Protein AF-A0A9Q1BFR0-F1 (afdb_monomer_lite)

Radius of gyration: 30.63 Å; chains: 1; bounding box: 62×70×87 Å

Organism: Holothuria leucospilota (NCBI:txid206669)

Structure (mmCIF, N/CA/C/O backbone):
data_AF-A0A9Q1BFR0-F1
#
_entry.id   AF-A0A9Q1BFR0-F1
#
loop_
_atom_site.group_PDB
_atom_site.id
_atom_site.type_symbol
_atom_site.label_atom_id
_atom_site.label_alt_id
_atom_site.label_comp_id
_atom_site.label_asym_id
_atom_site.label_entity_id
_atom_site.label_seq_id
_atom_site.pdbx_PDB_ins_code
_atom_site.Cartn_x
_atom_site.Cartn_y
_atom_site.Cartn_z
_atom_site.occupancy
_atom_site.B_iso_or_equiv
_atom_site.auth_seq_id
_atom_site.auth_comp_id
_atom_site.auth_asym_id
_atom_site.auth_atom_id
_atom_site.pdbx_PDB_model_num
ATOM 1 N N . MET A 1 1 ? -13.306 -39.238 6.903 1.00 54.72 1 MET A N 1
ATOM 2 C CA . MET A 1 1 ? -13.260 -37.943 7.630 1.00 54.72 1 MET A CA 1
ATOM 3 C C . MET A 1 1 ? -14.246 -37.904 8.791 1.00 54.72 1 MET A C 1
ATOM 5 O O . MET A 1 1 ? -13.814 -37.623 9.895 1.00 54.72 1 MET A O 1
ATOM 9 N N . GLN A 1 2 ? -15.522 -38.244 8.588 1.00 57.31 2 GLN A N 1
ATOM 10 C CA . GLN A 1 2 ? -16.505 -38.374 9.677 1.00 57.31 2 GLN A CA 1
ATOM 11 C C . GLN A 1 2 ? -16.053 -39.373 10.764 1.00 57.31 2 GLN A C 1
ATOM 13 O O . GLN A 1 2 ? -16.099 -39.065 11.950 1.00 57.31 2 GLN A O 1
ATOM 18 N N . ASP A 1 3 ? -15.450 -40.484 10.338 1.00 62.56 3 ASP A N 1
ATOM 19 C CA . ASP A 1 3 ? -14.834 -41.493 11.212 1.00 62.56 3 ASP A CA 1
ATOM 20 C C . ASP A 1 3 ? -13.666 -40.964 12.074 1.00 62.56 3 ASP A C 1
ATOM 22 O O . ASP A 1 3 ? -13.437 -41.442 13.183 1.00 62.56 3 ASP A O 1
ATOM 26 N N . LEU A 1 4 ? -12.947 -39.941 11.586 1.00 60.91 4 LEU A N 1
ATOM 27 C CA . LEU A 1 4 ? -11.846 -39.281 12.307 1.00 60.91 4 LEU A CA 1
ATOM 28 C C . LEU A 1 4 ? -12.362 -38.293 13.365 1.00 60.91 4 LEU A C 1
ATOM 30 O O . LEU A 1 4 ? -11.692 -38.078 14.369 1.00 60.91 4 LEU A O 1
ATOM 34 N N . LEU A 1 5 ? -13.545 -37.704 13.148 1.00 63.41 5 LEU A N 1
ATOM 35 C CA . LEU A 1 5 ? -14.201 -36.809 14.109 1.00 63.41 5 LEU A CA 1
ATOM 36 C C . LEU A 1 5 ? -14.855 -37.576 15.256 1.00 63.41 5 LEU A C 1
ATOM 38 O O . LEU A 1 5 ? -14.865 -37.104 16.388 1.00 63.41 5 LEU A O 1
ATOM 42 N N . GLN A 1 6 ? -15.389 -38.757 14.959 1.00 72.00 6 GLN A N 1
ATOM 43 C CA . GLN A 1 6 ? -16.050 -39.609 15.943 1.00 72.00 6 GLN A CA 1
ATOM 44 C C . GLN A 1 6 ? -15.057 -40.442 16.767 1.00 72.00 6 GLN A C 1
ATOM 46 O O . GLN A 1 6 ? -15.394 -40.867 17.866 1.00 72.00 6 GLN A O 1
ATOM 51 N N . ASN A 1 7 ? -13.820 -40.628 16.284 1.00 73.81 7 ASN A N 1
ATOM 52 C CA . ASN A 1 7 ? -12.775 -41.385 16.978 1.00 73.81 7 ASN A CA 1
ATOM 53 C C . ASN A 1 7 ? -11.433 -40.620 17.036 1.00 73.81 7 ASN A C 1
ATOM 55 O O . ASN A 1 7 ? -10.471 -41.027 16.376 1.00 73.81 7 ASN A O 1
ATOM 59 N N . PRO A 1 8 ? -11.316 -39.559 17.861 1.00 65.44 8 PRO A N 1
ATOM 60 C CA . PRO A 1 8 ? -10.080 -38.782 18.019 1.00 65.44 8 PRO A CA 1
ATOM 61 C C . PRO A 1 8 ? -8.802 -39.611 18.282 1.00 65.44 8 PRO A C 1
ATOM 63 O O . PRO A 1 8 ? -7.761 -39.270 17.719 1.00 65.44 8 PRO A O 1
ATOM 66 N N . PRO A 1 9 ? -8.830 -40.724 19.052 1.00 68.50 9 PRO A N 1
ATOM 67 C CA . PRO A 1 9 ? -7.641 -41.548 19.302 1.00 68.50 9 PRO A CA 1
ATOM 68 C C . PRO A 1 9 ? -7.079 -42.264 18.065 1.00 68.50 9 PRO A C 1
ATOM 70 O O . PRO A 1 9 ? -5.951 -42.743 18.103 1.00 68.50 9 PRO A O 1
ATOM 73 N N . LYS A 1 10 ? -7.848 -42.359 16.969 1.00 73.19 10 LYS A N 1
ATOM 74 C CA . LYS A 1 10 ? -7.413 -42.991 15.710 1.00 73.19 10 LYS A CA 1
ATOM 75 C C . LYS A 1 10 ? -6.714 -42.014 14.756 1.00 73.19 10 LYS A C 1
ATOM 77 O O . LYS A 1 10 ? -6.344 -42.407 13.650 1.00 73.19 10 LYS A O 1
ATOM 82 N N . LEU A 1 11 ? -6.550 -40.746 15.141 1.00 75.81 11 LEU A N 1
ATOM 83 C CA . LEU A 1 11 ? -5.846 -39.764 14.321 1.00 75.81 11 LEU A CA 1
ATOM 84 C C . LEU A 1 11 ? -4.357 -40.133 14.221 1.00 75.81 11 LEU A C 1
ATOM 86 O O . LEU A 1 11 ? -3.692 -40.271 15.249 1.00 75.81 11 LEU A O 1
ATOM 90 N N . PRO A 1 12 ? -3.795 -40.260 13.006 1.00 82.75 12 PRO A N 1
ATOM 91 C CA . PRO A 1 12 ? -2.367 -40.489 12.852 1.00 82.75 12 PRO A CA 1
ATOM 92 C C . PRO A 1 12 ? -1.570 -39.348 13.493 1.00 82.75 12 PRO A C 1
ATOM 94 O O . PRO A 1 12 ? -1.823 -38.181 13.197 1.00 82.75 12 PRO A O 1
ATOM 97 N N . ALA A 1 13 ? -0.567 -39.668 14.314 1.00 82.69 13 ALA A N 1
ATOM 98 C CA . ALA A 1 13 ? 0.231 -38.663 15.027 1.00 82.69 13 ALA A CA 1
ATOM 99 C C . ALA A 1 13 ? 0.882 -37.631 14.087 1.00 82.69 13 ALA A C 1
ATOM 101 O O . ALA A 1 13 ? 1.001 -36.452 14.421 1.00 82.69 13 ALA A O 1
ATOM 102 N N . TRP A 1 14 ? 1.253 -38.045 12.870 1.00 86.25 14 TRP A N 1
ATOM 103 C CA . TRP A 1 14 ? 1.832 -37.143 11.873 1.00 86.25 14 TRP A CA 1
ATOM 104 C C . TRP A 1 14 ? 0.875 -36.018 11.459 1.00 86.25 14 TRP A C 1
ATOM 106 O O . TRP A 1 14 ? 1.336 -34.955 11.056 1.00 86.25 14 TRP A O 1
ATOM 116 N N . LEU A 1 15 ? -0.442 -36.221 11.571 1.00 83.31 15 LEU A N 1
ATOM 117 C CA . LEU A 1 15 ? -1.451 -35.259 11.137 1.00 83.31 15 LEU A CA 1
ATOM 118 C C . LEU A 1 15 ? -1.546 -34.053 12.090 1.00 83.31 15 LEU A C 1
ATOM 120 O O . LEU A 1 15 ? -1.828 -32.942 11.646 1.00 83.31 15 LEU A O 1
ATOM 124 N N . THR A 1 16 ? -1.260 -34.254 13.377 1.00 83.19 16 THR A N 1
ATOM 125 C CA . THR A 1 16 ? -1.248 -33.209 14.414 1.00 83.19 16 THR A CA 1
ATOM 126 C C . THR A 1 16 ? 0.164 -32.727 14.761 1.00 83.19 16 THR A C 1
ATOM 128 O O . THR A 1 16 ? 0.324 -31.775 15.524 1.00 83.19 16 THR A O 1
ATOM 131 N N . THR A 1 17 ? 1.199 -33.331 14.169 1.00 87.88 17 THR A N 1
ATOM 132 C CA . THR A 1 17 ? 2.596 -32.917 14.347 1.00 87.88 17 THR A CA 1
ATOM 133 C C . THR A 1 17 ? 2.939 -31.765 13.403 1.00 87.88 17 THR A C 1
ATOM 135 O O . THR A 1 17 ? 2.719 -31.852 12.197 1.00 87.88 17 THR A O 1
ATOM 138 N N . GLY A 1 18 ? 3.511 -30.678 13.929 1.00 89.62 18 GLY A N 1
ATOM 139 C CA . GLY A 1 18 ? 3.896 -29.502 13.144 1.00 89.62 18 GLY A CA 1
ATOM 140 C C . GLY A 1 18 ? 5.308 -29.013 13.441 1.00 89.62 18 GLY A C 1
ATOM 141 O O . GLY A 1 18 ? 5.877 -29.297 14.492 1.00 89.62 18 GLY A O 1
ATOM 142 N N . ARG A 1 19 ? 5.869 -28.230 12.515 1.00 92.75 19 ARG A N 1
ATOM 143 C CA . ARG A 1 19 ? 7.166 -27.568 12.702 1.00 92.75 19 ARG A CA 1
ATOM 144 C C . ARG A 1 19 ? 6.961 -26.174 13.283 1.00 92.75 19 ARG A C 1
ATOM 146 O O . ARG A 1 19 ? 6.332 -25.336 12.639 1.00 92.75 19 ARG A O 1
ATOM 153 N N . THR A 1 20 ? 7.545 -25.905 14.445 1.00 94.62 20 THR A N 1
ATOM 154 C CA . THR A 1 20 ? 7.524 -24.572 15.062 1.00 94.62 20 THR A CA 1
ATOM 155 C C . THR A 1 20 ? 8.689 -23.723 14.568 1.00 94.62 20 THR A C 1
ATOM 157 O O . THR A 1 20 ? 9.842 -24.148 14.611 1.00 94.62 20 THR A O 1
ATOM 160 N N . VAL A 1 21 ? 8.393 -22.507 14.111 1.00 94.06 21 VAL A N 1
ATOM 161 C CA . VAL A 1 21 ? 9.380 -21.480 13.757 1.00 94.06 21 VAL A CA 1
ATOM 162 C C . VAL A 1 21 ? 9.185 -20.282 14.680 1.00 94.06 21 VAL A C 1
ATOM 164 O O . VAL A 1 21 ? 8.064 -19.812 14.865 1.00 94.06 21 VAL A O 1
ATOM 167 N N . LEU A 1 22 ? 10.272 -19.783 15.268 1.00 93.12 22 LEU A N 1
ATOM 168 C CA . LEU A 1 22 ? 10.247 -18.585 16.104 1.00 93.12 22 LEU A CA 1
ATOM 169 C C . LEU A 1 22 ? 10.432 -17.344 15.227 1.00 93.12 22 LEU A C 1
ATOM 171 O O . LEU A 1 22 ? 11.492 -17.142 14.641 1.00 93.12 22 LEU A O 1
ATOM 175 N N . MET A 1 23 ? 9.404 -16.503 15.153 1.00 91.50 23 MET A N 1
ATOM 176 C CA . MET A 1 23 ? 9.435 -15.245 14.407 1.00 91.50 23 MET A CA 1
ATOM 177 C C . MET A 1 23 ? 9.688 -14.073 15.351 1.00 91.50 23 MET A C 1
ATOM 179 O O . MET A 1 23 ? 8.901 -13.832 16.266 1.00 91.50 23 MET A O 1
ATOM 183 N N . GLN A 1 24 ? 10.763 -13.321 15.129 1.00 91.31 24 GLN A N 1
ATOM 184 C CA . GLN A 1 24 ? 11.068 -12.127 15.919 1.00 91.31 24 GLN A CA 1
ATOM 185 C C . GLN A 1 24 ? 10.059 -11.004 15.607 1.00 91.31 24 GLN A C 1
ATOM 187 O O . GLN A 1 24 ? 9.826 -10.690 14.439 1.00 91.31 24 GLN A O 1
ATOM 192 N N . LYS A 1 25 ? 9.444 -10.405 16.637 1.00 84.69 25 LYS A N 1
ATOM 193 C CA . LYS A 1 25 ? 8.451 -9.321 16.502 1.00 84.69 25 LYS A CA 1
ATOM 194 C C . LYS A 1 25 ? 9.119 -8.003 16.124 1.00 84.69 25 LYS A C 1
ATOM 196 O O . LYS A 1 25 ? 8.655 -7.328 15.210 1.00 84.69 25 LYS A O 1
ATOM 201 N N . ASP A 1 26 ? 10.180 -7.643 16.840 1.00 83.75 26 ASP A N 1
ATOM 202 C CA . ASP A 1 26 ? 10.927 -6.406 16.635 1.00 83.75 26 ASP A CA 1
ATOM 203 C C . ASP A 1 26 ? 12.438 -6.686 16.641 1.00 83.75 26 ASP A C 1
ATOM 205 O O . ASP A 1 26 ? 12.987 -7.022 17.696 1.00 83.75 26 ASP A O 1
ATOM 209 N N . PRO A 1 27 ? 13.135 -6.539 15.500 1.00 84.25 27 PRO A N 1
ATOM 210 C CA . PRO A 1 27 ? 14.580 -6.736 15.433 1.00 84.25 27 PRO A CA 1
ATOM 211 C C . PRO A 1 27 ? 15.375 -5.862 16.415 1.00 84.25 27 PRO A C 1
ATOM 213 O O . PRO A 1 27 ? 16.446 -6.269 16.856 1.00 84.25 27 PRO A O 1
ATOM 216 N N . GLN A 1 28 ? 14.859 -4.684 16.790 1.00 84.69 28 GLN A N 1
ATOM 217 C CA . GLN A 1 28 ? 15.555 -3.749 17.681 1.00 84.69 28 GLN A CA 1
ATOM 218 C C . GLN A 1 28 ? 15.586 -4.223 19.138 1.00 84.69 28 GLN A C 1
ATOM 220 O O . GLN A 1 28 ? 16.507 -3.884 19.873 1.00 84.69 28 GLN A O 1
ATOM 225 N N . LYS A 1 29 ? 14.616 -5.045 19.558 1.00 83.31 29 LYS A N 1
ATOM 226 C CA . LYS A 1 29 ? 14.520 -5.566 20.935 1.00 83.31 29 LYS A CA 1
ATOM 227 C C . LYS A 1 29 ? 15.422 -6.779 21.197 1.00 83.31 29 LYS A C 1
ATOM 229 O O . LYS A 1 29 ? 15.356 -7.378 22.270 1.00 83.31 29 LYS A O 1
ATOM 234 N N . GLY A 1 30 ? 16.253 -7.162 20.225 1.00 87.88 30 GLY A N 1
ATOM 235 C CA . GLY A 1 30 ? 17.205 -8.262 20.356 1.00 87.88 30 GLY A CA 1
ATOM 236 C C . GLY A 1 30 ? 16.539 -9.618 20.622 1.00 87.88 30 GLY A C 1
ATOM 237 O O . GLY A 1 30 ? 15.374 -9.846 20.277 1.00 87.88 30 GLY A O 1
ATOM 238 N N . SER A 1 31 ? 17.291 -10.536 21.231 1.00 89.06 31 SER A N 1
ATOM 239 C CA . SER A 1 31 ? 16.925 -11.955 21.360 1.00 89.06 31 SER A CA 1
ATOM 240 C C . SER A 1 31 ? 16.106 -12.311 22.609 1.00 89.06 31 SER A C 1
ATOM 242 O O . SER A 1 31 ? 16.131 -13.459 23.045 1.00 89.06 31 SER A O 1
ATOM 244 N N . GLN A 1 32 ? 15.366 -11.369 23.198 1.00 90.06 32 GLN A N 1
ATOM 245 C CA . GLN A 1 32 ? 14.550 -11.674 24.378 1.00 90.06 32 GLN A CA 1
ATOM 246 C C . GLN A 1 32 ? 13.396 -12.647 24.054 1.00 90.06 32 GLN A C 1
ATOM 248 O O . GLN A 1 32 ? 12.710 -12.439 23.051 1.00 90.06 32 GLN A O 1
ATOM 253 N N . PRO A 1 33 ? 13.101 -13.660 24.900 1.00 86.88 33 PRO A N 1
ATOM 254 C CA . PRO A 1 33 ? 12.044 -14.642 24.624 1.00 86.88 33 PRO A CA 1
ATOM 255 C C . PRO A 1 33 ? 10.660 -14.032 24.347 1.00 86.88 33 PRO A C 1
ATOM 257 O O . PRO A 1 33 ? 9.971 -14.449 23.418 1.00 86.88 33 PRO A O 1
ATOM 260 N N . SER A 1 34 ? 10.275 -12.980 25.079 1.00 86.38 34 SER A N 1
ATOM 261 C CA . SER A 1 34 ? 9.003 -12.254 24.897 1.00 86.38 34 SER A CA 1
ATOM 262 C C . SER A 1 34 ? 8.862 -11.584 23.517 1.00 86.38 34 SER A C 1
ATOM 264 O O . SER A 1 34 ? 7.744 -11.305 23.054 1.00 86.38 34 SER A O 1
ATOM 266 N N . ASN A 1 35 ? 9.987 -11.354 22.831 1.00 89.69 35 ASN A N 1
ATOM 267 C CA . ASN A 1 35 ? 10.065 -10.763 21.500 1.00 89.69 35 ASN A CA 1
ATOM 268 C C . ASN A 1 35 ? 9.812 -11.779 20.374 1.00 89.69 35 ASN A C 1
ATOM 270 O O . ASN A 1 35 ? 9.613 -11.371 19.235 1.00 89.69 35 ASN A O 1
ATOM 274 N N . TYR A 1 36 ? 9.768 -13.084 20.647 1.00 91.19 36 TYR A N 1
ATOM 275 C CA . TYR A 1 36 ? 9.487 -14.091 19.623 1.00 91.19 36 TYR A CA 1
ATOM 276 C C . TYR A 1 36 ? 8.011 -14.512 19.625 1.00 91.19 36 TYR A C 1
ATOM 278 O O . TYR A 1 36 ? 7.346 -14.560 20.660 1.00 91.19 36 TYR A O 1
ATOM 286 N N . ARG A 1 37 ? 7.469 -14.792 18.437 1.00 90.12 37 ARG A N 1
ATOM 287 C CA . ARG A 1 37 ? 6.185 -15.473 18.235 1.00 90.12 37 ARG A CA 1
ATOM 288 C C . ARG A 1 37 ? 6.470 -16.886 17.728 1.00 90.12 37 ARG A C 1
ATOM 290 O O . ARG A 1 37 ? 6.992 -17.005 16.618 1.00 90.12 37 ARG A O 1
ATOM 297 N N . PRO A 1 38 ? 6.145 -17.942 18.486 1.00 94.00 38 PRO A N 1
ATOM 298 C CA . PRO A 1 38 ? 6.164 -19.288 17.938 1.00 94.00 38 PRO A CA 1
ATOM 299 C C . PRO A 1 38 ? 5.022 -19.438 16.927 1.00 94.00 38 PRO A C 1
ATOM 301 O O . PRO A 1 38 ? 3.866 -19.161 17.240 1.00 94.00 38 PRO A O 1
ATOM 304 N N . ILE A 1 39 ? 5.349 -19.858 15.706 1.00 92.44 39 ILE A N 1
ATOM 305 C CA . ILE A 1 39 ? 4.379 -20.205 14.666 1.00 92.44 39 ILE A CA 1
ATOM 306 C C . ILE A 1 39 ? 4.559 -21.680 14.332 1.00 92.44 39 ILE A C 1
ATOM 308 O O . ILE A 1 39 ? 5.585 -22.072 13.774 1.00 92.44 39 ILE A O 1
ATOM 312 N N . THR A 1 40 ? 3.558 -22.494 14.658 1.00 91.88 40 THR A N 1
ATOM 313 C CA . THR A 1 40 ? 3.559 -23.930 14.360 1.00 91.88 40 THR A CA 1
ATOM 314 C C . THR A 1 40 ? 2.879 -24.193 13.022 1.00 91.88 40 THR A C 1
ATOM 316 O O . THR A 1 40 ? 1.670 -24.026 12.867 1.00 91.88 40 THR A O 1
ATOM 319 N N . CYS A 1 41 ? 3.658 -24.625 12.035 1.00 90.75 41 CYS A N 1
ATOM 320 C CA . CYS A 1 41 ? 3.161 -25.010 10.722 1.00 90.75 41 CYS A CA 1
ATOM 321 C C . CYS A 1 41 ? 2.717 -26.476 10.731 1.00 90.75 41 CYS A C 1
ATOM 323 O O . CYS A 1 41 ? 3.552 -27.380 10.710 1.00 90.75 41 CYS A O 1
ATOM 325 N N . LEU A 1 42 ? 1.400 -26.690 10.729 1.00 90.31 42 LEU A N 1
ATOM 326 C CA . LEU A 1 42 ? 0.781 -28.013 10.605 1.00 90.31 42 LEU A CA 1
ATOM 327 C C . LEU A 1 42 ? 0.747 -28.504 9.140 1.00 90.31 42 LEU A C 1
ATOM 329 O O . LEU A 1 42 ? 0.838 -27.671 8.220 1.00 90.31 42 LEU A O 1
ATOM 333 N N . PRO A 1 43 ? 0.599 -29.825 8.907 1.00 90.00 43 PRO A N 1
ATOM 334 C CA . PRO A 1 43 ? 0.498 -30.406 7.571 1.00 90.00 43 PRO A CA 1
ATOM 335 C C . PRO A 1 43 ? -0.677 -29.826 6.778 1.00 90.00 43 PRO A C 1
ATOM 337 O O . PRO A 1 43 ? -1.714 -29.478 7.344 1.00 90.00 43 PRO A O 1
ATOM 340 N N . THR A 1 44 ? -0.545 -29.759 5.449 1.00 89.19 44 THR A N 1
ATOM 341 C CA . THR A 1 44 ? -1.599 -29.239 4.555 1.00 89.19 44 THR A CA 1
ATOM 342 C C . THR A 1 44 ? -2.929 -29.957 4.764 1.00 89.19 44 THR A C 1
ATOM 344 O O . THR A 1 44 ? -3.966 -29.304 4.833 1.00 89.19 44 THR A O 1
ATOM 347 N N . MET A 1 45 ? -2.888 -31.280 4.955 1.00 84.69 45 MET A N 1
ATOM 348 C CA . MET A 1 45 ? -4.079 -32.091 5.216 1.00 84.69 45 MET A CA 1
ATOM 349 C C . MET A 1 45 ? -4.840 -31.610 6.458 1.00 84.69 45 MET A C 1
ATOM 351 O O . MET A 1 45 ? -6.059 -31.469 6.417 1.00 84.69 45 MET A O 1
ATOM 355 N N . TRP A 1 46 ? -4.124 -31.277 7.538 1.00 85.94 46 TRP A N 1
ATOM 356 C CA . TRP A 1 46 ? -4.752 -30.722 8.733 1.00 85.94 46 TRP A CA 1
ATOM 357 C C . TRP A 1 46 ? -5.284 -29.319 8.496 1.00 85.94 46 TRP A C 1
ATOM 359 O O . TRP A 1 46 ? -6.313 -29.003 9.050 1.00 85.94 46 TRP A O 1
ATOM 369 N N . LYS A 1 47 ? -4.647 -28.473 7.678 1.00 87.56 47 LYS A N 1
ATOM 370 C CA . LYS A 1 47 ? -5.124 -27.098 7.417 1.00 87.56 47 LYS A CA 1
ATOM 371 C C . LYS A 1 47 ? -6.423 -27.043 6.609 1.00 87.56 47 LYS A C 1
ATOM 373 O O . LYS A 1 47 ? -7.223 -26.139 6.834 1.00 87.56 47 LYS A O 1
ATOM 378 N N . ILE A 1 48 ? -6.639 -27.997 5.699 1.00 88.12 48 ILE A N 1
ATOM 379 C CA . ILE A 1 48 ? -7.873 -28.083 4.897 1.00 88.12 48 ILE A CA 1
ATOM 380 C C . ILE A 1 48 ? -9.091 -28.251 5.811 1.00 88.12 48 ILE A C 1
ATOM 382 O O . ILE A 1 48 ? -10.122 -27.618 5.598 1.00 88.12 48 ILE A O 1
ATOM 386 N N . PHE A 1 49 ? -8.959 -29.059 6.861 1.00 83.06 49 PHE A N 1
ATOM 387 C CA . PHE A 1 49 ? -10.078 -29.420 7.721 1.00 83.06 49 PHE A CA 1
ATOM 388 C C . PHE A 1 49 ? -10.671 -28.225 8.515 1.00 83.06 49 PHE A C 1
ATOM 390 O O . PHE A 1 49 ? -11.853 -27.930 8.326 1.00 83.06 49 PHE A O 1
ATOM 397 N N . PRO A 1 50 ? -9.904 -27.451 9.315 1.00 84.56 50 PRO A N 1
ATOM 398 C CA . PRO A 1 50 ? -10.357 -26.202 9.914 1.00 84.56 50 PRO A CA 1
ATOM 399 C C . PRO A 1 50 ? -10.746 -25.145 8.887 1.00 84.56 50 PRO A C 1
ATOM 401 O O . PRO A 1 50 ? -11.563 -24.305 9.224 1.00 84.56 50 PRO A O 1
ATOM 404 N N . GLY A 1 51 ? -10.201 -25.170 7.664 1.00 88.25 51 GLY A N 1
ATOM 405 C CA . GLY A 1 51 ? -10.642 -24.277 6.588 1.00 88.25 51 GLY A CA 1
ATOM 406 C C . GLY A 1 51 ? -12.116 -24.493 6.242 1.00 88.25 51 GLY A C 1
ATOM 407 O O . GLY A 1 51 ? -12.905 -23.558 6.305 1.00 88.25 51 GLY A O 1
ATOM 408 N N . ILE A 1 52 ? -12.512 -25.747 5.996 1.00 89.38 52 ILE A N 1
ATOM 409 C CA . ILE A 1 52 ? -13.912 -26.111 5.709 1.00 89.38 52 ILE A CA 1
ATOM 410 C C . ILE A 1 52 ? -14.827 -25.773 6.895 1.00 89.38 52 ILE A C 1
ATOM 412 O O . ILE A 1 52 ? -15.929 -25.247 6.713 1.00 89.38 52 ILE A O 1
ATOM 416 N N . LEU A 1 53 ? -14.375 -26.056 8.122 1.00 87.25 53 LEU A N 1
ATOM 417 C CA . LEU A 1 53 ? -15.125 -25.703 9.329 1.00 87.25 53 LEU A CA 1
ATOM 418 C C . LEU A 1 53 ? -15.270 -24.186 9.482 1.00 87.25 53 LEU A C 1
ATOM 420 O O . LEU A 1 53 ? -16.366 -23.711 9.764 1.00 87.25 53 LEU A O 1
ATOM 424 N N . ALA A 1 54 ? -14.192 -23.427 9.278 1.00 88.12 54 ALA A N 1
ATOM 425 C CA . ALA A 1 54 ? -14.197 -21.974 9.374 1.00 88.12 54 ALA A CA 1
ATOM 426 C C . ALA A 1 54 ? -15.135 -21.348 8.340 1.00 88.12 54 ALA A C 1
ATOM 428 O O . ALA A 1 54 ? -15.880 -20.439 8.699 1.00 88.12 54 ALA A O 1
ATOM 429 N N . ASP A 1 55 ? -15.165 -21.858 7.108 1.00 88.88 55 ASP A N 1
ATOM 430 C CA . ASP A 1 55 ? -16.095 -21.397 6.073 1.00 88.88 55 ASP A CA 1
ATOM 431 C C . ASP A 1 55 ? -17.548 -21.690 6.466 1.00 88.88 55 ASP A C 1
ATOM 433 O O . ASP A 1 55 ? -18.402 -20.803 6.418 1.00 88.88 55 ASP A O 1
ATOM 437 N N . THR A 1 56 ? -17.826 -22.909 6.941 1.00 90.50 56 THR A N 1
ATOM 438 C CA . THR A 1 56 ? -19.171 -23.316 7.387 1.00 90.50 56 THR A CA 1
ATOM 439 C C . THR A 1 56 ? -19.659 -22.445 8.548 1.00 90.50 56 THR A C 1
ATOM 441 O O . THR A 1 56 ? -20.769 -21.909 8.506 1.00 90.50 56 THR A O 1
ATOM 444 N N . ILE A 1 57 ? -18.813 -22.250 9.563 1.00 89.00 57 ILE A N 1
ATOM 445 C CA . ILE A 1 57 ? -19.110 -21.413 10.730 1.00 89.00 57 ILE A CA 1
ATOM 446 C C . ILE A 1 57 ? -19.286 -19.954 10.302 1.00 89.00 57 ILE A C 1
ATOM 448 O O . ILE A 1 57 ? -20.254 -19.316 10.703 1.00 89.00 57 ILE A O 1
ATOM 452 N N . SER A 1 58 ? -18.402 -19.425 9.456 1.00 87.88 58 SER A N 1
ATOM 453 C CA . SER A 1 58 ? -18.476 -18.035 8.988 1.00 87.88 58 SER A CA 1
ATOM 454 C C . SER A 1 58 ? -19.763 -17.760 8.214 1.00 87.88 58 SER A C 1
ATOM 456 O O . SER A 1 58 ? -20.393 -16.725 8.437 1.00 87.88 58 SER A O 1
ATOM 458 N N . ASN A 1 59 ? -20.190 -18.692 7.358 1.00 89.31 59 ASN A N 1
ATOM 459 C CA . ASN A 1 59 ? -21.453 -18.596 6.629 1.00 89.31 59 ASN A CA 1
ATOM 460 C C . ASN A 1 59 ? -22.651 -18.605 7.583 1.00 89.31 59 ASN A C 1
ATOM 462 O O . ASN A 1 59 ? -23.517 -17.737 7.479 1.00 89.31 59 ASN A O 1
ATOM 466 N N . HIS A 1 60 ? -22.671 -19.524 8.554 1.00 90.94 60 HIS A N 1
ATOM 467 C CA . HIS A 1 60 ? -23.726 -19.577 9.567 1.00 90.94 60 HIS A CA 1
ATOM 468 C C . HIS A 1 60 ? -23.797 -18.279 10.387 1.00 90.94 60 HIS A C 1
ATOM 470 O O . HIS A 1 60 ? -24.878 -17.722 10.579 1.00 90.94 60 HIS A O 1
ATOM 476 N N . LEU A 1 61 ? -22.648 -17.760 10.828 1.00 88.12 61 LEU A N 1
ATOM 477 C CA . LEU A 1 61 ? -22.571 -16.520 11.596 1.00 88.12 61 LEU A CA 1
ATOM 478 C C . LEU A 1 61 ? -23.073 -15.306 10.798 1.00 88.12 61 LEU A C 1
ATOM 480 O O . LEU A 1 61 ? -23.739 -14.440 11.363 1.00 88.12 61 LEU A O 1
ATOM 484 N N . GLN A 1 62 ? -22.778 -15.237 9.496 1.00 84.81 62 GLN A N 1
ATOM 485 C CA . GLN A 1 62 ? -23.243 -14.151 8.627 1.00 84.81 62 GLN A CA 1
ATOM 486 C C . GLN A 1 62 ? -24.741 -14.230 8.342 1.00 84.81 62 GLN A C 1
ATOM 488 O O . GLN A 1 62 ? -25.433 -13.228 8.503 1.00 84.81 62 GLN A O 1
ATOM 493 N N . GLN A 1 63 ? -25.241 -15.405 7.952 1.00 88.00 63 GLN A N 1
ATOM 494 C CA . GLN A 1 63 ? -26.655 -15.607 7.615 1.00 88.00 63 GLN A CA 1
ATOM 495 C C . GLN A 1 63 ? -27.580 -15.308 8.798 1.00 88.00 63 GLN A C 1
ATOM 497 O O . GLN A 1 63 ? -28.669 -14.779 8.606 1.00 88.00 63 GLN A O 1
ATOM 502 N N . ASN A 1 64 ? -27.125 -15.604 10.017 1.00 89.25 64 ASN A N 1
ATOM 503 C CA . ASN A 1 64 ? -27.902 -15.396 11.238 1.00 89.25 64 ASN A CA 1
ATOM 504 C C . ASN A 1 64 ? -27.584 -14.068 11.952 1.00 89.25 64 ASN A C 1
ATOM 506 O O . ASN A 1 64 ? -28.079 -13.838 13.051 1.00 89.25 64 ASN A O 1
ATOM 510 N N . GLY A 1 65 ? -26.743 -13.197 11.378 1.00 85.56 65 GLY A N 1
ATOM 511 C CA . GLY A 1 65 ? -26.413 -11.900 11.986 1.00 85.56 65 GLY A CA 1
ATOM 512 C C . GLY A 1 65 ? -25.725 -11.998 13.358 1.00 85.56 65 GLY A C 1
ATOM 513 O O . GLY A 1 65 ? -25.860 -11.101 14.189 1.00 85.56 65 GLY A O 1
ATOM 514 N N . LEU A 1 66 ? -24.980 -13.080 13.605 1.00 87.44 66 LEU A N 1
ATOM 515 C CA . LEU A 1 66 ? -24.370 -13.401 14.903 1.00 87.44 66 LEU A CA 1
ATOM 516 C C . LEU A 1 66 ? -23.008 -12.731 15.129 1.00 87.44 66 LEU A C 1
ATOM 518 O O . LEU A 1 66 ? -22.378 -12.960 16.159 1.00 87.44 66 LEU A O 1
ATOM 522 N N . LEU A 1 67 ? -22.527 -11.924 14.181 1.00 86.69 6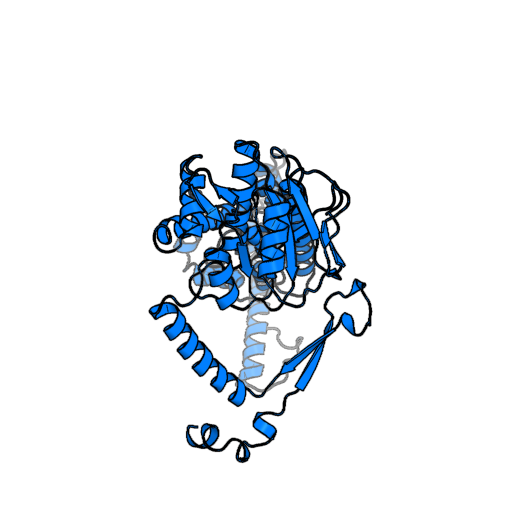7 LEU A N 1
ATOM 523 C CA . LEU A 1 67 ? -21.323 -11.107 14.345 1.00 86.69 67 LEU A CA 1
ATOM 524 C C . LEU A 1 67 ? -21.701 -9.660 14.637 1.00 86.69 67 LEU A C 1
ATOM 526 O O . LEU A 1 67 ? -22.346 -9.001 13.814 1.00 86.69 67 LEU A O 1
ATOM 530 N N . ALA A 1 68 ? -21.225 -9.146 15.768 1.00 88.62 68 ALA A N 1
ATOM 531 C CA . ALA A 1 68 ? -21.439 -7.758 16.144 1.00 88.62 68 ALA A CA 1
ATOM 532 C C . ALA A 1 68 ? -20.844 -6.794 15.100 1.00 88.62 68 ALA A C 1
ATOM 534 O O . ALA A 1 68 ? -19.831 -7.094 14.460 1.00 88.62 68 ALA A O 1
ATOM 535 N N . HIS A 1 69 ? -21.473 -5.634 14.885 1.00 87.81 69 HIS A N 1
ATOM 536 C CA . HIS A 1 69 ? -21.034 -4.668 13.864 1.00 87.81 69 HIS A CA 1
ATOM 537 C C . HIS A 1 69 ? -19.671 -4.056 14.194 1.00 87.81 69 HIS A C 1
ATOM 539 O O . HIS A 1 69 ? -18.913 -3.715 13.286 1.00 87.81 69 HIS A O 1
ATOM 545 N N . GLU A 1 70 ? -19.357 -3.971 15.481 1.00 91.00 70 GLU A N 1
ATOM 546 C CA . GLU A 1 70 ? -18.133 -3.445 16.067 1.00 91.00 70 GLU A CA 1
ATOM 547 C C . GLU A 1 70 ? -16.932 -4.374 15.821 1.00 91.00 70 GLU A C 1
ATOM 549 O O . GLU A 1 70 ? -15.803 -3.886 15.733 1.00 91.00 70 GLU A O 1
ATOM 554 N N . GLN A 1 71 ? -17.166 -5.685 15.629 1.00 89.19 71 GLN A N 1
ATOM 555 C CA . GLN A 1 71 ? -16.136 -6.648 15.233 1.00 89.19 71 GLN A CA 1
ATOM 556 C C . GLN A 1 71 ? -15.836 -6.530 13.731 1.00 89.19 71 GLN A C 1
ATOM 558 O O . GLN A 1 71 ? -16.637 -6.937 12.879 1.00 89.19 71 GLN A O 1
ATOM 563 N N . LYS A 1 72 ? -14.649 -6.002 13.401 1.00 89.56 72 LYS A N 1
ATOM 564 C CA . LYS A 1 72 ? -14.137 -5.904 12.014 1.00 89.56 72 LYS A CA 1
ATOM 565 C C . LYS A 1 72 ? -12.893 -6.764 11.757 1.00 89.56 72 LYS A C 1
ATOM 567 O O . LYS A 1 72 ? -12.403 -6.811 10.630 1.00 89.56 72 LYS A O 1
ATOM 572 N N . GLY A 1 73 ? -12.373 -7.453 12.770 1.00 86.38 73 GLY A N 1
ATOM 573 C CA . GLY A 1 73 ? -11.281 -8.411 12.623 1.00 86.38 73 GLY A CA 1
ATOM 574 C C . GLY A 1 73 ? -11.765 -9.716 11.993 1.00 86.38 73 GLY A C 1
ATOM 575 O O . GLY A 1 73 ? -12.782 -10.261 12.408 1.00 86.38 73 GLY A O 1
ATOM 576 N N . ALA A 1 74 ? -11.042 -10.209 10.982 1.00 81.31 74 ALA A N 1
ATOM 577 C CA . ALA A 1 74 ? -11.328 -11.475 10.287 1.00 81.31 74 ALA A CA 1
ATOM 578 C C . ALA A 1 74 ? -12.777 -11.630 9.765 1.00 81.31 74 ALA A C 1
ATOM 580 O O . ALA A 1 74 ? -13.246 -12.746 9.555 1.00 81.31 74 ALA A O 1
ATOM 581 N N . ARG A 1 75 ? -13.487 -10.520 9.530 1.00 85.31 75 ARG A N 1
ATOM 582 C CA . ARG A 1 75 ? -14.872 -10.525 9.049 1.00 85.31 75 ARG A CA 1
ATOM 583 C C . ARG A 1 75 ? -14.918 -10.398 7.520 1.00 85.31 75 ARG A C 1
ATOM 585 O O . ARG A 1 75 ? -14.421 -9.404 6.986 1.00 85.31 75 ARG A O 1
ATOM 592 N N . PRO A 1 76 ? -15.541 -11.340 6.792 1.00 81.88 76 PRO A N 1
ATOM 593 C CA . PRO A 1 76 ? -15.706 -11.212 5.346 1.00 81.88 76 PRO A CA 1
ATOM 594 C C . PRO A 1 76 ? -16.626 -10.043 4.970 1.00 81.88 76 PRO A C 1
ATOM 596 O O . PRO A 1 76 ? -17.523 -9.666 5.723 1.00 81.88 76 PRO A O 1
ATOM 599 N N . GLY A 1 77 ? -16.396 -9.452 3.796 1.00 82.69 77 GLY A N 1
ATOM 600 C CA . GLY A 1 77 ? -17.237 -8.373 3.261 1.00 82.69 77 GLY A CA 1
ATOM 601 C C . GLY A 1 77 ? -17.060 -6.997 3.920 1.00 82.69 77 GLY A C 1
ATOM 602 O O . GLY A 1 77 ? -17.780 -6.069 3.550 1.00 82.69 77 GLY A O 1
ATOM 603 N N . CYS A 1 78 ? -16.109 -6.847 4.848 1.00 86.44 78 CYS A N 1
ATOM 604 C CA . CYS A 1 78 ? -15.706 -5.559 5.421 1.00 86.44 78 CYS A CA 1
ATOM 605 C C . CYS A 1 78 ? -14.308 -5.141 4.933 1.00 86.44 78 CYS A C 1
ATOM 607 O O . CYS A 1 78 ? -13.554 -5.972 4.421 1.00 86.44 78 CYS A O 1
ATOM 609 N N . ARG A 1 79 ? -13.925 -3.867 5.105 1.00 88.94 79 ARG A N 1
ATOM 610 C CA . ARG A 1 79 ? -12.549 -3.409 4.803 1.00 88.94 79 ARG A CA 1
ATOM 611 C C . ARG A 1 79 ? -11.599 -3.524 6.002 1.00 88.94 79 ARG A C 1
ATOM 613 O O . ARG A 1 79 ? -10.517 -2.935 5.993 1.00 88.94 79 ARG A O 1
ATOM 620 N N . GLY A 1 80 ? -11.992 -4.286 7.025 1.00 88.88 80 GLY A N 1
ATOM 621 C CA . GLY A 1 80 ? -11.175 -4.620 8.188 1.00 88.88 80 GLY A CA 1
ATOM 622 C C . GLY A 1 80 ? -10.709 -3.381 8.942 1.00 88.88 80 GLY A C 1
ATOM 623 O O . GLY A 1 80 ? -11.517 -2.627 9.485 1.00 88.88 80 GLY A O 1
ATOM 624 N N . THR A 1 81 ? -9.396 -3.151 8.955 1.00 89.44 81 THR A N 1
ATOM 625 C CA . THR A 1 81 ? -8.793 -2.028 9.682 1.00 89.44 81 THR A CA 1
ATOM 626 C C . THR A 1 81 ? -9.243 -0.666 9.164 1.00 89.44 81 THR A C 1
ATOM 628 O O . THR A 1 81 ? -9.419 0.250 9.964 1.00 89.44 81 THR A O 1
ATOM 631 N N . LYS A 1 82 ? -9.476 -0.517 7.849 1.00 89.75 82 LYS A N 1
ATOM 632 C CA . LYS A 1 82 ? -9.930 0.760 7.272 1.00 89.75 82 LYS A CA 1
ATOM 633 C C . LYS A 1 82 ? -11.296 1.169 7.825 1.00 89.75 82 LYS A C 1
ATOM 635 O O . LYS A 1 82 ? -11.483 2.346 8.106 1.00 89.75 82 LYS A O 1
ATOM 640 N N . ASP A 1 83 ? -12.213 0.223 8.034 1.00 91.25 83 ASP A N 1
ATOM 641 C CA . ASP A 1 83 ? -13.535 0.527 8.598 1.00 91.25 83 ASP A CA 1
ATOM 642 C C . ASP A 1 83 ? -13.404 1.108 10.005 1.00 91.25 83 ASP A C 1
ATOM 644 O O . ASP A 1 83 ? -13.990 2.145 10.303 1.00 91.25 83 ASP A O 1
ATOM 648 N N . GLN A 1 84 ? -12.577 0.492 10.851 1.00 90.31 84 GLN A N 1
ATOM 649 C CA . GLN A 1 84 ? -12.362 0.982 12.212 1.00 90.31 84 GLN A CA 1
ATOM 650 C C . GLN A 1 84 ? -11.672 2.333 12.250 1.00 90.31 84 GLN A C 1
ATOM 652 O O . GLN A 1 84 ? -12.096 3.207 12.994 1.00 90.31 84 GLN A O 1
ATOM 657 N N . LEU A 1 85 ? -10.654 2.529 11.415 1.00 89.25 85 LEU A N 1
ATOM 658 C CA . LEU A 1 85 ? -9.957 3.807 11.320 1.00 89.25 85 LEU A CA 1
ATOM 659 C C . LEU A 1 85 ? -10.881 4.931 10.824 1.00 89.25 85 LEU A C 1
ATOM 661 O O . LEU A 1 85 ? -10.734 6.068 11.261 1.00 89.25 85 LEU A O 1
ATOM 665 N N . LEU A 1 86 ? -11.843 4.633 9.943 1.00 89.69 86 LEU A N 1
ATOM 666 C CA . LEU A 1 86 ? -12.857 5.599 9.507 1.00 89.69 86 LEU A CA 1
ATOM 667 C C . LEU A 1 86 ? -13.833 5.951 10.635 1.00 89.69 86 LEU A C 1
ATOM 669 O O . LEU A 1 86 ? -14.120 7.129 10.833 1.00 89.69 86 LEU A O 1
ATOM 673 N N . ILE A 1 87 ? -14.328 4.952 11.373 1.00 90.12 87 ILE A N 1
ATOM 674 C CA . ILE A 1 87 ? -15.248 5.171 12.502 1.00 90.12 87 ILE A CA 1
ATOM 675 C C . ILE A 1 87 ? -14.551 5.969 13.608 1.00 90.12 87 ILE A C 1
ATOM 677 O O . ILE A 1 87 ? -15.100 6.915 14.164 1.00 90.12 87 ILE A O 1
ATOM 681 N N . ASP A 1 88 ? -13.307 5.623 13.892 1.00 87.56 88 ASP A N 1
ATOM 682 C CA . ASP A 1 88 ? -12.496 6.319 14.873 1.00 87.56 88 ASP A CA 1
ATOM 683 C C . ASP A 1 88 ? -12.200 7.771 14.452 1.00 87.56 88 ASP A C 1
ATOM 685 O O . ASP A 1 88 ? -12.375 8.700 15.242 1.00 87.56 88 ASP A O 1
ATOM 689 N N . LYS A 1 89 ? -11.879 8.002 13.170 1.00 85.69 89 LYS A N 1
ATOM 690 C CA . LYS A 1 89 ? -11.709 9.351 12.606 1.00 85.69 89 LYS A CA 1
ATOM 691 C C . LYS A 1 89 ? -12.949 10.224 12.817 1.00 85.69 89 LYS A C 1
ATOM 693 O O . LYS A 1 89 ? -12.804 11.362 13.264 1.00 85.69 89 LYS A O 1
ATOM 698 N N . ILE A 1 90 ? -14.152 9.717 12.526 1.00 87.81 90 ILE A N 1
ATOM 699 C CA . ILE A 1 90 ? -15.376 10.521 12.686 1.00 87.81 90 ILE A CA 1
ATOM 700 C C . ILE A 1 90 ? -15.673 10.841 14.155 1.00 87.81 90 ILE A C 1
ATOM 702 O O . ILE A 1 90 ? -16.166 11.927 14.435 1.00 87.81 90 ILE A O 1
ATOM 706 N N . LEU A 1 91 ? -15.350 9.947 15.101 1.00 86.81 91 LEU A N 1
ATOM 707 C CA . LEU A 1 91 ? -15.548 10.190 16.536 1.00 86.81 91 LEU A CA 1
ATOM 708 C C . LEU A 1 91 ? -14.698 11.375 17.007 1.00 86.81 91 LEU A C 1
ATOM 710 O O . LEU A 1 91 ? -15.182 12.261 17.716 1.00 86.81 91 LEU A O 1
ATOM 714 N N . PHE A 1 92 ? -13.446 11.430 16.557 1.00 81.31 92 PHE A N 1
ATOM 715 C CA . PHE A 1 92 ? -12.552 12.545 16.845 1.00 81.31 92 PHE A CA 1
ATOM 716 C C . PHE A 1 92 ? -12.985 13.848 16.179 1.00 81.31 92 PHE A C 1
ATOM 718 O O . PHE A 1 92 ? -12.990 14.903 16.822 1.00 81.31 92 PHE A O 1
ATOM 725 N N . GLU A 1 93 ? -13.349 13.796 14.897 1.00 82.19 93 GLU A N 1
ATOM 726 C CA . GLU A 1 93 ? -13.799 14.973 14.155 1.00 82.19 93 GLU A CA 1
ATOM 727 C C . GLU A 1 93 ? -15.068 15.568 14.760 1.00 82.19 93 GLU A C 1
ATOM 729 O O . GLU A 1 93 ? -15.106 16.775 15.012 1.00 82.19 93 GLU A O 1
ATOM 734 N N . ASP A 1 94 ? -16.057 14.731 15.064 1.00 85.62 94 ASP A N 1
ATOM 735 C CA . ASP A 1 94 ? -17.316 15.127 15.685 1.00 85.62 94 ASP A CA 1
ATOM 736 C C . ASP A 1 94 ? -17.082 15.725 17.084 1.00 85.62 94 ASP A C 1
ATOM 738 O O . ASP A 1 94 ? -17.598 16.803 17.394 1.00 85.62 94 ASP A O 1
ATOM 742 N N . SER A 1 95 ? -16.204 15.118 17.894 1.00 83.19 95 SER A N 1
ATOM 743 C CA . SER A 1 95 ? -15.856 15.648 19.218 1.00 83.19 95 SER A CA 1
ATOM 744 C C . SER A 1 95 ? -15.164 17.005 19.160 1.00 83.19 95 SER A C 1
ATOM 746 O O . SER A 1 95 ? -15.473 17.908 19.947 1.00 83.19 95 SER A O 1
ATOM 748 N N . ARG A 1 96 ? -14.273 17.191 18.181 1.00 80.19 96 ARG A N 1
ATOM 749 C CA . ARG A 1 96 ? -13.585 18.461 17.935 1.00 80.19 96 ARG A CA 1
ATOM 750 C C . ARG A 1 96 ? -14.548 19.540 17.446 1.00 80.19 96 ARG A C 1
ATOM 752 O O . ARG A 1 96 ? -14.511 20.658 17.958 1.00 80.19 96 ARG A O 1
ATOM 759 N N . GLN A 1 97 ? -15.411 19.218 16.482 1.00 83.56 97 GLN A N 1
ATOM 760 C CA . GLN A 1 97 ? -16.379 20.161 15.915 1.00 83.56 97 GLN A CA 1
ATOM 761 C C . GLN A 1 97 ? -17.414 20.602 16.956 1.00 83.56 97 GLN A C 1
ATOM 763 O O . GLN A 1 97 ? -17.712 21.791 17.064 1.00 83.56 97 GLN A O 1
ATOM 768 N N . ARG A 1 98 ? -17.920 19.665 17.767 1.00 83.06 98 ARG A N 1
ATOM 769 C CA . ARG A 1 98 ? -18.938 19.935 18.794 1.00 83.06 98 ARG A CA 1
ATOM 770 C C . ARG A 1 98 ? -18.366 20.356 20.147 1.00 83.06 98 ARG A C 1
ATOM 772 O O . ARG A 1 98 ? -19.134 20.660 21.056 1.00 83.06 98 ARG A O 1
ATOM 779 N N . ARG A 1 99 ? -17.036 20.380 20.296 1.00 79.50 99 ARG A N 1
ATOM 780 C CA . ARG A 1 99 ? -16.326 20.668 21.556 1.00 79.50 99 ARG A CA 1
ATOM 781 C C . ARG A 1 99 ? -16.836 19.811 22.722 1.00 79.50 99 ARG A C 1
ATOM 783 O O . ARG A 1 99 ? -17.020 20.306 23.835 1.00 79.50 99 ARG A O 1
ATOM 790 N N . THR A 1 100 ? -17.066 18.526 22.472 1.00 77.94 100 THR A N 1
ATOM 791 C CA . THR A 1 100 ? -17.498 17.572 23.502 1.00 77.94 100 THR A CA 1
ATOM 792 C C . THR A 1 100 ? -16.312 16.938 24.223 1.00 77.94 100 THR A C 1
ATOM 794 O O . THR A 1 100 ? -15.157 17.093 23.822 1.00 77.94 100 THR A O 1
ATOM 797 N N . ASN A 1 101 ? -16.603 16.214 25.301 1.00 74.62 101 ASN A N 1
ATOM 798 C CA . ASN A 1 101 ? -15.634 15.336 25.944 1.00 74.62 101 ASN A CA 1
ATOM 799 C C . ASN A 1 101 ? -15.658 13.964 25.259 1.00 74.62 101 ASN A C 1
ATOM 801 O O . ASN A 1 101 ? -16.732 13.466 24.922 1.00 74.62 101 ASN A O 1
ATOM 805 N N . LEU A 1 102 ? -14.478 13.384 25.060 1.00 71.50 102 LEU A N 1
ATOM 806 C CA . LEU A 1 102 ? -14.277 12.040 24.517 1.00 71.50 102 LEU A CA 1
ATOM 807 C C . LEU A 1 102 ? -13.062 11.418 25.224 1.00 71.50 102 LEU A C 1
ATOM 809 O O . LEU A 1 102 ? -11.944 11.479 24.707 1.00 71.50 102 LEU A O 1
ATOM 813 N N . PRO A 1 103 ? -13.225 10.927 26.461 1.00 61.50 103 PRO A N 1
ATOM 814 C CA . PRO A 1 103 ? -12.248 10.033 27.056 1.00 61.50 103 PRO A CA 1
ATOM 815 C C . PRO A 1 103 ? -12.262 8.685 26.336 1.00 61.50 103 PRO A C 1
ATOM 817 O O . PRO A 1 103 ? -13.320 8.095 26.109 1.00 61.50 103 PRO A O 1
ATOM 820 N N . GLU A 1 104 ? -11.070 8.204 26.011 1.00 61.75 104 GLU A N 1
ATOM 821 C CA . GLU A 1 104 ? -10.823 6.906 25.398 1.00 61.75 104 GLU A CA 1
ATOM 822 C C . GLU A 1 104 ? -9.667 6.212 26.142 1.00 61.75 104 GLU A C 1
ATOM 824 O O . GLU A 1 104 ? -8.590 6.782 26.311 1.00 61.75 104 GLU A O 1
ATOM 829 N N . PRO A 1 105 ? -9.809 4.972 26.619 1.00 55.66 105 PRO A N 1
ATOM 830 C CA . PRO A 1 105 ? -8.656 4.105 26.779 1.00 55.66 105 PRO A CA 1
ATOM 831 C C . PRO A 1 105 ? -8.206 3.720 25.358 1.00 55.66 105 PRO A C 1
ATOM 833 O O . PRO A 1 105 ? -8.912 3.021 24.635 1.00 55.66 105 PRO A O 1
ATOM 836 N N . GLY A 1 106 ? -7.059 4.253 24.933 1.00 54.62 106 GLY A N 1
ATOM 837 C CA . GLY A 1 106 ? -6.490 4.163 23.587 1.00 54.62 106 GLY A CA 1
ATOM 838 C C . GLY A 1 106 ? -6.351 2.740 23.046 1.00 54.62 106 GLY A C 1
ATOM 839 O O . GLY A 1 106 ? -6.467 2.552 21.838 1.00 54.62 106 GLY A O 1
ATOM 840 N N . LEU A 1 107 ? -6.185 1.741 23.916 1.00 54.47 107 LEU A N 1
ATOM 841 C CA . LEU A 1 107 ? -6.398 0.334 23.582 1.00 54.47 107 LEU A CA 1
ATOM 842 C C . LEU A 1 107 ? -6.481 -0.501 24.848 1.00 54.47 107 LEU A C 1
ATOM 844 O O . LEU A 1 107 ? -5.690 -0.317 25.768 1.00 54.47 107 LEU A O 1
ATOM 848 N N . ILE A 1 108 ? -7.383 -1.465 24.853 1.00 59.09 108 ILE A N 1
ATOM 849 C CA . ILE A 1 108 ? -7.446 -2.514 25.849 1.00 59.09 108 ILE A CA 1
ATOM 850 C C . ILE A 1 108 ? -7.115 -3.819 25.135 1.00 59.09 108 ILE A C 1
ATOM 852 O O . ILE A 1 108 ? -7.917 -4.347 24.365 1.00 59.09 108 ILE A O 1
ATOM 856 N N . THR A 1 109 ? -5.906 -4.332 25.368 1.00 51.41 109 THR A N 1
ATOM 857 C CA . THR A 1 109 ? -5.523 -5.652 24.859 1.00 51.41 109 THR A CA 1
ATOM 858 C C . THR A 1 109 ? -6.004 -6.716 25.837 1.00 51.41 109 THR A C 1
ATOM 860 O O . THR A 1 109 ? -5.499 -6.805 26.960 1.00 51.41 109 THR A O 1
ATOM 863 N N . GLY A 1 110 ? -6.965 -7.523 25.402 1.00 54.56 110 GLY A N 1
ATOM 864 C CA . GLY A 1 110 ? -7.446 -8.711 26.109 1.00 54.56 110 GLY A CA 1
ATOM 865 C C . GLY A 1 110 ? -7.670 -9.845 25.111 1.00 54.56 110 GLY A C 1
ATOM 866 O O . GLY A 1 110 ? -7.196 -9.765 23.986 1.00 54.56 110 GLY A O 1
ATOM 867 N N . LYS A 1 111 ? -8.433 -10.878 25.474 1.00 61.78 111 LYS A N 1
ATOM 868 C CA . LYS A 1 111 ? -9.025 -11.820 24.502 1.00 61.78 111 LYS A CA 1
ATOM 869 C C . LYS A 1 111 ? -10.532 -11.548 24.349 1.00 61.78 111 LYS A C 1
ATOM 871 O O . LYS A 1 111 ? -11.336 -12.407 24.710 1.00 61.78 111 LYS A O 1
ATOM 876 N N . PRO A 1 112 ? -10.947 -10.345 23.907 1.00 59.09 112 PRO A N 1
ATOM 877 C CA . PRO A 1 112 ? -12.353 -10.011 23.736 1.00 59.09 112 PRO A CA 1
ATOM 878 C C . PRO A 1 112 ? -13.011 -10.929 22.705 1.00 59.09 112 PRO A C 1
ATOM 880 O O . PRO A 1 112 ? -12.663 -10.951 21.527 1.00 59.09 112 PRO A O 1
ATOM 883 N N . LEU A 1 113 ? -14.001 -11.692 23.161 1.00 71.62 113 LEU A N 1
ATOM 884 C CA . LEU A 1 113 ? -14.818 -12.536 22.297 1.00 71.62 113 LEU A CA 1
ATOM 885 C C . LEU A 1 113 ? -16.022 -11.750 21.772 1.00 71.62 113 LEU A C 1
ATOM 887 O O . LEU A 1 113 ? -16.514 -10.825 22.411 1.00 71.62 113 LEU A O 1
ATOM 891 N N . ASN A 1 114 ? -16.557 -12.170 20.627 1.00 80.50 114 ASN A N 1
ATOM 892 C CA . ASN A 1 114 ? -17.744 -11.571 20.010 1.00 80.50 114 ASN A CA 1
ATOM 893 C C . ASN A 1 114 ? -18.945 -11.357 20.979 1.00 80.50 114 ASN A C 1
ATOM 895 O O . ASN A 1 114 ? -19.557 -10.294 20.898 1.00 80.50 114 ASN A O 1
ATOM 899 N N . PRO A 1 115 ? -19.254 -12.249 21.951 1.00 83.69 115 PRO A N 1
ATOM 900 C CA . PRO A 1 115 ? -20.287 -12.006 22.969 1.00 83.69 115 PRO A CA 1
ATOM 901 C C . PRO A 1 115 ? -20.096 -10.725 23.792 1.00 83.69 115 PRO A C 1
ATOM 903 O O . PRO A 1 115 ? -21.074 -10.053 24.113 1.00 83.69 115 PRO A O 1
ATOM 906 N N . LEU A 1 116 ? -18.848 -10.345 24.085 1.00 84.19 116 LEU A N 1
ATOM 907 C CA . LEU A 1 116 ? -18.546 -9.126 24.835 1.00 84.19 116 LEU A CA 1
ATOM 908 C C . LEU A 1 116 ? -19.061 -7.883 24.107 1.00 84.19 116 LEU A C 1
ATOM 910 O O . LEU A 1 116 ? -19.549 -6.949 24.736 1.00 84.19 116 LEU A O 1
ATOM 914 N N . SER A 1 117 ? -19.002 -7.893 22.776 1.00 86.94 117 SER A N 1
ATOM 915 C CA . SER A 1 117 ? -19.491 -6.787 21.961 1.00 86.94 117 SER A CA 1
ATOM 916 C C . SER A 1 117 ? -20.997 -6.561 22.144 1.00 86.94 117 SER A C 1
ATOM 918 O O . SER A 1 117 ? -21.444 -5.418 22.236 1.00 86.94 117 SER A O 1
ATOM 920 N N . TYR A 1 118 ? -21.780 -7.632 22.312 1.00 87.62 118 TYR A N 1
ATOM 921 C CA . TYR A 1 118 ? -23.212 -7.533 22.612 1.00 87.62 118 TYR A CA 1
ATOM 922 C C . TYR A 1 118 ? -23.486 -7.003 24.024 1.00 87.62 118 TYR A C 1
ATOM 924 O O . TYR A 1 118 ? -24.384 -6.178 24.196 1.00 87.62 118 TYR A O 1
ATOM 932 N N . ILE A 1 119 ? -22.701 -7.430 25.020 1.00 86.31 119 ILE A N 1
ATOM 933 C CA . ILE A 1 119 ? -22.802 -6.925 26.400 1.00 86.31 119 ILE A CA 1
ATOM 934 C C . ILE A 1 119 ? -22.524 -5.424 26.417 1.00 86.31 119 ILE A C 1
ATOM 936 O O . ILE A 1 119 ? -23.348 -4.642 26.891 1.00 86.31 119 ILE A O 1
ATOM 940 N N . LEU A 1 120 ? -21.402 -5.018 25.818 1.00 87.81 120 LEU A N 1
ATOM 941 C CA . LEU A 1 120 ? -21.019 -3.619 25.713 1.00 87.81 120 LEU A CA 1
ATOM 942 C C . LEU A 1 120 ? -22.088 -2.826 24.975 1.00 87.81 120 LEU A C 1
ATOM 944 O O . LEU A 1 120 ? -22.517 -1.795 25.466 1.00 87.81 120 LEU A O 1
ATOM 948 N N . ARG A 1 121 ? -22.597 -3.298 23.837 1.00 87.19 121 ARG A N 1
ATOM 949 C CA . ARG A 1 121 ? -23.627 -2.577 23.076 1.00 87.19 121 ARG A CA 1
ATOM 950 C C . ARG A 1 121 ? -24.904 -2.297 23.882 1.00 87.19 121 ARG A C 1
ATOM 952 O O . ARG A 1 121 ? -25.516 -1.242 23.695 1.00 87.19 121 ARG A O 1
ATOM 959 N N . ASN A 1 122 ? -25.275 -3.201 24.787 1.00 85.25 122 ASN A N 1
ATOM 960 C CA . ASN A 1 122 ? -26.432 -3.051 25.673 1.00 85.25 122 ASN A CA 1
ATOM 961 C C . ASN A 1 122 ? -26.172 -2.127 26.875 1.00 85.25 122 ASN A C 1
ATOM 963 O O . ASN A 1 122 ? -27.120 -1.737 27.563 1.00 85.25 122 ASN A O 1
ATOM 967 N N . SER A 1 123 ? -24.920 -1.734 27.122 1.00 86.44 123 SER A N 1
ATOM 968 C CA . SER A 1 123 ? -24.571 -0.797 28.187 1.00 86.44 123 SER A CA 1
ATOM 969 C C . SER A 1 123 ? -25.129 0.602 27.902 1.00 86.44 123 SER A C 1
ATOM 971 O O . SER A 1 123 ? -25.363 0.998 26.754 1.00 86.44 123 SER A O 1
ATOM 973 N N . ARG A 1 124 ? -25.391 1.390 28.950 1.00 84.75 124 ARG A N 1
ATOM 974 C CA . ARG A 1 124 ? -25.925 2.760 28.799 1.00 84.75 124 ARG A CA 1
ATOM 975 C C . ARG A 1 124 ? -24.847 3.751 28.358 1.00 84.75 124 ARG A C 1
ATOM 977 O O . ARG A 1 124 ? -25.169 4.751 27.723 1.00 84.75 124 ARG A O 1
ATOM 984 N N . GLN A 1 125 ? -23.598 3.440 28.670 1.00 89.38 125 GLN A N 1
ATOM 985 C CA . GLN A 1 125 ? -22.405 4.236 28.438 1.00 89.38 125 GLN A CA 1
ATOM 986 C C . GLN A 1 125 ? -22.059 4.293 26.945 1.00 89.38 125 GLN A C 1
ATOM 988 O O . GLN A 1 125 ? -22.407 3.394 26.171 1.00 89.38 125 GLN A O 1
ATOM 993 N N . GLY A 1 126 ? -21.378 5.362 26.536 1.00 87.50 126 GLY A N 1
ATOM 994 C CA . GLY A 1 126 ? -20.910 5.520 25.164 1.00 87.50 126 GLY A CA 1
ATOM 995 C C . GLY A 1 126 ? -20.863 6.964 24.699 1.00 87.50 126 GLY A C 1
ATOM 996 O O . GLY A 1 126 ? -21.530 7.848 25.237 1.00 87.50 126 GLY A O 1
ATOM 997 N N . TYR A 1 127 ? -20.104 7.197 23.638 1.00 88.75 127 TYR A N 1
ATOM 998 C CA . TYR A 1 127 ? -20.101 8.474 22.951 1.00 88.75 127 TYR A CA 1
ATOM 999 C C . TYR A 1 127 ? -21.274 8.566 21.971 1.00 88.75 127 TYR A C 1
ATOM 1001 O O . TYR A 1 127 ? -21.541 7.637 21.211 1.00 88.75 127 TYR A O 1
ATOM 1009 N N . LYS A 1 128 ? -21.979 9.698 21.973 1.00 90.56 128 LYS A N 1
ATOM 1010 C CA . LYS A 1 128 ? -23.119 9.946 21.086 1.00 90.56 128 LYS A CA 1
ATOM 1011 C C . LYS A 1 128 ? -22.723 10.934 19.997 1.00 90.56 128 LYS A C 1
ATOM 1013 O O . LYS A 1 128 ? -22.432 12.089 20.314 1.00 90.56 128 LYS A O 1
ATOM 1018 N N . LEU A 1 129 ? -22.719 10.472 18.747 1.00 88.38 129 LEU A N 1
ATOM 1019 C CA . LEU A 1 129 ? -22.463 11.287 17.558 1.00 88.38 129 LEU A CA 1
ATOM 1020 C C . LEU A 1 129 ? -23.601 12.288 17.316 1.00 88.38 129 LEU A C 1
ATOM 1022 O O . LEU A 1 129 ? -24.717 12.102 17.801 1.00 88.38 129 LEU A O 1
ATOM 1026 N N . LYS A 1 130 ? -23.353 13.319 16.497 1.00 84.81 130 LYS A N 1
ATOM 1027 C CA . LYS A 1 130 ? -24.400 14.246 16.022 1.00 84.81 130 LYS A CA 1
ATOM 1028 C C . LYS A 1 130 ? -25.565 13.548 15.309 1.00 84.81 130 LYS A C 1
ATOM 1030 O O . LYS A 1 130 ? -26.682 14.049 15.330 1.00 84.81 130 LYS A O 1
ATOM 1035 N N . SER A 1 131 ? -25.313 12.402 14.681 1.00 81.31 131 SER A N 1
ATOM 1036 C CA . SER A 1 131 ? -26.350 11.572 14.063 1.00 81.31 131 SER A CA 1
ATOM 1037 C C . SER A 1 131 ? -27.220 10.809 15.066 1.00 81.31 131 SER A C 1
ATOM 1039 O O . SER A 1 131 ? -28.006 9.959 14.663 1.00 81.31 131 SER A O 1
ATOM 1041 N N . GLU A 1 132 ? -27.053 11.067 16.366 1.00 84.50 132 GLU A N 1
ATOM 1042 C CA . GLU A 1 132 ? -27.694 10.375 17.486 1.00 84.50 132 GLU A CA 1
ATOM 1043 C C . GLU A 1 132 ? -27.242 8.916 17.680 1.00 84.50 132 GLU A C 1
ATOM 1045 O O . GLU A 1 132 ? -27.580 8.301 18.695 1.00 84.50 132 GLU A O 1
ATOM 1050 N N . GLN A 1 133 ? -26.407 8.384 16.780 1.00 87.06 133 GLN A N 1
ATOM 1051 C CA . GLN A 1 133 ? -25.796 7.066 16.920 1.00 87.06 133 GLN A CA 1
ATOM 1052 C C . GLN A 1 133 ? -24.849 7.045 18.128 1.00 87.06 133 GLN A C 1
ATOM 1054 O O . GLN A 1 133 ? -23.911 7.842 18.226 1.00 87.06 133 GLN A O 1
ATOM 1059 N N . LYS A 1 134 ? -25.078 6.098 19.041 1.00 90.81 134 LYS A N 1
ATOM 1060 C CA . LYS A 1 134 ? -24.194 5.831 20.180 1.00 90.81 134 LYS A CA 1
ATOM 1061 C C . LYS A 1 134 ? -23.148 4.785 19.798 1.00 90.81 134 LYS A C 1
ATOM 1063 O O . LYS A 1 134 ? -23.502 3.731 19.274 1.00 90.81 134 LYS A O 1
ATOM 1068 N N . ILE A 1 135 ? -21.885 5.068 20.103 1.00 91.25 135 ILE A N 1
ATOM 1069 C CA . ILE A 1 135 ? -20.748 4.162 19.930 1.00 91.25 135 ILE A CA 1
ATOM 1070 C C . ILE A 1 135 ? -19.982 4.112 21.248 1.00 91.25 135 ILE A C 1
ATOM 1072 O O . ILE A 1 135 ? -19.563 5.143 21.770 1.00 91.25 135 ILE A O 1
ATOM 1076 N N . ASN A 1 136 ? -19.807 2.914 21.794 1.00 90.50 136 ASN A N 1
ATOM 1077 C CA . ASN A 1 136 ? -19.061 2.702 23.033 1.00 90.50 136 ASN A CA 1
ATOM 1078 C C . ASN A 1 136 ? -17.818 1.834 22.860 1.00 90.50 136 ASN A C 1
ATOM 1080 O O . ASN A 1 136 ? -16.962 1.857 23.737 1.00 90.50 136 ASN A O 1
ATOM 1084 N N . HIS A 1 137 ? -17.684 1.105 21.748 1.00 91.12 137 HIS A N 1
ATOM 1085 C CA . HIS A 1 137 ? -16.479 0.337 21.473 1.00 91.12 137 HIS A CA 1
ATOM 1086 C C . HIS A 1 137 ? -16.251 0.053 19.983 1.00 91.12 137 HIS A C 1
ATOM 1088 O O . HIS A 1 137 ? -17.175 0.101 19.171 1.00 91.12 137 HIS A O 1
ATOM 1094 N N . LEU A 1 138 ? -15.004 -0.277 19.653 1.00 90.69 138 LEU A N 1
ATOM 1095 C CA . LEU A 1 138 ? -14.573 -0.929 18.418 1.00 90.69 138 LEU A CA 1
ATOM 1096 C C . LEU A 1 138 ? -13.768 -2.177 18.781 1.00 90.69 138 LEU A C 1
ATOM 1098 O O . LEU A 1 138 ? -13.018 -2.167 19.757 1.00 90.69 138 LEU A O 1
ATOM 1102 N N . LEU A 1 139 ? -13.913 -3.247 17.999 1.00 89.19 139 LEU A N 1
ATOM 1103 C CA . LEU A 1 139 ? -13.293 -4.537 18.290 1.00 89.19 139 LEU A CA 1
ATOM 1104 C C . LEU A 1 139 ? -12.582 -5.097 17.051 1.00 89.19 139 LEU A C 1
ATOM 1106 O O . LEU A 1 139 ? -13.217 -5.368 16.033 1.00 89.19 139 LEU A O 1
ATOM 1110 N N . TYR A 1 140 ? -11.260 -5.264 17.100 1.00 87.50 140 TYR A N 1
ATOM 1111 C CA . TYR A 1 140 ? -10.466 -5.866 16.023 1.00 87.50 140 TYR A CA 1
ATOM 1112 C C . TYR A 1 140 ? -9.701 -7.083 16.519 1.00 87.50 140 TYR A C 1
ATOM 1114 O O . TYR A 1 140 ? -8.627 -6.945 17.098 1.00 87.50 140 TYR A O 1
ATOM 1122 N N . MET A 1 141 ? -10.212 -8.284 16.242 1.00 84.69 141 MET A N 1
ATOM 1123 C CA . MET A 1 141 ? -9.631 -9.511 16.803 1.00 84.69 141 MET A CA 1
ATOM 1124 C C . MET A 1 141 ? -9.539 -9.391 18.337 1.00 84.69 141 MET A C 1
ATOM 1126 O O . MET A 1 141 ? -10.584 -9.345 18.980 1.00 84.69 141 MET A O 1
ATOM 1130 N N . ASP A 1 142 ? -8.324 -9.281 18.883 1.00 77.38 142 ASP A N 1
ATOM 1131 C CA . ASP A 1 142 ? -8.022 -9.161 20.314 1.00 77.38 142 ASP A CA 1
ATOM 1132 C C . ASP A 1 142 ? -7.969 -7.699 20.820 1.00 77.38 142 ASP A C 1
ATOM 1134 O O . ASP A 1 142 ? -7.905 -7.445 22.026 1.00 77.38 142 ASP A O 1
ATOM 1138 N N . ASP A 1 143 ? -7.985 -6.723 19.909 1.00 79.62 143 ASP A N 1
ATOM 1139 C CA . ASP A 1 143 ? -7.849 -5.303 20.230 1.00 79.62 143 ASP A CA 1
ATOM 1140 C C . ASP A 1 143 ? -9.231 -4.678 20.471 1.00 79.62 143 ASP A C 1
ATOM 1142 O O . ASP A 1 143 ? -10.025 -4.510 19.539 1.00 79.62 143 ASP A O 1
ATOM 1146 N N . LEU A 1 144 ? -9.517 -4.308 21.721 1.00 83.81 144 LEU A N 1
ATOM 1147 C CA . LEU A 1 144 ? -10.729 -3.591 22.111 1.00 83.81 144 LEU A CA 1
ATOM 1148 C C . LEU A 1 144 ? -10.402 -2.113 22.330 1.00 83.81 144 LEU A C 1
ATOM 1150 O O . LEU A 1 144 ? -9.505 -1.773 23.097 1.00 83.81 144 LEU A O 1
ATOM 1154 N N . LYS A 1 145 ? -11.155 -1.218 21.696 1.00 85.19 145 LYS A N 1
ATOM 1155 C CA . LYS A 1 145 ? -11.088 0.225 21.945 1.00 85.19 145 LYS A CA 1
ATOM 1156 C C . LYS A 1 145 ? -12.426 0.685 22.509 1.00 85.19 145 LYS A C 1
ATOM 1158 O O . LYS A 1 145 ? -13.454 0.326 21.944 1.00 85.19 145 LYS A O 1
ATOM 1163 N N . LEU A 1 146 ? -12.427 1.432 23.615 1.00 86.56 146 LEU A N 1
ATOM 1164 C CA . LEU A 1 146 ? -13.654 1.911 24.267 1.00 86.56 146 LEU A CA 1
ATOM 1165 C C . LEU A 1 146 ? -13.821 3.423 24.096 1.00 86.56 146 LEU A C 1
ATOM 1167 O O . LEU A 1 146 ? -12.846 4.163 23.995 1.00 86.56 146 LEU A O 1
ATOM 1171 N N . TYR A 1 147 ? -15.069 3.879 24.132 1.00 87.38 147 TYR A N 1
ATOM 1172 C CA . TYR A 1 147 ? -15.447 5.283 24.029 1.00 87.38 147 TYR A CA 1
ATOM 1173 C C . TYR A 1 147 ? -16.520 5.609 25.063 1.00 87.38 147 TYR A C 1
ATOM 1175 O O . TYR A 1 147 ? -17.498 4.876 25.211 1.00 87.38 147 TYR A O 1
ATOM 1183 N N . GLY A 1 148 ? -16.365 6.737 25.747 1.00 85.50 148 GLY A N 1
ATOM 1184 C CA . GLY A 1 148 ? -17.320 7.219 26.740 1.00 85.50 148 GLY A CA 1
ATOM 1185 C C . GLY A 1 148 ? -17.504 8.727 26.650 1.00 85.50 148 GLY A C 1
ATOM 1186 O O . GLY A 1 148 ? -16.759 9.423 25.962 1.00 85.50 148 GLY A O 1
ATOM 1187 N N . LYS A 1 149 ? -18.503 9.256 27.359 1.00 83.56 149 LYS A N 1
ATOM 1188 C CA . LYS A 1 149 ? -18.723 10.707 27.480 1.00 83.56 149 LYS A CA 1
ATOM 1189 C C . LYS A 1 149 ? -17.833 11.353 28.546 1.00 83.56 149 LYS A C 1
ATOM 1191 O O . LYS A 1 149 ? -17.530 12.544 28.479 1.00 83.56 149 LYS A O 1
ATOM 1196 N N . ASN A 1 150 ? -17.473 10.597 29.577 1.00 81.19 150 ASN A N 1
ATOM 1197 C CA . ASN A 1 150 ? -16.684 11.041 30.725 1.00 81.19 150 ASN A CA 1
ATOM 1198 C C . ASN A 1 150 ? -15.887 9.857 31.303 1.00 81.19 150 ASN A C 1
ATOM 1200 O O . ASN A 1 150 ? -16.105 8.710 30.920 1.00 81.19 150 ASN A O 1
ATOM 1204 N N . GLU A 1 151 ? -14.941 10.142 32.197 1.00 75.81 151 GLU A N 1
ATOM 1205 C CA . GLU A 1 151 ? -14.044 9.121 32.756 1.00 75.81 151 GLU A CA 1
ATOM 1206 C C . GLU A 1 151 ? -14.792 8.035 33.540 1.00 75.81 151 GLU A C 1
ATOM 1208 O O . GLU A 1 151 ? -14.433 6.867 33.434 1.00 75.81 151 GLU A O 1
ATOM 1213 N N . LYS A 1 152 ? -15.884 8.390 34.234 1.00 81.12 152 LYS A N 1
ATOM 1214 C CA . LYS A 1 152 ? -16.704 7.430 34.994 1.00 81.12 152 LYS A CA 1
ATOM 1215 C C . LYS A 1 152 ? -17.371 6.397 34.088 1.00 81.12 152 LYS A C 1
ATOM 1217 O O . LYS A 1 152 ? -17.520 5.243 34.465 1.00 81.12 152 LYS A O 1
ATOM 1222 N N . GLU A 1 153 ? -17.781 6.804 32.886 1.00 86.00 153 GLU A N 1
ATOM 1223 C CA . GLU A 1 153 ? -18.331 5.871 31.900 1.00 86.00 153 GLU A CA 1
ATOM 1224 C C . GLU A 1 153 ? -17.273 4.900 31.377 1.00 86.00 153 GLU A C 1
ATOM 1226 O O . GLU A 1 153 ? -17.576 3.726 31.200 1.00 86.00 153 GLU A O 1
ATOM 1231 N N . ILE A 1 154 ? -16.042 5.371 31.156 1.00 80.44 154 ILE A N 1
ATOM 1232 C CA . ILE A 1 154 ? -14.928 4.503 30.757 1.00 80.44 154 ILE A CA 1
ATOM 1233 C C . ILE A 1 154 ? -14.602 3.500 31.860 1.00 80.44 154 ILE A C 1
ATOM 1235 O O . ILE A 1 154 ? -14.450 2.320 31.569 1.00 80.44 154 ILE A O 1
ATOM 1239 N N . GLU A 1 155 ? -14.533 3.949 33.111 1.00 79.06 155 GLU A N 1
ATOM 1240 C CA . GLU A 1 155 ? -14.297 3.071 34.257 1.00 79.06 155 GLU A CA 1
ATOM 1241 C C . GLU A 1 155 ? -15.374 1.983 34.355 1.00 79.06 155 GLU A C 1
ATOM 1243 O O . GLU A 1 155 ? -15.039 0.802 34.410 1.00 79.06 155 GLU A O 1
ATOM 1248 N N . ALA A 1 156 ? -16.653 2.362 34.245 1.00 82.38 156 ALA A N 1
ATOM 1249 C CA . ALA A 1 156 ? -17.763 1.412 34.233 1.00 82.38 156 ALA A CA 1
ATOM 1250 C C . ALA A 1 156 ? -17.657 0.397 33.081 1.00 82.38 156 ALA A C 1
ATOM 1252 O O . ALA A 1 156 ? -17.813 -0.800 33.303 1.00 82.38 156 ALA A O 1
ATOM 1253 N N . LEU A 1 157 ? -17.328 0.852 31.865 1.00 82.94 157 LEU A N 1
ATOM 1254 C CA . LEU A 1 157 ? -17.149 -0.038 30.714 1.00 82.94 157 LEU A CA 1
ATOM 1255 C C . LEU A 1 157 ? -15.979 -1.012 30.910 1.00 82.94 157 LEU A C 1
ATOM 1257 O O . LEU A 1 157 ? -16.067 -2.153 30.473 1.00 82.94 157 LEU A O 1
ATOM 1261 N N . ILE A 1 158 ? -14.887 -0.592 31.555 1.00 78.25 158 ILE A N 1
ATOM 1262 C CA . ILE A 1 158 ? -13.753 -1.480 31.848 1.00 78.25 158 ILE A CA 1
ATOM 1263 C C . ILE A 1 158 ? -14.150 -2.529 32.895 1.00 78.25 158 ILE A C 1
ATOM 1265 O O . ILE A 1 158 ? -13.793 -3.697 32.747 1.00 78.25 158 ILE A O 1
ATOM 1269 N N . THR A 1 159 ? -14.908 -2.142 33.926 1.00 77.88 159 THR A N 1
ATOM 1270 C CA . THR A 1 159 ? -15.429 -3.079 34.932 1.00 77.88 159 THR A CA 1
ATOM 1271 C C . THR A 1 159 ? -16.358 -4.123 34.305 1.00 77.88 159 THR A C 1
ATOM 1273 O O . THR A 1 159 ? -16.206 -5.315 34.576 1.00 77.88 159 THR A O 1
ATOM 1276 N N . ASP A 1 160 ? -17.251 -3.706 33.404 1.00 74.75 160 ASP A N 1
ATOM 1277 C CA . ASP A 1 160 ? -18.188 -4.602 32.709 1.00 74.75 160 ASP A CA 1
ATOM 1278 C C . ASP A 1 160 ? -17.476 -5.653 31.845 1.00 74.75 160 ASP A C 1
ATOM 1280 O O . ASP A 1 160 ? -17.997 -6.744 31.615 1.00 74.75 160 ASP A O 1
ATOM 1284 N N . VAL A 1 161 ? -16.262 -5.352 31.380 1.00 72.81 161 VAL A N 1
ATOM 1285 C CA . VAL A 1 161 ? -15.499 -6.249 30.511 1.00 72.81 161 VAL A CA 1
ATOM 1286 C C . VAL A 1 161 ? -14.951 -7.474 31.262 1.00 72.81 161 VAL A C 1
ATOM 1288 O O . VAL A 1 161 ? -14.694 -8.474 30.602 1.00 72.81 161 VAL A O 1
ATOM 1291 N N . SER A 1 162 ? -14.856 -7.464 32.603 1.00 60.69 162 SER A N 1
ATOM 1292 C CA . SER A 1 162 ? -14.627 -8.644 33.480 1.00 60.69 162 SER A CA 1
ATOM 1293 C C . SER A 1 162 ? -13.551 -9.657 33.019 1.00 60.69 162 SER A C 1
ATOM 1295 O O . SER A 1 162 ? -13.627 -10.844 33.333 1.00 60.69 162 SER A O 1
ATOM 1297 N N . MET A 1 163 ? -12.538 -9.213 32.270 1.00 66.44 163 MET A N 1
ATOM 1298 C CA . MET A 1 163 ? -11.463 -10.053 31.731 1.00 66.44 163 MET A CA 1
ATOM 1299 C C . MET A 1 163 ? -10.103 -9.603 32.265 1.00 66.44 163 MET A C 1
ATOM 1301 O O . MET A 1 163 ? -9.905 -8.433 32.589 1.00 66.44 163 MET A O 1
ATOM 1305 N N . GLU A 1 164 ? -9.137 -10.525 32.295 1.00 62.41 164 GLU A N 1
ATOM 1306 C CA . GLU A 1 164 ? -7.738 -10.188 32.562 1.00 62.41 164 GLU A CA 1
ATOM 1307 C C . GLU A 1 164 ? -7.188 -9.273 31.458 1.00 62.41 164 GLU A C 1
ATOM 1309 O O . GLU A 1 164 ? -7.096 -9.654 30.285 1.00 62.41 164 GLU A O 1
ATOM 1314 N N . PHE A 1 165 ? -6.821 -8.050 31.839 1.00 65.44 165 PHE A N 1
ATOM 1315 C CA . PHE A 1 165 ? -6.239 -7.068 30.934 1.00 65.44 165 PHE A CA 1
ATOM 1316 C C . PHE A 1 165 ? -4.717 -7.145 30.928 1.00 65.44 165 PHE A C 1
ATOM 1318 O O . PHE A 1 165 ? -4.077 -7.183 31.979 1.00 65.44 165 PHE A O 1
ATOM 1325 N N . GLY A 1 166 ? -4.124 -7.041 29.737 1.00 64.50 166 GLY A N 1
ATOM 1326 C CA . GLY A 1 166 ? -2.721 -6.654 29.602 1.00 64.50 166 GLY A CA 1
ATOM 1327 C C . GLY A 1 166 ? -2.557 -5.164 29.901 1.00 64.50 166 GLY A C 1
ATOM 1328 O O . GLY A 1 166 ? -2.414 -4.364 28.975 1.00 64.50 166 GLY A O 1
ATOM 1329 N N . LEU A 1 167 ? -2.650 -4.774 31.179 1.00 64.31 167 LEU A N 1
ATOM 1330 C CA . LEU A 1 167 ? -2.584 -3.369 31.615 1.00 64.31 167 LEU A CA 1
ATOM 1331 C C . LEU A 1 167 ? -1.269 -2.690 31.205 1.00 64.31 167 LEU A C 1
ATOM 1333 O O . LEU A 1 167 ? -1.251 -1.487 30.975 1.00 64.31 167 LEU A O 1
ATOM 1337 N N . ASP A 1 168 ? -0.200 -3.469 31.021 1.00 62.69 168 ASP A N 1
ATOM 1338 C CA . ASP A 1 168 ? 1.105 -3.034 30.512 1.00 62.69 168 ASP A CA 1
ATOM 1339 C C . ASP A 1 168 ? 1.044 -2.415 29.106 1.00 62.69 168 ASP A C 1
ATOM 1341 O O . ASP A 1 168 ? 1.902 -1.614 28.738 1.00 62.69 168 ASP A O 1
ATOM 1345 N N . LYS A 1 169 ? 0.030 -2.776 28.315 1.00 64.88 169 LYS A N 1
ATOM 1346 C CA . LYS A 1 169 ? -0.197 -2.263 26.954 1.00 64.88 169 LYS A CA 1
ATOM 1347 C C . LYS A 1 169 ? -1.375 -1.306 26.867 1.00 64.88 169 LYS A C 1
ATOM 1349 O O . LYS A 1 169 ? -1.610 -0.741 25.798 1.00 64.88 169 LYS A O 1
ATOM 1354 N N . CYS A 1 170 ? -2.116 -1.148 27.961 1.00 68.62 170 CYS A N 1
ATOM 1355 C CA . CYS A 1 170 ? -3.256 -0.256 28.012 1.00 68.62 170 CYS A CA 1
ATOM 1356 C C . CYS A 1 170 ? -2.769 1.177 28.224 1.00 68.62 170 CYS A C 1
ATOM 1358 O O . CYS A 1 170 ? -2.079 1.485 29.192 1.00 68.62 170 CYS A O 1
ATOM 1360 N N . THR A 1 171 ? -3.153 2.068 27.321 1.00 67.88 171 THR A N 1
ATOM 1361 C CA . THR A 1 171 ? -2.875 3.506 27.424 1.00 67.88 171 THR A CA 1
ATOM 1362 C C . THR A 1 171 ? -4.177 4.267 27.320 1.00 67.88 171 THR A C 1
ATOM 1364 O O . THR A 1 171 ? -5.075 3.808 26.621 1.00 67.88 171 THR A O 1
ATOM 1367 N N . ARG A 1 172 ? -4.296 5.429 27.961 1.00 72.00 172 ARG A N 1
ATOM 1368 C CA . ARG A 1 172 ? -5.511 6.256 27.936 1.00 72.00 172 ARG A CA 1
ATOM 1369 C C . ARG A 1 172 ? -5.253 7.622 27.308 1.00 72.00 172 ARG A C 1
ATOM 1371 O O . ARG A 1 172 ? -4.200 8.206 27.506 1.00 72.00 172 ARG A O 1
ATOM 1378 N N . GLN A 1 173 ? -6.211 8.152 26.563 1.00 70.94 173 GLN A N 1
ATOM 1379 C CA . GLN A 1 173 ? -6.200 9.522 26.066 1.00 70.94 173 GLN A CA 1
ATOM 1380 C C . GLN A 1 173 ? -7.516 10.197 26.457 1.00 70.94 173 GLN A C 1
ATOM 1382 O O . GLN A 1 173 ? -8.607 9.699 26.187 1.00 70.94 173 GLN A O 1
ATOM 1387 N N . ILE A 1 174 ? -7.432 11.347 27.122 1.00 67.50 174 ILE A N 1
ATOM 1388 C CA . ILE A 1 174 ? -8.619 12.102 27.525 1.00 67.50 174 ILE A CA 1
ATOM 1389 C C . ILE A 1 174 ? -8.740 13.341 26.662 1.00 67.50 174 ILE A C 1
ATOM 1391 O O . ILE A 1 174 ? -7.855 14.195 26.646 1.00 67.50 174 ILE A O 1
ATOM 1395 N N . THR A 1 175 ? -9.883 13.472 25.992 1.00 66.75 175 THR A N 1
ATOM 1396 C CA . THR A 1 175 ? -10.253 14.706 25.305 1.00 66.75 175 THR A CA 1
ATOM 1397 C C . THR A 1 175 ? -11.279 15.471 26.133 1.00 66.75 175 THR A C 1
ATOM 1399 O O . THR A 1 175 ? -12.386 14.978 26.362 1.00 66.75 175 THR A O 1
ATOM 1402 N N . HIS A 1 176 ? -10.944 16.696 26.541 1.00 69.31 176 HIS A N 1
ATOM 1403 C CA . HIS A 1 176 ? -11.864 17.624 27.193 1.00 69.31 176 HIS A CA 1
ATOM 1404 C C . HIS A 1 176 ? -12.134 18.828 26.283 1.00 69.31 176 HIS A C 1
ATOM 1406 O O . HIS A 1 176 ? -11.214 19.555 25.904 1.00 69.31 176 HIS A O 1
ATOM 1412 N N . ARG A 1 177 ? -13.405 19.054 25.928 1.00 67.56 177 ARG A N 1
ATOM 1413 C CA . ARG A 1 177 ? -13.842 20.102 24.984 1.00 67.56 177 ARG A CA 1
ATOM 1414 C C . ARG A 1 177 ? -13.054 20.124 23.662 1.00 67.56 177 ARG A C 1
ATOM 1416 O O . ARG A 1 177 ? -12.675 21.189 23.174 1.00 67.56 177 ARG A O 1
ATOM 1423 N N . GLY A 1 178 ? -12.796 18.950 23.087 1.00 60.72 178 GLY A N 1
ATOM 1424 C CA . GLY A 1 178 ? -12.064 18.807 21.823 1.00 60.72 178 GLY A CA 1
ATOM 1425 C C . GLY A 1 178 ? -10.542 19.015 21.896 1.00 60.72 178 GLY A C 1
ATOM 1426 O O . GLY A 1 178 ? -9.909 19.063 20.843 1.00 60.72 178 GLY A O 1
ATOM 1427 N N . LYS A 1 179 ? -9.949 19.139 23.094 1.00 63.56 179 LYS A N 1
ATOM 1428 C CA . LYS A 1 179 ? -8.491 19.212 23.306 1.00 63.56 179 LYS A CA 1
ATOM 1429 C C . LYS A 1 179 ? -8.000 18.061 24.181 1.00 63.56 179 LYS A C 1
ATOM 1431 O O . LYS A 1 179 ? -8.707 17.666 25.108 1.00 63.56 179 LYS A O 1
ATOM 1436 N N . VAL A 1 180 ? -6.801 17.546 23.904 1.00 70.12 180 VAL A N 1
ATOM 1437 C CA . VAL A 1 180 ? -6.178 16.501 24.732 1.00 70.12 180 VAL A CA 1
ATOM 1438 C C . VAL A 1 180 ? -5.798 17.099 26.078 1.00 70.12 180 VAL A C 1
ATOM 1440 O O . VAL A 1 180 ? -5.267 18.206 26.147 1.00 70.12 180 VAL A O 1
ATOM 1443 N N . LYS A 1 181 ? -6.083 16.375 27.156 1.00 69.00 181 LYS A N 1
ATOM 1444 C CA . LYS A 1 181 ? -5.705 16.750 28.514 1.00 69.00 181 LYS A CA 1
ATOM 1445 C C . LYS A 1 181 ? -4.941 15.597 29.152 1.00 69.00 181 LYS A C 1
ATOM 1447 O O . LYS A 1 181 ? -5.428 14.471 29.148 1.00 69.00 181 LYS A O 1
ATOM 1452 N N . LEU A 1 182 ? -3.777 15.904 29.720 1.00 68.88 182 LEU A N 1
ATOM 1453 C CA . LEU A 1 182 ? -3.052 14.980 30.586 1.00 68.88 182 LEU A CA 1
ATOM 1454 C C . LEU A 1 182 ? -3.687 14.999 31.982 1.00 68.88 182 LEU A C 1
ATOM 1456 O O . LEU A 1 182 ? -3.984 16.070 32.522 1.00 68.88 182 LEU A O 1
ATOM 1460 N N . THR A 1 183 ? -3.892 13.826 32.563 1.00 69.88 183 THR A N 1
ATOM 1461 C CA . THR A 1 183 ? -4.343 13.646 33.944 1.00 69.88 183 THR A CA 1
ATOM 1462 C C . THR A 1 183 ? -3.394 12.696 34.678 1.00 69.88 183 THR A C 1
ATOM 1464 O O . THR A 1 183 ? -2.410 12.221 34.115 1.00 69.88 183 THR A O 1
ATOM 1467 N N . GLU A 1 184 ? -3.666 12.409 35.950 1.00 68.12 184 GLU A N 1
ATOM 1468 C CA . GLU A 1 184 ? -2.810 11.545 36.775 1.00 68.12 184 GLU A CA 1
ATOM 1469 C C . GLU A 1 184 ? -2.880 10.050 36.399 1.00 68.12 184 GLU A C 1
ATOM 1471 O O . GLU A 1 184 ? -2.203 9.236 37.030 1.00 68.12 184 GLU A O 1
ATOM 1476 N N . GLY A 1 185 ? -3.640 9.679 35.362 1.00 68.81 185 GLY A N 1
ATOM 1477 C CA . GLY A 1 185 ? -3.941 8.292 34.996 1.00 68.81 185 GLY A CA 1
ATOM 1478 C C . GLY A 1 185 ? -5.212 7.770 35.677 1.00 68.81 185 GLY A C 1
ATOM 1479 O O . GLY A 1 185 ? -5.721 8.375 36.619 1.00 68.81 185 GLY A O 1
ATOM 1480 N N . LEU A 1 186 ? -5.756 6.655 35.179 1.00 69.69 186 LEU A N 1
ATOM 1481 C CA . LEU A 1 186 ? -6.924 6.008 35.783 1.00 69.69 186 LEU A CA 1
ATOM 1482 C C . LEU A 1 186 ? -6.439 5.021 36.841 1.00 69.69 186 LEU A C 1
ATOM 1484 O O . LEU A 1 186 ? -5.843 3.996 36.497 1.00 69.69 186 LEU A O 1
ATOM 1488 N N . GLN A 1 187 ? -6.688 5.327 38.112 1.00 69.56 187 GLN A N 1
ATOM 1489 C CA . GLN A 1 187 ? -6.435 4.391 39.201 1.00 69.56 187 GLN A CA 1
ATOM 1490 C C . GLN A 1 187 ? -7.629 3.443 39.328 1.00 69.56 187 GLN A C 1
ATOM 1492 O O . GLN A 1 187 ? -8.726 3.876 39.663 1.00 69.56 187 GLN A O 1
ATOM 1497 N N . MET A 1 188 ? -7.412 2.156 39.069 1.00 66.00 188 MET A N 1
ATOM 1498 C CA . MET A 1 188 ? -8.425 1.112 39.210 1.00 66.00 188 MET A CA 1
ATOM 1499 C C . MET A 1 188 ? -8.025 0.126 40.309 1.00 66.00 188 MET A C 1
ATOM 1501 O O . MET A 1 188 ? -6.854 0.022 40.678 1.00 66.00 188 MET A O 1
ATOM 1505 N N . SER A 1 189 ? -8.989 -0.660 40.793 1.00 62.00 189 SER A N 1
ATOM 1506 C CA . SER A 1 189 ? -8.749 -1.766 41.735 1.00 62.00 189 SER A CA 1
ATOM 1507 C C . SER A 1 189 ? -7.751 -2.807 41.209 1.00 62.00 189 SER A C 1
ATOM 1509 O O . SER A 1 189 ? -7.064 -3.453 41.991 1.00 62.00 189 SER A O 1
ATOM 1511 N N . ILE A 1 190 ? -7.644 -2.935 39.884 1.00 62.53 190 ILE A N 1
ATOM 1512 C CA . ILE A 1 190 ? -6.786 -3.897 39.179 1.00 62.53 190 ILE A CA 1
ATOM 1513 C C . ILE A 1 190 ? -5.411 -3.340 38.770 1.00 62.53 190 ILE A C 1
ATOM 1515 O O . ILE A 1 190 ? -4.580 -4.087 38.262 1.00 62.53 190 ILE A O 1
ATOM 1519 N N . GLY A 1 191 ? -5.153 -2.043 38.965 1.00 68.81 191 GLY A N 1
ATOM 1520 C CA . GLY A 1 191 ? -3.907 -1.388 38.558 1.00 68.81 191 GLY A CA 1
ATOM 1521 C C . GLY A 1 191 ? -4.118 0.023 38.011 1.00 68.81 191 GLY A C 1
ATOM 1522 O O . GLY A 1 191 ? -5.229 0.551 38.014 1.00 68.81 191 GLY A O 1
ATOM 1523 N N . LYS A 1 192 ? -3.035 0.652 37.542 1.00 71.69 192 LYS A N 1
ATOM 1524 C CA . LYS A 1 192 ? -3.049 2.021 37.011 1.00 71.69 192 LYS A CA 1
ATOM 1525 C C . LYS A 1 192 ? -2.889 2.021 35.493 1.00 71.69 192 LYS A C 1
ATOM 1527 O O . LYS A 1 192 ? -1.919 1.464 34.984 1.00 71.69 192 LYS A O 1
ATOM 1532 N N . ILE A 1 193 ? -3.801 2.686 34.785 1.00 72.06 193 ILE A N 1
ATOM 1533 C CA . ILE A 1 193 ? -3.672 2.949 33.346 1.00 72.06 193 ILE A CA 1
ATOM 1534 C C . ILE A 1 193 ? -3.124 4.362 33.170 1.00 72.06 193 ILE A C 1
ATOM 1536 O O . ILE A 1 193 ? -3.745 5.337 33.600 1.00 72.06 193 ILE A O 1
ATOM 1540 N N . ASN A 1 194 ? -1.959 4.473 32.536 1.00 69.88 194 ASN A N 1
ATOM 1541 C CA . ASN A 1 194 ? -1.315 5.760 32.305 1.00 69.88 194 ASN A CA 1
ATOM 1542 C C . ASN A 1 194 ? -1.908 6.477 31.087 1.00 69.88 194 ASN A C 1
ATOM 1544 O O . ASN A 1 194 ? -2.328 5.849 30.107 1.00 69.88 194 ASN A O 1
ATOM 1548 N N . ASP A 1 195 ? -1.899 7.806 31.148 1.00 68.56 195 ASP A N 1
ATOM 1549 C CA . ASP A 1 195 ? -2.260 8.640 30.010 1.00 68.56 195 ASP A CA 1
ATOM 1550 C C . ASP A 1 195 ? -1.122 8.669 28.978 1.00 68.56 195 ASP A C 1
ATOM 1552 O O . ASP A 1 195 ? 0.059 8.626 29.328 1.00 68.56 195 ASP A O 1
ATOM 1556 N N . VAL A 1 196 ? -1.477 8.760 27.697 1.00 67.62 196 VAL A N 1
ATOM 1557 C CA . VAL A 1 196 ? -0.532 9.033 26.609 1.00 67.62 196 VAL A CA 1
ATOM 1558 C C . VAL A 1 196 ? 0.050 10.434 26.821 1.00 67.62 196 VAL A C 1
ATOM 1560 O O . VAL A 1 196 ? -0.699 11.391 27.035 1.00 67.62 196 VAL A O 1
ATOM 1563 N N . GLN A 1 197 ? 1.380 10.563 26.776 1.00 61.91 197 GLN A N 1
ATOM 1564 C CA . GLN A 1 197 ? 2.041 11.853 26.974 1.00 61.91 197 GLN A CA 1
ATOM 1565 C C . GLN A 1 197 ? 1.627 12.861 25.892 1.00 61.91 197 GLN A C 1
ATOM 1567 O O . GLN A 1 197 ? 1.444 12.515 24.725 1.00 61.91 197 GLN A O 1
ATOM 1572 N N . LEU A 1 198 ? 1.504 14.137 26.270 1.00 53.62 198 LEU A N 1
ATOM 1573 C CA . LEU A 1 198 ? 1.211 15.222 25.332 1.00 53.62 198 LEU A CA 1
ATOM 1574 C C . LEU A 1 198 ? 2.311 15.301 24.262 1.00 53.62 198 LEU A C 1
ATOM 1576 O O . LEU A 1 198 ? 3.461 15.603 24.564 1.00 53.62 198 LEU A O 1
ATOM 1580 N N . GLY A 1 199 ? 1.944 15.034 23.008 1.00 54.44 199 GLY A N 1
ATOM 1581 C CA . GLY A 1 199 ? 2.858 15.030 21.860 1.00 54.44 199 GLY A CA 1
ATOM 1582 C C . GLY A 1 199 ? 3.379 13.646 21.465 1.00 54.44 199 GLY A C 1
ATOM 1583 O O . GLY A 1 199 ? 3.817 13.484 20.330 1.00 54.44 199 GLY A O 1
ATOM 1584 N N . GLU A 1 200 ? 3.251 12.638 22.328 1.00 59.25 200 GLU A N 1
ATOM 1585 C CA . GLU A 1 200 ? 3.397 11.239 21.931 1.00 59.25 200 GLU A CA 1
ATOM 1586 C C . GLU A 1 200 ? 2.040 10.742 21.416 1.00 59.25 200 GLU A C 1
ATOM 1588 O O . GLU A 1 200 ? 0.984 11.096 21.938 1.00 59.25 200 GLU A O 1
ATOM 1593 N N . GLY A 1 201 ? 2.027 10.000 20.312 1.00 61.56 201 GLY A N 1
ATOM 1594 C CA . GLY A 1 201 ? 0.803 9.389 19.799 1.00 61.56 201 GLY A CA 1
ATOM 1595 C C . GLY A 1 201 ? 0.705 7.920 20.174 1.00 61.56 201 GLY A C 1
ATOM 1596 O O . GLY A 1 201 ? 1.713 7.223 20.278 1.00 61.56 201 GLY A O 1
ATOM 1597 N N . TYR A 1 202 ? -0.518 7.422 20.322 1.00 67.81 202 TYR A N 1
ATOM 1598 C CA . TYR A 1 202 ? -0.769 5.993 20.457 1.00 67.81 202 TYR A CA 1
ATOM 1599 C C . TYR A 1 202 ? -0.918 5.343 19.075 1.00 67.81 202 TYR A C 1
ATOM 1601 O O . TYR A 1 202 ? -1.520 5.918 18.176 1.00 67.81 202 TYR A O 1
ATOM 1609 N N . LYS A 1 203 ? -0.384 4.138 18.853 1.00 72.62 203 LYS A N 1
ATOM 1610 C CA . LYS A 1 203 ? -0.472 3.465 17.546 1.00 72.62 203 LYS A CA 1
ATOM 1611 C C . LYS A 1 203 ? -1.636 2.475 17.506 1.00 72.62 203 LYS A C 1
ATOM 1613 O O . LYS A 1 203 ? -1.508 1.371 18.022 1.00 72.62 203 LYS A O 1
ATOM 1618 N N . TYR A 1 204 ? -2.700 2.810 16.779 1.00 75.62 204 TYR A N 1
ATOM 1619 C CA . TYR A 1 204 ? -3.846 1.928 16.541 1.00 75.62 204 TYR A CA 1
ATOM 1620 C C . TYR A 1 204 ? -3.843 1.381 15.112 1.00 75.62 204 TYR A C 1
ATOM 1622 O O . TYR A 1 204 ? -3.741 2.137 14.144 1.00 75.62 204 TYR A O 1
ATOM 1630 N N . LEU A 1 205 ? -3.917 0.053 14.961 1.00 78.75 205 LEU A N 1
ATOM 1631 C CA . LEU A 1 205 ? -3.966 -0.638 13.659 1.00 78.75 205 LEU A CA 1
ATOM 1632 C C . LEU A 1 205 ? -2.896 -0.169 12.652 1.00 78.75 205 LEU A C 1
ATOM 1634 O O . LEU A 1 205 ? -3.112 -0.118 11.437 1.00 78.75 205 LEU A O 1
ATOM 1638 N N . GLY A 1 206 ? -1.715 0.187 13.163 1.00 74.62 206 GLY A N 1
ATOM 1639 C CA . GLY A 1 206 ? -0.587 0.641 12.352 1.00 74.62 206 GLY A CA 1
ATOM 1640 C C . GLY A 1 206 ? -0.481 2.155 12.149 1.00 74.62 206 GLY A C 1
ATOM 1641 O O . GLY A 1 206 ? 0.580 2.599 11.708 1.00 74.62 206 GLY A O 1
ATOM 1642 N N . ILE A 1 207 ? -1.509 2.934 12.496 1.00 76.75 207 ILE A N 1
ATOM 1643 C CA . ILE A 1 207 ? -1.565 4.391 12.322 1.00 76.75 207 ILE A CA 1
ATOM 1644 C C . ILE A 1 207 ? -1.449 5.080 13.682 1.00 76.75 207 ILE A C 1
ATOM 1646 O O . ILE A 1 207 ? -2.021 4.634 14.672 1.00 76.75 207 ILE A O 1
ATOM 1650 N N . LEU A 1 208 ? -0.668 6.156 13.733 1.00 73.25 208 LEU A N 1
ATOM 1651 C CA . LEU A 1 208 ? -0.510 6.958 14.938 1.00 73.25 208 LEU A CA 1
ATOM 1652 C C . LEU A 1 208 ? -1.756 7.825 15.179 1.00 73.25 208 LEU A C 1
ATOM 1654 O O . LEU A 1 208 ? -2.234 8.491 14.262 1.00 73.25 208 LEU A O 1
ATOM 1658 N N . GLN A 1 209 ? -2.239 7.827 16.414 1.00 67.50 209 GLN A N 1
ATOM 1659 C CA . GLN A 1 209 ? -3.407 8.547 16.902 1.00 67.50 209 GLN A CA 1
ATOM 1660 C C . GLN A 1 209 ? -2.969 9.556 17.963 1.00 67.50 209 GLN A C 1
ATOM 1662 O O . GLN A 1 209 ? -2.391 9.178 18.979 1.00 67.50 209 GLN A O 1
ATOM 1667 N N . ASN A 1 210 ? -3.203 10.841 17.691 1.00 61.91 210 ASN A N 1
ATOM 1668 C CA . ASN A 1 210 ? -3.099 11.948 18.648 1.00 61.91 210 ASN A CA 1
ATOM 1669 C C . ASN A 1 210 ? -3.789 13.178 18.043 1.00 61.91 210 ASN A C 1
ATOM 1671 O O . ASN A 1 210 ? -3.430 13.599 16.948 1.00 61.91 210 ASN A O 1
ATOM 1675 N N . MET A 1 211 ? -4.737 13.788 18.750 1.00 56.25 211 MET A N 1
ATOM 1676 C CA . MET A 1 211 ? -5.600 14.863 18.240 1.00 56.25 211 MET A CA 1
ATOM 1677 C C . MET A 1 211 ? -4.892 16.128 17.721 1.00 56.25 211 MET A C 1
ATOM 1679 O O . MET A 1 211 ? -5.462 16.808 16.867 1.00 56.25 211 MET A O 1
ATOM 1683 N N . GLU A 1 212 ? -3.694 16.480 18.202 1.00 56.62 212 GLU A N 1
ATOM 1684 C CA . GLU A 1 212 ? -3.092 17.792 17.889 1.00 56.62 212 GLU A CA 1
ATOM 1685 C C . GLU A 1 212 ? -2.241 17.803 16.605 1.00 56.62 212 GLU A C 1
ATOM 1687 O O . GLU A 1 212 ? -2.270 18.787 15.869 1.00 56.62 212 GLU A O 1
ATOM 1692 N N . ASN A 1 213 ? -1.542 16.704 16.277 1.00 59.22 213 ASN A N 1
ATOM 1693 C CA . ASN A 1 213 ? -0.639 16.605 15.110 1.00 59.22 213 ASN A CA 1
ATOM 1694 C C . ASN A 1 213 ? -0.779 15.297 14.286 1.00 59.22 213 ASN A C 1
ATOM 1696 O O . ASN A 1 213 ? 0.043 15.038 13.397 1.00 59.22 213 ASN A O 1
ATOM 1700 N N . MET A 1 214 ? -1.852 14.515 14.512 1.00 66.06 214 MET A N 1
ATOM 1701 C CA . MET A 1 214 ? -2.136 13.181 13.931 1.00 66.06 214 MET A CA 1
ATOM 1702 C C . MET A 1 214 ? -1.743 13.032 12.462 1.00 66.06 214 MET A C 1
ATOM 1704 O O . MET A 1 214 ? -1.018 12.127 12.049 1.00 66.06 214 MET A O 1
ATOM 1708 N N . GLN A 1 215 ? -2.271 13.951 11.658 1.00 74.25 215 GLN A N 1
ATOM 1709 C CA . GLN A 1 215 ? -2.286 13.850 10.211 1.00 74.25 215 GLN A CA 1
ATOM 1710 C C . GLN A 1 215 ? -0.884 14.054 9.647 1.00 74.25 215 GLN A C 1
ATOM 1712 O O . GLN A 1 215 ? -0.464 13.351 8.733 1.00 74.25 215 GLN A O 1
ATOM 1717 N N . LYS A 1 216 ? -0.126 14.992 10.221 1.00 81.44 216 LYS A N 1
ATOM 1718 C CA . LYS A 1 216 ? 1.214 15.336 9.749 1.00 81.44 216 LYS A CA 1
ATOM 1719 C C . LYS A 1 216 ? 2.210 14.221 10.054 1.00 81.44 216 LYS A C 1
ATOM 1721 O O . LYS A 1 216 ? 3.002 13.851 9.185 1.00 81.44 216 LYS A O 1
ATOM 1726 N N . GLU A 1 217 ? 2.165 13.667 11.260 1.00 81.38 217 GLU A N 1
ATOM 1727 C CA . GLU A 1 217 ? 3.102 12.623 11.668 1.00 81.38 217 GLU A CA 1
ATOM 1728 C C . GLU A 1 217 ? 2.809 11.285 10.979 1.00 81.38 217 GLU A C 1
ATOM 1730 O O . GLU A 1 217 ? 3.724 10.664 10.436 1.00 81.38 217 GLU A O 1
ATOM 1735 N N . ALA A 1 218 ? 1.534 10.886 10.875 1.00 84.00 218 ALA A N 1
ATOM 1736 C CA . ALA A 1 218 ? 1.138 9.689 10.134 1.00 84.00 218 ALA A CA 1
ATOM 1737 C C . ALA A 1 218 ? 1.590 9.753 8.663 1.00 84.00 218 ALA A C 1
ATOM 1739 O O . ALA A 1 218 ? 2.220 8.814 8.167 1.00 84.00 218 ALA A O 1
ATOM 1740 N N . LYS A 1 219 ? 1.366 10.890 7.983 1.00 89.81 219 LYS A N 1
ATOM 1741 C CA . LYS A 1 219 ? 1.863 11.132 6.616 1.00 89.81 219 LYS A CA 1
ATOM 1742 C C . LYS A 1 219 ? 3.387 11.082 6.532 1.00 89.81 219 LYS A C 1
ATOM 1744 O O . LYS A 1 219 ? 3.937 10.540 5.569 1.00 89.81 219 LYS A O 1
ATOM 1749 N N . THR A 1 220 ? 4.085 11.626 7.529 1.00 90.81 220 THR A N 1
ATOM 1750 C CA . THR A 1 220 ? 5.554 11.627 7.589 1.00 90.81 220 THR A CA 1
ATOM 1751 C C . THR A 1 220 ? 6.096 10.205 7.730 1.00 90.81 220 THR A C 1
ATOM 1753 O O . THR A 1 220 ? 6.942 9.789 6.938 1.00 90.81 220 THR A O 1
ATOM 1756 N N . ASN A 1 221 ? 5.545 9.418 8.652 1.00 89.44 221 ASN A N 1
ATOM 1757 C CA . ASN A 1 221 ? 5.919 8.023 8.875 1.00 89.44 221 ASN A CA 1
ATOM 1758 C C . ASN A 1 221 ? 5.615 7.140 7.655 1.00 89.44 221 ASN A C 1
ATOM 1760 O O . ASN A 1 221 ? 6.459 6.332 7.242 1.00 89.44 221 ASN A O 1
ATOM 1764 N N . ALA A 1 222 ? 4.455 7.338 7.019 1.00 92.81 222 ALA A N 1
ATOM 1765 C CA . ALA A 1 222 ? 4.104 6.676 5.766 1.00 92.81 222 ALA A CA 1
ATOM 1766 C C . ALA A 1 222 ? 5.089 7.051 4.645 1.00 92.81 222 ALA A C 1
ATOM 1768 O O . ALA A 1 222 ? 5.611 6.174 3.959 1.00 92.81 222 ALA A O 1
ATOM 1769 N N . THR A 1 223 ? 5.440 8.334 4.519 1.00 95.62 223 THR A N 1
ATOM 1770 C CA . THR A 1 223 ? 6.414 8.834 3.535 1.00 95.62 223 THR A CA 1
ATOM 1771 C C . THR A 1 223 ? 7.810 8.250 3.742 1.00 95.62 223 THR A C 1
ATOM 1773 O O . THR A 1 223 ? 8.469 7.859 2.776 1.00 95.62 223 THR A O 1
ATOM 1776 N N . ILE A 1 224 ? 8.290 8.200 4.987 1.00 95.50 224 ILE A N 1
ATOM 1777 C CA . ILE A 1 224 ? 9.597 7.627 5.334 1.00 95.50 224 ILE A CA 1
ATOM 1778 C C . ILE A 1 224 ? 9.621 6.146 4.959 1.00 95.50 224 ILE A C 1
ATOM 1780 O O . ILE A 1 224 ? 10.539 5.696 4.268 1.00 95.50 224 ILE A O 1
ATOM 1784 N N . THR A 1 225 ? 8.584 5.407 5.352 1.00 96.00 225 THR A N 1
ATOM 1785 C CA . THR A 1 225 ? 8.463 3.973 5.073 1.00 96.00 225 THR A CA 1
ATOM 1786 C C . THR A 1 225 ? 8.361 3.706 3.571 1.00 96.00 225 THR A C 1
ATOM 1788 O O . THR A 1 225 ? 9.087 2.856 3.056 1.00 96.00 225 THR A O 1
ATOM 1791 N N . TYR A 1 226 ? 7.544 4.474 2.845 1.00 97.69 226 TYR A N 1
ATOM 1792 C CA . TYR A 1 226 ? 7.423 4.402 1.389 1.00 97.69 226 TYR A CA 1
ATOM 1793 C C . TYR A 1 226 ? 8.774 4.620 0.702 1.00 97.69 226 TYR A C 1
ATOM 1795 O O . TYR A 1 226 ? 9.225 3.769 -0.063 1.00 97.69 226 TYR A O 1
ATOM 1803 N N . LYS A 1 227 ? 9.486 5.705 1.036 1.00 97.62 227 LYS A N 1
ATOM 1804 C CA . LYS A 1 227 ? 10.811 6.000 0.465 1.00 97.62 227 LYS A CA 1
ATOM 1805 C C . LYS A 1 227 ? 11.845 4.932 0.809 1.00 97.62 227 LYS A C 1
ATOM 1807 O O . LYS A 1 227 ? 12.704 4.636 -0.019 1.00 97.62 227 LYS A O 1
ATOM 1812 N N . LYS A 1 228 ? 11.797 4.364 2.019 1.00 97.31 228 LYS A N 1
ATOM 1813 C CA . LYS A 1 228 ? 12.666 3.249 2.419 1.00 97.31 228 LYS A CA 1
ATOM 1814 C C . LYS A 1 228 ? 12.423 2.036 1.519 1.00 97.31 228 LYS A C 1
ATOM 1816 O O . LYS A 1 228 ? 13.374 1.546 0.915 1.00 97.31 228 LYS A O 1
ATOM 1821 N N . ARG A 1 229 ? 11.165 1.610 1.371 1.00 97.75 229 ARG A N 1
ATOM 1822 C CA . ARG A 1 229 ? 10.787 0.470 0.519 1.00 97.75 229 ARG A CA 1
ATOM 1823 C C . ARG A 1 229 ? 11.121 0.715 -0.950 1.00 97.75 229 ARG A C 1
ATOM 1825 O O . ARG A 1 229 ? 11.702 -0.152 -1.591 1.00 97.75 229 ARG A O 1
ATOM 1832 N N . LEU A 1 230 ? 10.845 1.916 -1.457 1.00 97.69 230 LEU A N 1
ATOM 1833 C CA . LEU A 1 230 ? 11.195 2.326 -2.816 1.00 97.69 230 LEU A CA 1
ATOM 1834 C C . LEU A 1 230 ? 12.701 2.181 -3.080 1.00 97.69 230 LEU A C 1
ATOM 1836 O O . LEU A 1 230 ? 13.089 1.601 -4.091 1.00 97.69 230 LEU A O 1
ATOM 1840 N N . ARG A 1 231 ? 13.556 2.647 -2.156 1.00 97.38 231 ARG A N 1
ATOM 1841 C CA . ARG A 1 231 ? 15.015 2.491 -2.278 1.00 97.38 231 ARG A CA 1
ATOM 1842 C C . ARG A 1 231 ? 15.451 1.027 -2.243 1.00 97.38 231 ARG A C 1
ATOM 1844 O O . ARG A 1 231 ? 16.261 0.623 -3.066 1.00 97.38 231 ARG A O 1
ATOM 1851 N N . GLN A 1 232 ? 14.883 0.221 -1.347 1.00 96.81 232 GLN A N 1
ATOM 1852 C CA . GLN A 1 232 ? 15.189 -1.213 -1.281 1.00 96.81 232 GLN A CA 1
ATOM 1853 C C . GLN A 1 232 ? 14.847 -1.930 -2.595 1.00 96.81 232 GLN A C 1
ATOM 1855 O O . GLN A 1 232 ? 15.645 -2.718 -3.099 1.00 96.81 232 GLN A O 1
ATOM 1860 N N . VAL A 1 233 ? 13.689 -1.623 -3.189 1.00 97.31 233 VAL A N 1
ATOM 1861 C CA . VAL A 1 233 ? 13.274 -2.224 -4.462 1.00 97.31 233 VAL A CA 1
ATOM 1862 C C . VAL A 1 233 ? 14.152 -1.738 -5.614 1.00 97.31 233 VAL A C 1
ATOM 1864 O O . VAL A 1 233 ? 14.639 -2.561 -6.394 1.00 97.31 233 VAL A O 1
ATOM 1867 N N . ILE A 1 234 ? 14.408 -0.431 -5.726 1.00 95.69 234 ILE A N 1
ATOM 1868 C CA . ILE A 1 234 ? 15.186 0.107 -6.851 1.00 95.69 234 ILE A CA 1
ATOM 1869 C C . ILE A 1 234 ? 16.643 -0.374 -6.822 1.00 95.69 234 ILE A C 1
ATOM 1871 O O . ILE A 1 234 ? 17.189 -0.674 -7.877 1.00 95.69 234 ILE A O 1
ATOM 1875 N N . GLN A 1 235 ? 17.228 -0.573 -5.637 1.00 95.06 235 GLN A N 1
ATOM 1876 C CA . GLN A 1 235 ? 18.601 -1.069 -5.452 1.00 95.06 235 GLN A CA 1
ATOM 1877 C C . GLN A 1 235 ? 18.729 -2.601 -5.511 1.00 95.06 235 GLN A C 1
ATOM 1879 O O . GLN A 1 235 ? 19.835 -3.132 -5.504 1.00 95.06 235 GLN A O 1
ATOM 1884 N N . SER A 1 236 ? 17.613 -3.334 -5.564 1.00 95.56 236 SER A N 1
ATOM 1885 C CA . SER A 1 236 ? 17.626 -4.801 -5.645 1.00 95.56 236 SER A CA 1
ATOM 1886 C C . SER A 1 236 ? 18.245 -5.327 -6.953 1.00 95.56 236 SER A C 1
ATOM 1888 O O . SER A 1 236 ? 18.454 -4.585 -7.910 1.00 95.56 236 SER A O 1
ATOM 1890 N N . LYS A 1 237 ? 18.457 -6.644 -7.057 1.00 93.38 237 LYS A N 1
ATOM 1891 C CA . LYS A 1 237 ? 18.889 -7.302 -8.309 1.00 93.38 237 LYS A CA 1
ATOM 1892 C C . LYS A 1 237 ? 17.738 -7.632 -9.275 1.00 93.38 237 LYS A C 1
ATOM 1894 O O . LYS A 1 237 ? 17.966 -8.288 -10.286 1.00 93.38 237 LYS A O 1
ATOM 1899 N N . LEU A 1 238 ? 16.509 -7.213 -8.963 1.00 92.88 238 LEU A N 1
ATOM 1900 C CA . LEU A 1 238 ? 15.345 -7.442 -9.822 1.00 92.88 238 LEU A CA 1
ATOM 1901 C C . LEU A 1 238 ? 15.521 -6.758 -11.185 1.00 92.88 238 LEU A C 1
ATOM 1903 O O . LEU A 1 238 ? 16.146 -5.702 -11.275 1.00 92.88 238 LEU A O 1
ATOM 1907 N N . ASN A 1 239 ? 14.936 -7.334 -12.233 1.00 92.50 239 ASN A N 1
ATOM 1908 C CA . ASN A 1 239 ? 14.867 -6.696 -13.548 1.00 92.50 239 ASN A CA 1
ATOM 1909 C C . ASN A 1 239 ? 13.865 -5.519 -13.547 1.00 92.50 239 ASN A C 1
ATOM 1911 O O . ASN A 1 239 ? 13.130 -5.314 -12.577 1.00 92.50 239 ASN A O 1
ATOM 1915 N N . GLY A 1 240 ? 13.839 -4.724 -14.620 1.00 90.94 240 GLY A N 1
ATOM 1916 C CA . GLY A 1 240 ? 13.011 -3.518 -14.695 1.00 90.94 240 GLY A CA 1
ATOM 1917 C C . GLY A 1 240 ? 11.521 -3.779 -14.460 1.00 90.94 240 GLY A C 1
ATOM 1918 O O . GLY A 1 240 ? 10.893 -3.055 -13.688 1.00 90.94 240 GLY A O 1
ATOM 1919 N N . GLN A 1 241 ? 10.980 -4.853 -15.036 1.00 91.44 241 GLN A N 1
ATOM 1920 C CA . GLN A 1 241 ? 9.604 -5.307 -14.818 1.00 91.44 241 GLN A CA 1
ATOM 1921 C C . GLN A 1 241 ? 9.300 -5.597 -13.348 1.00 91.44 241 GLN A C 1
ATOM 1923 O O . GLN A 1 241 ? 8.395 -4.989 -12.773 1.00 91.44 241 GLN A O 1
ATOM 1928 N N . PHE A 1 242 ? 10.076 -6.479 -12.719 1.00 93.19 242 PHE A N 1
ATOM 1929 C CA . PHE A 1 242 ? 9.836 -6.876 -11.335 1.00 93.19 242 PHE A CA 1
ATOM 1930 C C . PHE A 1 242 ? 10.095 -5.740 -10.348 1.00 93.19 242 PHE A C 1
ATOM 1932 O O . PHE A 1 242 ? 9.443 -5.689 -9.309 1.00 93.19 242 PHE A O 1
ATOM 1939 N N . LYS A 1 243 ? 10.980 -4.785 -10.669 1.00 94.94 243 LYS A N 1
ATOM 1940 C CA . LYS A 1 243 ? 11.127 -3.563 -9.867 1.00 94.94 243 LYS A CA 1
ATOM 1941 C C . LYS A 1 243 ? 9.848 -2.731 -9.870 1.00 94.94 243 LYS A C 1
ATOM 1943 O O . LYS A 1 243 ? 9.398 -2.356 -8.794 1.00 94.94 243 LYS A O 1
ATOM 1948 N N . MET A 1 244 ? 9.253 -2.453 -11.034 1.00 94.75 244 MET A N 1
ATOM 1949 C CA . MET A 1 244 ? 8.015 -1.658 -11.095 1.00 94.75 244 MET A CA 1
ATOM 1950 C C . MET A 1 244 ? 6.861 -2.385 -10.403 1.00 94.75 244 MET A C 1
ATOM 1952 O O . MET A 1 244 ? 6.174 -1.797 -9.569 1.00 94.75 244 MET A O 1
ATOM 1956 N N . GLN A 1 245 ? 6.731 -3.693 -10.644 1.00 94.62 245 GLN A N 1
ATOM 1957 C CA . GLN A 1 245 ? 5.743 -4.526 -9.963 1.00 94.62 245 GLN A CA 1
ATOM 1958 C C . GLN A 1 245 ? 5.921 -4.494 -8.439 1.00 94.62 245 GLN A C 1
ATOM 1960 O O . GLN A 1 245 ? 4.947 -4.300 -7.718 1.00 94.62 245 GLN A O 1
ATOM 1965 N N . ALA A 1 246 ? 7.153 -4.634 -7.938 1.00 96.69 246 ALA A N 1
ATOM 1966 C CA . ALA A 1 246 ? 7.443 -4.574 -6.510 1.00 96.69 246 ALA A CA 1
ATOM 1967 C C . ALA A 1 246 ? 7.216 -3.172 -5.923 1.00 96.69 246 ALA A C 1
ATOM 1969 O O . ALA A 1 246 ? 6.750 -3.054 -4.795 1.00 96.69 246 ALA A O 1
ATOM 1970 N N . ILE A 1 247 ? 7.476 -2.086 -6.658 1.00 97.19 247 ILE A N 1
ATOM 1971 C CA . ILE A 1 247 ? 7.120 -0.740 -6.179 1.00 97.19 247 ILE A CA 1
ATOM 1972 C C . ILE A 1 247 ? 5.603 -0.644 -5.981 1.00 97.19 247 ILE A C 1
ATOM 1974 O O . ILE A 1 247 ? 5.164 -0.248 -4.898 1.00 97.19 247 ILE A O 1
ATOM 1978 N N . ASN A 1 248 ? 4.818 -1.080 -6.969 1.00 97.06 248 ASN A N 1
ATOM 1979 C CA . ASN A 1 248 ? 3.356 -1.036 -6.915 1.00 97.06 248 ASN A CA 1
ATOM 1980 C C . ASN A 1 248 ? 2.769 -1.954 -5.825 1.00 97.06 248 ASN A C 1
ATOM 1982 O O . ASN A 1 248 ? 1.785 -1.586 -5.192 1.00 97.06 248 ASN A O 1
ATOM 1986 N N . SER A 1 249 ? 3.357 -3.131 -5.578 1.00 96.69 249 SER A N 1
ATOM 1987 C CA . SER A 1 249 ? 2.803 -4.138 -4.653 1.00 96.69 249 SER A CA 1
ATOM 1988 C C . SER A 1 249 ? 3.398 -4.127 -3.241 1.00 96.69 249 SER A C 1
ATOM 1990 O O . SER A 1 249 ? 2.802 -4.691 -2.326 1.00 96.69 249 SER A O 1
ATOM 1992 N N . TYR A 1 250 ? 4.551 -3.485 -3.027 1.00 96.75 250 TYR A N 1
ATOM 1993 C CA . TYR A 1 250 ? 5.236 -3.460 -1.728 1.00 96.75 250 TYR A CA 1
ATOM 1994 C C . TYR A 1 250 ? 5.450 -2.048 -1.174 1.00 96.75 250 TYR A C 1
ATOM 1996 O O . TYR A 1 250 ? 5.258 -1.831 0.029 1.00 96.75 250 TYR A O 1
ATOM 2004 N N . ALA A 1 251 ? 5.833 -1.074 -2.006 1.00 97.19 251 ALA A N 1
ATOM 2005 C CA . ALA A 1 251 ? 6.089 0.292 -1.546 1.00 97.19 251 ALA A CA 1
ATOM 2006 C C . ALA A 1 251 ? 4.805 1.131 -1.517 1.00 97.19 251 ALA A C 1
ATOM 2008 O O . ALA A 1 251 ? 4.427 1.621 -0.453 1.00 97.19 251 ALA A O 1
ATOM 2009 N N . LEU A 1 252 ? 4.122 1.262 -2.658 1.00 96.69 252 LEU A N 1
ATOM 2010 C CA . LEU A 1 252 ? 2.918 2.081 -2.822 1.00 96.69 252 LEU A CA 1
ATOM 2011 C C . LEU A 1 252 ? 1.793 1.760 -1.814 1.00 96.69 252 LEU A C 1
ATOM 2013 O O . LEU A 1 252 ? 1.189 2.713 -1.310 1.00 96.69 252 LEU A O 1
ATOM 2017 N N . PRO A 1 253 ? 1.574 0.490 -1.397 1.00 95.94 253 PRO A N 1
ATOM 2018 C CA . PRO A 1 253 ? 0.543 0.160 -0.419 1.00 95.94 253 PRO A CA 1
ATOM 2019 C C . PRO A 1 253 ? 0.694 0.849 0.938 1.00 95.94 253 PRO A C 1
ATOM 2021 O O . PRO A 1 253 ? -0.282 1.017 1.660 1.00 95.94 253 PRO A O 1
ATOM 2024 N N . VAL A 1 254 ? 1.905 1.295 1.292 1.00 94.69 254 VAL A N 1
ATOM 2025 C CA . VAL A 1 254 ? 2.139 2.080 2.514 1.00 94.69 254 VAL A CA 1
ATOM 2026 C C . VAL A 1 254 ? 1.357 3.393 2.484 1.00 94.69 254 VAL A C 1
ATOM 2028 O O . VAL A 1 254 ? 0.800 3.797 3.500 1.00 94.69 254 VAL A O 1
ATOM 2031 N N . ILE A 1 255 ? 1.309 4.053 1.324 1.00 95.38 255 ILE A N 1
ATOM 2032 C CA . ILE A 1 255 ? 0.586 5.315 1.154 1.00 95.38 255 ILE A CA 1
ATOM 2033 C C . ILE A 1 255 ? -0.910 5.038 0.985 1.00 95.38 255 ILE A C 1
ATOM 2035 O O . ILE A 1 255 ? -1.723 5.653 1.673 1.00 95.38 255 ILE A O 1
ATOM 2039 N N . THR A 1 256 ? -1.293 4.066 0.151 1.00 92.81 256 THR A N 1
ATOM 2040 C CA . THR A 1 256 ? -2.715 3.757 -0.101 1.00 92.81 256 THR A CA 1
ATOM 2041 C C . THR A 1 256 ? -3.447 3.192 1.118 1.00 92.81 256 THR A C 1
ATOM 2043 O O . THR A 1 256 ? -4.663 3.349 1.240 1.00 92.81 256 THR A O 1
ATOM 2046 N N . TYR A 1 257 ? -2.730 2.582 2.066 1.00 91.56 257 TYR A N 1
ATOM 2047 C CA . TYR A 1 257 ? -3.300 2.186 3.353 1.00 91.56 257 TYR A CA 1
ATOM 2048 C C . TYR A 1 257 ? -3.797 3.394 4.158 1.00 91.56 257 TYR A C 1
ATOM 2050 O O . TYR A 1 257 ? -4.839 3.317 4.801 1.00 91.56 257 TYR A O 1
ATOM 2058 N N . THR A 1 258 ? -3.091 4.526 4.066 1.00 90.69 258 THR A N 1
ATOM 2059 C CA . THR A 1 258 ? -3.473 5.784 4.730 1.00 90.69 258 THR A CA 1
ATOM 2060 C C . THR A 1 258 ? -4.505 6.603 3.945 1.00 90.69 258 THR A C 1
ATOM 2062 O O . THR A 1 258 ? -5.079 7.545 4.488 1.00 90.69 258 THR A O 1
ATOM 2065 N N . ALA A 1 259 ? -4.780 6.248 2.683 1.00 88.69 259 ALA A N 1
ATOM 2066 C CA . ALA A 1 259 ? -5.762 6.938 1.847 1.00 88.69 259 ALA A CA 1
ATOM 2067 C C . ALA A 1 259 ? -7.173 6.870 2.460 1.00 88.69 259 ALA A C 1
ATOM 2069 O O . ALA A 1 259 ? -7.597 5.824 2.955 1.00 88.69 259 ALA A O 1
ATOM 2070 N N . GLY A 1 260 ? -7.890 7.996 2.444 1.00 83.12 260 GLY A N 1
ATOM 2071 C CA . GLY A 1 260 ? -9.214 8.164 3.059 1.00 83.12 260 GLY A CA 1
ATOM 2072 C C . GLY A 1 260 ? -9.195 8.338 4.583 1.00 83.12 260 GLY A C 1
ATOM 2073 O O . GLY A 1 260 ? -10.075 8.998 5.133 1.00 83.12 260 GLY A O 1
ATOM 2074 N N . ILE A 1 261 ? -8.170 7.819 5.268 1.00 85.31 261 ILE A N 1
ATOM 2075 C CA . ILE A 1 261 ? -7.977 8.018 6.711 1.00 85.31 261 ILE A CA 1
ATOM 2076 C C . ILE A 1 261 ? -7.263 9.342 6.964 1.00 85.31 261 ILE A C 1
ATOM 2078 O O . ILE A 1 261 ? -7.728 10.168 7.750 1.00 85.31 261 ILE A O 1
ATOM 2082 N N . THR A 1 262 ? -6.153 9.577 6.266 1.00 85.12 262 THR A N 1
ATOM 2083 C CA . THR A 1 262 ? -5.406 10.826 6.390 1.00 85.12 262 THR A CA 1
ATOM 2084 C C . THR A 1 262 ? -5.731 11.808 5.276 1.00 85.12 262 THR A C 1
ATOM 2086 O O . THR A 1 262 ? -5.885 11.406 4.123 1.00 85.12 262 THR A O 1
ATOM 2089 N N . ASP A 1 263 ? -5.758 13.099 5.602 1.00 83.75 263 ASP A N 1
ATOM 2090 C CA . ASP A 1 263 ? -6.185 14.167 4.687 1.00 83.75 263 ASP A CA 1
ATOM 2091 C C . ASP A 1 263 ? -5.053 14.591 3.745 1.00 83.75 263 ASP A C 1
ATOM 2093 O O . ASP A 1 263 ? -4.537 15.707 3.826 1.00 83.75 263 ASP A O 1
ATOM 2097 N N . TRP A 1 264 ? -4.588 13.676 2.896 1.00 88.06 264 TRP A N 1
ATOM 2098 C CA . TRP A 1 264 ? -3.588 13.970 1.870 1.00 88.06 264 TRP A CA 1
ATOM 2099 C C . TRP A 1 264 ? -4.082 15.072 0.937 1.00 88.06 264 TRP A C 1
ATOM 2101 O O . TRP A 1 264 ? -5.129 14.934 0.307 1.00 88.06 264 TRP A O 1
ATOM 2111 N N . ASN A 1 265 ? -3.318 16.155 0.820 1.00 88.94 265 ASN A N 1
ATOM 2112 C CA . ASN A 1 265 ? -3.621 17.182 -0.166 1.00 88.94 265 ASN A CA 1
ATOM 2113 C C . ASN A 1 265 ? -2.915 16.894 -1.499 1.00 88.94 265 ASN A C 1
ATOM 2115 O O . ASN A 1 265 ? -1.921 16.167 -1.572 1.00 88.94 265 ASN A O 1
ATOM 2119 N N . LYS A 1 266 ? -3.433 17.504 -2.569 1.00 89.19 266 LYS A N 1
ATOM 2120 C CA . LYS A 1 266 ? -2.916 17.347 -3.934 1.00 89.19 266 LYS A CA 1
ATOM 2121 C C . LYS A 1 266 ? -1.408 17.615 -4.030 1.00 89.19 266 LYS A C 1
ATOM 2123 O O . LYS A 1 266 ? -0.697 16.816 -4.633 1.00 89.19 266 LYS A O 1
ATOM 2128 N N . ASN A 1 267 ? -0.925 18.689 -3.405 1.00 92.06 267 ASN A N 1
ATOM 2129 C CA . ASN A 1 267 ? 0.477 19.105 -3.482 1.00 92.06 267 ASN A CA 1
ATOM 2130 C C . ASN A 1 267 ? 1.407 18.114 -2.762 1.00 92.06 267 ASN A C 1
ATOM 2132 O O . ASN A 1 267 ? 2.491 17.820 -3.254 1.00 92.06 267 ASN A O 1
ATOM 2136 N N . GLU A 1 268 ? 0.986 17.568 -1.617 1.00 93.56 268 GLU A N 1
ATOM 2137 C CA . GLU A 1 268 ? 1.736 16.544 -0.879 1.00 93.56 268 GLU A CA 1
ATOM 2138 C C . GLU A 1 268 ? 1.923 15.275 -1.719 1.00 93.56 268 GLU A C 1
ATOM 2140 O O . GLU A 1 268 ? 3.024 14.724 -1.769 1.00 93.56 268 GLU A O 1
ATOM 2145 N N . LEU A 1 269 ? 0.861 14.823 -2.393 1.00 94.25 269 LEU A N 1
ATOM 2146 C CA . LEU A 1 269 ? 0.902 13.631 -3.239 1.00 94.25 269 LEU A CA 1
ATOM 2147 C C . LEU A 1 269 ? 1.728 13.866 -4.513 1.00 94.25 269 LEU A C 1
ATOM 2149 O O . LEU A 1 269 ? 2.555 13.029 -4.867 1.00 94.25 269 LEU A O 1
ATOM 2153 N N . GLU A 1 270 ? 1.579 15.026 -5.159 1.00 92.56 270 GLU A N 1
ATOM 2154 C CA . GLU A 1 270 ? 2.385 15.402 -6.332 1.00 92.56 270 GLU A CA 1
ATOM 2155 C C . GLU A 1 270 ? 3.877 15.527 -5.989 1.00 92.56 270 GLU A C 1
ATOM 2157 O O . GLU A 1 270 ? 4.742 15.115 -6.767 1.00 92.56 270 GLU A O 1
ATOM 2162 N N . GLU A 1 271 ? 4.195 16.019 -4.793 1.00 95.38 271 GLU A N 1
ATOM 2163 C CA . GLU A 1 271 ? 5.564 16.082 -4.288 1.00 95.38 271 GLU A CA 1
ATOM 2164 C C . GLU A 1 271 ? 6.128 14.684 -3.968 1.00 95.38 271 GLU A C 1
ATOM 2166 O O . GLU A 1 271 ? 7.319 14.428 -4.174 1.00 95.38 271 GLU A O 1
ATOM 2171 N N . LEU A 1 272 ? 5.301 13.736 -3.509 1.00 96.12 272 LEU A N 1
ATOM 2172 C CA . LEU A 1 272 ? 5.704 12.329 -3.387 1.00 96.12 272 LEU A CA 1
ATOM 2173 C C . LEU A 1 272 ? 5.977 11.693 -4.751 1.00 96.12 272 LEU A C 1
ATOM 2175 O O . LEU A 1 272 ? 6.969 10.972 -4.890 1.00 96.12 272 LEU A O 1
ATOM 2179 N N . ASP A 1 273 ? 5.161 11.988 -5.757 1.00 94.69 273 ASP A N 1
ATOM 2180 C CA . ASP A 1 273 ? 5.387 11.560 -7.137 1.00 94.69 273 ASP A CA 1
ATOM 2181 C C . ASP A 1 273 ? 6.694 12.144 -7.698 1.00 94.69 273 ASP A C 1
ATOM 2183 O O . ASP A 1 273 ? 7.515 11.423 -8.274 1.00 94.69 273 ASP A O 1
ATOM 2187 N N . HIS A 1 274 ? 6.959 13.431 -7.459 1.00 94.44 274 HIS A N 1
ATOM 2188 C CA . HIS A 1 274 ? 8.220 14.076 -7.830 1.00 94.44 274 HIS A CA 1
ATOM 2189 C C . HIS A 1 274 ? 9.430 13.429 -7.138 1.00 94.44 274 HIS A C 1
ATOM 2191 O O . HIS A 1 274 ? 10.418 13.080 -7.790 1.00 94.44 274 HIS A O 1
ATOM 2197 N N . LYS A 1 275 ? 9.345 13.177 -5.828 1.00 96.06 275 LYS A N 1
ATOM 2198 C CA . LYS A 1 275 ? 10.387 12.467 -5.069 1.00 96.06 275 LYS A CA 1
ATOM 2199 C C . LYS A 1 275 ? 10.590 11.032 -5.555 1.00 96.06 275 LYS A C 1
ATOM 2201 O O . LYS A 1 275 ? 11.731 10.571 -5.587 1.00 96.06 275 LYS A O 1
ATOM 2206 N N . THR A 1 276 ? 9.519 10.345 -5.947 1.00 96.38 276 THR A N 1
ATOM 2207 C CA . THR A 1 276 ? 9.579 9.002 -6.539 1.00 96.38 276 THR A CA 1
ATOM 2208 C C . THR A 1 276 ? 10.380 9.042 -7.833 1.00 96.38 276 THR A C 1
ATOM 2210 O O . THR A 1 276 ? 11.374 8.323 -7.942 1.00 96.38 276 THR A O 1
ATOM 2213 N N . ARG A 1 277 ? 10.034 9.962 -8.749 1.00 95.06 277 ARG A N 1
ATOM 2214 C CA . ARG A 1 277 ? 10.775 10.208 -9.997 1.00 95.06 277 ARG A CA 1
ATOM 2215 C C . ARG A 1 277 ? 12.247 10.505 -9.741 1.00 95.06 277 ARG A C 1
ATOM 2217 O O . ARG A 1 277 ? 13.110 9.857 -10.319 1.00 95.06 277 ARG A O 1
ATOM 2224 N N . LYS A 1 278 ? 12.551 11.405 -8.804 1.00 95.75 278 LYS A N 1
ATOM 2225 C CA . LYS A 1 278 ? 13.937 11.730 -8.443 1.00 95.75 278 LYS A CA 1
ATOM 2226 C C . LYS A 1 278 ? 14.713 10.492 -7.987 1.00 95.75 278 LYS A C 1
ATOM 2228 O O . LYS A 1 278 ? 15.845 10.295 -8.417 1.00 95.75 278 LYS A O 1
ATOM 2233 N N . ILE A 1 279 ? 14.122 9.643 -7.142 1.00 96.19 279 ILE A N 1
ATOM 2234 C CA . ILE A 1 279 ? 14.772 8.411 -6.669 1.00 96.19 279 ILE A CA 1
ATOM 2235 C C . ILE A 1 279 ? 15.024 7.443 -7.825 1.00 96.19 279 ILE A C 1
ATOM 2237 O O . ILE A 1 279 ? 16.140 6.939 -7.928 1.00 96.19 279 ILE A O 1
ATOM 2241 N N . VAL A 1 280 ? 14.047 7.202 -8.703 1.00 94.88 280 VAL A N 1
ATOM 2242 C CA . VAL A 1 280 ? 14.247 6.285 -9.837 1.00 94.88 280 VAL A CA 1
ATOM 2243 C C . VAL A 1 280 ? 15.257 6.836 -10.847 1.00 94.88 280 VAL A C 1
ATOM 2245 O O . VAL A 1 280 ? 16.104 6.079 -11.312 1.00 94.88 280 VAL A O 1
ATOM 2248 N N . THR A 1 281 ? 15.269 8.147 -11.108 1.00 95.31 281 THR A N 1
ATOM 2249 C CA . THR A 1 281 ? 16.278 8.794 -11.961 1.00 95.31 281 THR A CA 1
ATOM 2250 C C . THR A 1 281 ? 17.683 8.659 -11.382 1.00 95.31 281 THR A C 1
ATOM 2252 O O . THR A 1 281 ? 18.597 8.256 -12.095 1.00 95.31 281 THR A O 1
ATOM 2255 N N . MET A 1 282 ? 17.862 8.927 -10.082 1.00 95.31 282 MET A N 1
ATOM 2256 C CA . MET A 1 282 ? 19.169 8.798 -9.419 1.00 95.31 282 MET A CA 1
ATOM 2257 C C . MET A 1 282 ? 19.738 7.373 -9.481 1.00 95.31 282 MET A C 1
ATOM 2259 O O . MET A 1 282 ? 20.950 7.210 -9.458 1.00 95.31 282 MET A O 1
ATOM 2263 N N . HIS A 1 283 ? 18.883 6.351 -9.574 1.00 93.69 283 HIS A N 1
ATOM 2264 C CA . HIS A 1 283 ? 19.296 4.947 -9.672 1.00 93.69 283 HIS A CA 1
ATOM 2265 C C . HIS A 1 283 ? 19.272 4.421 -11.118 1.00 93.69 283 HIS A C 1
ATOM 2267 O O . HIS A 1 283 ? 19.166 3.219 -11.328 1.00 93.69 283 HIS A O 1
ATOM 2273 N N . GLY A 1 284 ? 19.301 5.303 -12.125 1.00 91.88 284 GLY A N 1
ATOM 2274 C CA . GLY A 1 284 ? 19.369 4.921 -13.543 1.00 91.88 284 GLY A CA 1
ATOM 2275 C C . GLY A 1 284 ? 18.085 4.309 -14.109 1.00 91.88 284 GLY A C 1
ATOM 2276 O O . GLY A 1 284 ? 18.019 3.994 -15.293 1.00 91.88 284 GLY A O 1
ATOM 2277 N N . ALA A 1 285 ? 17.035 4.188 -13.300 1.00 92.56 285 ALA A N 1
ATOM 2278 C CA . ALA A 1 285 ? 15.755 3.626 -13.697 1.00 92.56 285 ALA A CA 1
ATOM 2279 C C . ALA A 1 285 ? 14.856 4.629 -14.428 1.00 92.56 285 ALA A C 1
ATOM 2281 O O . ALA A 1 285 ? 13.765 4.260 -14.828 1.00 92.56 285 ALA A O 1
ATOM 2282 N N . LEU A 1 286 ? 15.265 5.878 -14.627 1.00 93.44 286 LEU A N 1
ATOM 2283 C CA . LEU A 1 286 ? 14.598 6.823 -15.522 1.00 93.44 286 LEU A CA 1
ATOM 2284 C C . LEU A 1 286 ? 15.663 7.756 -16.086 1.00 93.44 286 LEU A C 1
ATOM 2286 O O . LEU A 1 286 ? 16.400 8.375 -15.321 1.00 93.44 286 LEU A O 1
ATOM 2290 N N . HIS A 1 287 ? 15.750 7.879 -17.407 1.00 92.94 287 HIS A N 1
ATOM 2291 C CA . HIS A 1 287 ? 16.692 8.816 -18.005 1.00 92.94 287 HIS A CA 1
ATOM 2292 C C . HIS A 1 287 ? 16.243 10.265 -17.718 1.00 92.94 287 HIS A C 1
ATOM 2294 O O . HIS A 1 287 ? 15.065 10.565 -17.912 1.00 92.94 287 HIS A O 1
ATOM 2300 N N . PRO A 1 288 ? 17.138 11.190 -17.312 1.00 90.00 288 PRO A N 1
ATOM 2301 C CA . PRO A 1 288 ? 16.759 12.546 -16.886 1.00 90.00 288 PRO A CA 1
ATOM 2302 C C . PRO A 1 288 ? 15.980 13.377 -17.913 1.00 90.00 288 PRO A C 1
ATOM 2304 O O . PRO A 1 288 ? 15.303 14.328 -17.540 1.00 90.00 288 PRO A O 1
ATOM 2307 N N . ARG A 1 289 ? 16.109 13.044 -19.202 1.00 86.69 289 ARG A N 1
ATOM 2308 C CA . ARG A 1 289 ? 15.447 13.739 -20.318 1.00 86.69 289 ARG A CA 1
ATOM 2309 C C . ARG A 1 289 ? 14.307 12.941 -20.960 1.00 86.69 289 ARG A C 1
ATOM 2311 O O . ARG A 1 289 ? 13.712 13.433 -21.909 1.00 86.69 289 ARG A O 1
ATOM 2318 N N . ALA A 1 290 ? 14.065 11.704 -20.516 1.00 85.38 290 ALA A N 1
ATOM 2319 C CA . ALA A 1 290 ? 13.006 10.869 -21.090 1.00 85.38 290 ALA A CA 1
ATOM 2320 C C . ALA A 1 290 ? 11.615 11.397 -20.727 1.00 85.38 290 ALA A C 1
ATOM 2322 O O . ALA A 1 290 ? 11.455 12.123 -19.740 1.00 85.38 290 ALA A O 1
ATOM 2323 N N . ASP A 1 291 ? 10.611 10.999 -21.508 1.00 85.62 291 ASP A N 1
ATOM 2324 C CA . ASP A 1 291 ? 9.228 11.361 -21.228 1.00 85.62 291 ASP A CA 1
ATOM 2325 C C . ASP A 1 291 ? 8.767 10.670 -19.936 1.00 85.62 291 ASP A C 1
ATOM 2327 O O . ASP A 1 291 ? 8.676 9.441 -19.839 1.00 85.62 291 ASP A O 1
ATOM 2331 N N . ILE A 1 292 ? 8.461 11.477 -18.919 1.00 86.19 292 ILE A N 1
ATOM 2332 C CA . ILE A 1 292 ? 8.014 10.980 -17.617 1.00 86.19 292 ILE A CA 1
ATOM 2333 C C . ILE A 1 292 ? 6.698 10.207 -17.719 1.00 86.19 292 ILE A C 1
ATOM 2335 O O . ILE A 1 292 ? 6.476 9.286 -16.936 1.00 86.19 292 ILE A O 1
ATOM 2339 N N . HIS A 1 293 ? 5.831 10.546 -18.677 1.00 84.38 293 HIS A N 1
ATOM 2340 C CA . HIS A 1 293 ? 4.516 9.931 -18.820 1.00 84.38 293 HIS A CA 1
ATOM 2341 C C . HIS A 1 293 ? 4.623 8.478 -19.259 1.00 84.38 293 HIS A C 1
ATOM 2343 O O . HIS A 1 293 ? 3.830 7.633 -18.840 1.00 84.38 293 HIS A O 1
ATOM 2349 N N . ARG A 1 294 ? 5.663 8.158 -20.031 1.00 84.38 294 ARG A N 1
ATOM 2350 C CA . ARG A 1 294 ? 5.933 6.802 -20.492 1.00 84.38 294 ARG A CA 1
ATOM 2351 C C . ARG A 1 294 ? 6.230 5.833 -19.350 1.00 84.38 294 ARG A C 1
ATOM 2353 O O . ARG A 1 294 ? 5.938 4.643 -19.450 1.00 84.38 294 ARG A O 1
ATOM 2360 N N . MET A 1 295 ? 6.732 6.338 -18.226 1.00 88.25 295 MET A N 1
ATOM 2361 C CA . MET A 1 295 ? 6.963 5.529 -17.032 1.00 88.25 295 MET A CA 1
ATOM 2362 C C . MET A 1 295 ? 5.663 4.953 -16.448 1.00 88.25 295 MET A C 1
ATOM 2364 O O . MET A 1 295 ? 5.670 3.834 -15.937 1.00 88.25 295 MET A O 1
ATOM 2368 N N . TYR A 1 296 ? 4.553 5.685 -16.569 1.00 89.75 296 TYR A N 1
ATOM 2369 C CA . TYR A 1 296 ? 3.262 5.306 -15.989 1.00 89.75 296 TYR A CA 1
ATOM 2370 C C . TYR A 1 296 ? 2.326 4.587 -16.960 1.00 89.75 296 TYR A C 1
ATOM 2372 O O . TYR A 1 296 ? 1.272 4.087 -16.566 1.00 89.75 296 TYR A O 1
ATOM 2380 N N . LEU A 1 297 ? 2.689 4.539 -18.243 1.00 86.62 297 LEU A N 1
ATOM 2381 C CA . LEU A 1 297 ? 1.928 3.794 -19.234 1.00 86.62 297 LEU A CA 1
ATOM 2382 C C . LEU A 1 297 ? 2.059 2.280 -18.996 1.00 86.62 297 LEU A C 1
ATOM 2384 O O . LEU A 1 297 ? 3.133 1.811 -18.603 1.00 86.62 297 LEU A O 1
ATOM 2388 N N . PRO A 1 298 ? 1.007 1.497 -19.289 1.00 87.19 298 PRO A N 1
ATOM 2389 C CA . PRO A 1 298 ? 1.089 0.042 -19.289 1.00 87.19 298 PRO A CA 1
ATOM 2390 C C . PRO A 1 298 ? 2.188 -0.478 -20.226 1.00 87.19 298 PRO A C 1
ATOM 2392 O O . PRO A 1 298 ? 2.433 0.090 -21.295 1.00 87.19 298 PRO A O 1
ATOM 2395 N N . ARG A 1 299 ? 2.816 -1.603 -19.870 1.00 86.94 299 ARG A N 1
ATOM 2396 C CA . ARG A 1 299 ? 3.891 -2.222 -20.675 1.00 86.94 299 ARG A CA 1
ATOM 2397 C C . ARG A 1 299 ? 3.426 -2.671 -22.061 1.00 86.94 299 ARG A C 1
ATOM 2399 O O . ARG A 1 299 ? 4.125 -2.457 -23.043 1.00 86.94 299 ARG A O 1
ATOM 2406 N N . ASN A 1 300 ? 2.198 -3.178 -22.184 1.00 82.06 300 ASN A N 1
ATOM 2407 C CA . ASN A 1 300 ? 1.608 -3.518 -23.489 1.00 82.06 300 ASN A CA 1
ATOM 2408 C C . ASN A 1 300 ? 1.346 -2.294 -24.396 1.00 82.06 300 ASN A C 1
ATOM 2410 O O . ASN A 1 300 ? 1.075 -2.459 -25.582 1.00 82.06 300 ASN A O 1
ATOM 2414 N N . CYS A 1 301 ? 1.459 -1.077 -23.855 1.00 79.38 301 CYS A N 1
ATOM 2415 C CA . CYS A 1 301 ? 1.418 0.186 -24.590 1.00 79.38 301 CYS A CA 1
ATOM 2416 C C . CYS A 1 301 ? 2.806 0.855 -24.678 1.00 79.38 301 CYS A C 1
ATOM 2418 O O . CYS A 1 301 ? 2.889 2.060 -24.903 1.00 79.38 301 CYS A O 1
ATOM 2420 N N . GLY A 1 302 ? 3.893 0.112 -24.439 1.00 80.19 302 GLY A N 1
ATOM 2421 C CA . GLY A 1 302 ? 5.262 0.624 -24.535 1.00 80.19 302 GLY A CA 1
ATOM 2422 C C . GLY A 1 302 ? 5.733 1.448 -23.343 1.00 80.19 302 GLY A C 1
ATOM 2423 O O . GLY A 1 302 ? 6.766 2.116 -23.445 1.00 80.19 302 GLY A O 1
ATOM 2424 N N . GLY A 1 303 ? 4.987 1.420 -22.237 1.00 87.44 303 GLY A N 1
ATOM 2425 C CA . GLY A 1 303 ? 5.365 2.047 -20.979 1.00 87.44 303 GLY A CA 1
ATOM 2426 C C . GLY A 1 303 ? 6.084 1.111 -20.012 1.00 87.44 303 GLY A C 1
ATOM 2427 O O . GLY A 1 303 ? 6.628 0.077 -20.401 1.00 87.44 303 GLY A O 1
ATOM 2428 N N . ARG A 1 304 ? 6.100 1.482 -18.727 1.00 90.00 304 ARG A N 1
ATOM 2429 C CA . ARG A 1 304 ? 6.829 0.747 -17.674 1.00 90.00 304 ARG A CA 1
ATOM 2430 C C . ARG A 1 304 ? 5.978 0.315 -16.490 1.00 90.00 304 ARG A C 1
ATOM 2432 O O . ARG A 1 304 ? 6.487 -0.403 -15.628 1.00 90.00 304 ARG A O 1
ATOM 2439 N N . ASP A 1 305 ? 4.697 0.663 -16.517 1.00 91.12 305 ASP A N 1
ATOM 2440 C CA . ASP A 1 305 ? 3.674 0.228 -15.570 1.00 91.12 305 ASP A CA 1
ATOM 2441 C C . ASP A 1 305 ? 3.958 0.636 -14.117 1.00 91.12 305 ASP A C 1
ATOM 2443 O O . ASP A 1 305 ? 3.578 -0.053 -13.175 1.00 91.12 305 ASP A O 1
ATOM 2447 N N . LEU A 1 306 ? 4.649 1.760 -13.904 1.00 93.69 306 LEU A N 1
ATOM 2448 C CA . LEU A 1 306 ? 4.722 2.358 -12.574 1.00 93.69 306 LEU A CA 1
ATOM 2449 C C . LEU A 1 306 ? 3.394 3.058 -12.270 1.00 93.69 306 LEU A C 1
ATOM 2451 O O . LEU A 1 306 ? 2.860 3.770 -13.116 1.00 93.69 306 LEU A O 1
ATOM 2455 N N . GLN A 1 307 ? 2.858 2.899 -11.066 1.00 93.06 307 GLN A N 1
ATOM 2456 C CA . GLN A 1 307 ? 1.676 3.651 -10.654 1.00 93.06 307 GLN A CA 1
ATOM 2457 C C . GLN A 1 307 ? 2.072 4.990 -10.024 1.00 93.06 307 GLN A C 1
ATOM 2459 O O . GLN A 1 307 ? 2.964 5.057 -9.179 1.00 93.06 307 GLN A O 1
ATOM 2464 N N . GLU A 1 308 ? 1.390 6.058 -10.437 1.00 92.12 308 GLU A N 1
ATOM 2465 C CA . GLU A 1 308 ? 1.494 7.370 -9.795 1.00 92.12 308 GLU A CA 1
ATOM 2466 C C . GLU A 1 308 ? 0.835 7.324 -8.412 1.00 92.12 308 GLU A C 1
ATOM 2468 O O . GLU A 1 308 ? -0.257 6.771 -8.242 1.00 92.12 308 GLU A O 1
ATOM 2473 N N . VAL A 1 309 ? 1.477 7.935 -7.420 1.00 94.12 309 VAL A N 1
ATOM 2474 C CA . VAL A 1 309 ? 1.005 7.981 -6.036 1.00 94.12 309 VAL A CA 1
ATOM 2475 C C . VAL A 1 309 ? -0.332 8.705 -5.964 1.00 94.12 309 VAL A C 1
ATOM 2477 O O . VAL A 1 309 ? -1.286 8.155 -5.411 1.00 94.12 309 VAL A O 1
ATOM 2480 N N . ARG A 1 310 ? -0.434 9.907 -6.549 1.00 92.06 310 ARG A N 1
ATOM 2481 C CA . ARG A 1 310 ? -1.650 10.722 -6.451 1.00 92.06 310 ARG A CA 1
ATOM 2482 C C . ARG A 1 310 ? -2.892 10.029 -7.036 1.00 92.06 310 ARG A C 1
ATOM 2484 O O . ARG A 1 310 ? -3.837 9.831 -6.278 1.00 92.06 310 ARG A O 1
ATOM 2491 N N . PRO A 1 311 ? -2.928 9.617 -8.318 1.00 89.75 311 PRO A N 1
ATOM 2492 C CA . PRO A 1 311 ? -4.094 8.943 -8.884 1.00 89.75 311 PRO A CA 1
ATOM 2493 C C . PRO A 1 311 ? -4.449 7.649 -8.153 1.00 89.75 311 PRO A C 1
ATOM 2495 O O . PRO A 1 311 ? -5.623 7.314 -8.052 1.00 89.75 311 PRO A O 1
ATOM 2498 N N . THR A 1 312 ? -3.461 6.923 -7.624 1.00 92.31 312 THR A N 1
ATOM 2499 C CA . THR A 1 312 ? -3.736 5.702 -6.856 1.00 92.31 312 THR A CA 1
ATOM 2500 C C . THR A 1 312 ? -4.435 6.026 -5.536 1.00 92.31 312 THR A C 1
ATOM 2502 O O . THR A 1 312 ? -5.396 5.354 -5.173 1.00 92.31 312 THR A O 1
ATOM 2505 N N . VAL A 1 313 ? -4.009 7.080 -4.833 1.00 91.06 313 VAL A N 1
ATOM 2506 C CA . VAL A 1 313 ? -4.695 7.560 -3.624 1.00 91.06 313 VAL A CA 1
ATOM 2507 C C . VAL A 1 313 ? -6.105 8.060 -3.946 1.00 91.06 313 VAL A C 1
ATOM 2509 O O . VAL A 1 313 ? -7.037 7.698 -3.232 1.00 91.06 313 VAL A O 1
ATOM 2512 N N . ASP A 1 314 ? -6.283 8.814 -5.034 1.00 87.00 314 ASP A N 1
ATOM 2513 C CA . ASP A 1 314 ? -7.600 9.292 -5.480 1.00 87.00 314 ASP A CA 1
ATOM 2514 C C . ASP A 1 314 ? -8.555 8.112 -5.757 1.00 87.00 314 ASP A C 1
ATOM 2516 O O . ASP A 1 314 ? -9.692 8.100 -5.281 1.00 87.00 314 ASP A O 1
ATOM 2520 N N . LEU A 1 315 ? -8.083 7.081 -6.472 1.00 87.44 315 LEU A N 1
ATOM 2521 C CA . LEU A 1 315 ? -8.853 5.864 -6.759 1.00 87.44 315 LEU A CA 1
ATOM 2522 C C . LEU A 1 315 ? -9.226 5.097 -5.486 1.00 87.44 315 LEU A C 1
ATOM 2524 O O . LEU A 1 315 ? -10.345 4.596 -5.369 1.00 87.44 315 LEU A O 1
ATOM 2528 N N . GLU A 1 316 ? -8.314 5.016 -4.521 1.00 90.06 316 GLU A N 1
ATOM 2529 C CA . GLU A 1 316 ? -8.569 4.377 -3.230 1.00 90.06 316 GLU A CA 1
ATOM 2530 C C . GLU A 1 316 ? -9.612 5.136 -2.412 1.00 90.06 316 GLU A C 1
ATOM 2532 O O . GLU A 1 316 ? -10.532 4.516 -1.873 1.00 90.06 316 GLU A O 1
ATOM 2537 N N . CYS A 1 317 ? -9.518 6.467 -2.364 1.00 88.56 317 CYS A N 1
ATOM 2538 C CA . CYS A 1 317 ? -10.519 7.329 -1.741 1.00 88.56 317 CYS A CA 1
ATOM 2539 C C . CYS A 1 317 ? -11.892 7.144 -2.402 1.00 88.56 317 CYS A C 1
ATOM 2541 O O . CYS A 1 317 ? -12.866 6.866 -1.705 1.00 88.56 317 CYS A O 1
ATOM 2543 N N . ALA A 1 318 ? -11.967 7.182 -3.736 1.00 86.31 318 ALA A N 1
ATOM 2544 C CA . ALA A 1 318 ? -13.207 6.933 -4.474 1.00 86.31 318 ALA A CA 1
ATOM 2545 C C . ALA A 1 318 ? -13.769 5.526 -4.201 1.00 86.31 318 ALA A C 1
ATOM 2547 O O . ALA A 1 318 ? -14.975 5.345 -4.023 1.00 86.31 318 ALA A O 1
ATOM 2548 N N . GLY A 1 319 ? -12.895 4.520 -4.107 1.00 88.62 319 GLY A N 1
ATOM 2549 C CA . GLY A 1 319 ? -13.263 3.161 -3.730 1.00 88.62 319 GLY A CA 1
ATOM 2550 C C . GLY A 1 319 ? -13.841 3.073 -2.315 1.00 88.62 319 GLY A C 1
ATOM 2551 O O . GLY A 1 319 ? -14.804 2.336 -2.105 1.00 88.62 319 GLY A O 1
ATOM 2552 N N . ILE A 1 320 ? -13.278 3.811 -1.350 1.00 89.44 320 ILE A N 1
ATOM 2553 C CA . ILE A 1 320 ? -13.811 3.924 0.018 1.00 89.44 320 ILE A CA 1
ATOM 2554 C C . ILE A 1 320 ? -15.195 4.577 -0.011 1.00 89.44 320 ILE A C 1
ATOM 2556 O O . ILE A 1 320 ? -16.130 4.011 0.547 1.00 89.44 320 ILE A O 1
ATOM 2560 N N . THR A 1 321 ? -15.358 5.699 -0.714 1.00 88.56 321 THR A N 1
ATOM 2561 C CA . THR A 1 321 ? -16.651 6.387 -0.849 1.00 88.56 321 THR A CA 1
ATOM 2562 C C . THR A 1 321 ? -17.715 5.475 -1.456 1.00 88.56 321 THR A C 1
ATOM 2564 O O . THR A 1 321 ? -18.815 5.363 -0.914 1.00 88.56 321 THR A O 1
ATOM 2567 N N . LYS A 1 322 ? -17.382 4.751 -2.534 1.00 89.44 322 LYS A N 1
ATOM 2568 C CA . LYS A 1 322 ? -18.284 3.767 -3.149 1.00 89.44 322 LYS A CA 1
ATOM 2569 C C . LYS A 1 322 ? -18.670 2.666 -2.161 1.00 89.44 322 LYS A C 1
ATOM 2571 O O . LYS A 1 322 ? -19.843 2.326 -2.063 1.00 89.44 322 LYS A O 1
ATOM 2576 N N . TYR A 1 323 ? -17.706 2.135 -1.410 1.00 91.31 323 TYR A N 1
ATOM 2577 C CA . TYR A 1 323 ? -17.958 1.112 -0.393 1.00 91.31 323 TYR A CA 1
ATOM 2578 C C . TYR A 1 323 ? -18.903 1.604 0.710 1.00 91.31 323 TYR A C 1
ATOM 2580 O O . TYR A 1 323 ? -19.886 0.927 1.003 1.00 91.31 323 TYR A O 1
ATOM 2588 N N . ILE A 1 324 ? -18.652 2.794 1.266 1.00 90.62 324 ILE A N 1
ATOM 2589 C CA . ILE A 1 324 ? -19.511 3.417 2.283 1.00 90.62 324 ILE A CA 1
ATOM 2590 C C . ILE A 1 324 ? -20.929 3.588 1.735 1.00 90.62 324 ILE A C 1
ATOM 2592 O O . ILE A 1 324 ? -21.897 3.233 2.402 1.00 90.62 324 ILE A O 1
ATOM 2596 N N . HIS A 1 325 ? -21.061 4.064 0.494 1.00 87.88 325 HIS A N 1
ATOM 2597 C CA . HIS A 1 325 ? -22.359 4.229 -0.149 1.00 87.88 325 HIS A CA 1
ATOM 2598 C C . HIS A 1 325 ? -23.093 2.898 -0.365 1.00 87.88 325 HIS A C 1
ATOM 2600 O O . HIS A 1 325 ? -24.309 2.851 -0.229 1.00 87.88 325 HIS A O 1
ATOM 2606 N N . THR A 1 326 ? -22.391 1.820 -0.721 1.00 89.19 326 THR A N 1
ATOM 2607 C CA . THR A 1 326 ? -23.005 0.494 -0.900 1.00 89.19 326 THR A CA 1
ATOM 2608 C C . THR A 1 326 ? -23.403 -0.139 0.431 1.00 89.19 326 THR A C 1
ATOM 2610 O O . THR A 1 326 ? -24.418 -0.816 0.492 1.00 89.19 326 THR A O 1
ATOM 2613 N N . LYS A 1 327 ? -22.626 0.084 1.496 1.00 88.69 327 LYS A N 1
ATOM 2614 C CA . LYS A 1 327 ? -22.868 -0.504 2.822 1.00 88.69 327 LYS A CA 1
ATOM 2615 C C . LYS A 1 327 ? -23.772 0.330 3.729 1.00 88.69 327 LYS A C 1
ATOM 2617 O O . LYS A 1 327 ? -24.118 -0.125 4.822 1.00 88.69 327 LYS A O 1
ATOM 2622 N N . LYS A 1 328 ? -24.180 1.529 3.298 1.00 82.50 328 LYS A N 1
ATOM 2623 C CA . LYS A 1 328 ? -25.151 2.344 4.035 1.00 82.50 328 LYS A CA 1
ATOM 2624 C C . LYS A 1 328 ? -26.472 1.565 4.151 1.00 82.50 328 LYS A C 1
ATOM 2626 O O . LYS A 1 328 ? -27.019 1.115 3.151 1.00 82.50 328 LYS A O 1
ATOM 2631 N N . GLY A 1 329 ? -26.951 1.364 5.376 1.00 82.12 329 GLY A N 1
ATOM 2632 C CA . GLY A 1 329 ? -28.156 0.578 5.676 1.00 82.12 329 GLY A CA 1
ATOM 2633 C C . GLY A 1 329 ? -27.905 -0.872 6.113 1.00 82.12 329 GLY A C 1
ATOM 2634 O O . GLY A 1 329 ? -28.731 -1.415 6.836 1.00 82.12 329 GLY A O 1
ATOM 2635 N N . GLU A 1 330 ? -26.763 -1.476 5.769 1.00 85.56 330 GLU A N 1
ATOM 2636 C CA . GLU A 1 330 ? -26.395 -2.823 6.251 1.00 85.56 330 GLU A CA 1
ATOM 2637 C C . GLU A 1 330 ? -25.600 -2.778 7.562 1.00 85.56 330 GLU A C 1
ATOM 2639 O O . GLU A 1 330 ? -25.717 -3.662 8.411 1.00 85.56 330 GLU A O 1
ATOM 2644 N N . ASP A 1 331 ? -24.760 -1.753 7.726 1.00 87.44 331 ASP A N 1
ATOM 2645 C CA . ASP A 1 331 ? -23.874 -1.620 8.875 1.00 87.44 331 ASP A CA 1
ATOM 2646 C C . ASP A 1 331 ? -24.071 -0.278 9.576 1.00 87.44 331 ASP A C 1
ATOM 2648 O O . ASP A 1 331 ? -23.880 0.789 8.988 1.00 87.44 331 ASP A O 1
ATOM 2652 N N . LEU A 1 332 ? -24.439 -0.339 10.857 1.00 88.12 332 LEU A N 1
ATOM 2653 C CA . LEU A 1 332 ? -24.764 0.841 11.659 1.00 88.12 332 LEU A CA 1
ATOM 2654 C C . LEU A 1 332 ? -23.583 1.808 11.793 1.00 88.12 332 LEU A C 1
ATOM 2656 O O . LEU A 1 332 ? -23.779 3.023 11.772 1.00 88.12 332 LEU A O 1
ATOM 2660 N N . LEU A 1 333 ? -22.358 1.288 11.896 1.00 90.56 333 LEU A N 1
ATOM 2661 C CA . LEU A 1 333 ? -21.169 2.118 12.074 1.00 90.56 333 LEU A CA 1
ATOM 2662 C C . LEU A 1 333 ? -20.753 2.763 10.751 1.00 90.56 333 LEU A C 1
ATOM 2664 O O . LEU A 1 333 ? -20.408 3.942 10.721 1.00 90.56 333 LEU A O 1
ATOM 2668 N N . ILE A 1 334 ? -20.855 2.031 9.638 1.00 91.44 334 ILE A N 1
ATOM 2669 C CA . ILE A 1 334 ? -20.613 2.602 8.304 1.00 91.44 334 ILE A CA 1
ATOM 2670 C C . ILE A 1 334 ? -21.684 3.635 7.943 1.00 91.44 334 ILE A C 1
ATOM 2672 O O . ILE A 1 334 ? -21.366 4.659 7.340 1.00 91.44 334 ILE A O 1
ATOM 2676 N N . ASN A 1 335 ? -22.933 3.425 8.361 1.00 90.25 335 ASN A N 1
ATOM 2677 C CA . ASN A 1 335 ? -23.984 4.426 8.207 1.00 90.25 335 ASN A CA 1
ATOM 2678 C C . ASN A 1 335 ? -23.656 5.722 8.970 1.00 90.25 335 ASN A C 1
ATOM 2680 O O . ASN A 1 335 ? -23.849 6.809 8.430 1.00 90.25 335 ASN A O 1
ATOM 2684 N N . ALA A 1 336 ? -23.092 5.624 10.178 1.00 89.25 336 ALA A N 1
ATOM 2685 C CA . ALA A 1 336 ? -22.633 6.795 10.922 1.00 89.25 336 ALA A CA 1
ATOM 2686 C C . ALA A 1 336 ? -21.505 7.548 10.188 1.00 89.25 336 ALA A C 1
ATOM 2688 O O . ALA A 1 336 ? -21.529 8.778 10.120 1.00 89.25 336 ALA A O 1
ATOM 2689 N N . VAL A 1 337 ? -20.564 6.820 9.571 1.00 89.88 337 VAL A N 1
ATOM 2690 C CA . VAL A 1 337 ? -19.520 7.409 8.710 1.00 89.88 337 VAL A CA 1
ATOM 2691 C C . VAL A 1 337 ? -20.136 8.122 7.510 1.00 89.88 337 VAL A C 1
ATOM 2693 O O . VAL A 1 337 ? -19.783 9.269 7.237 1.00 89.88 337 VAL A O 1
ATOM 2696 N N . TRP A 1 338 ? -21.082 7.480 6.823 1.00 89.81 338 TRP A N 1
ATOM 2697 C CA . TRP A 1 338 ? -21.775 8.069 5.679 1.00 89.81 338 TRP A CA 1
ATOM 2698 C C . TRP A 1 338 ? -22.489 9.374 6.055 1.00 89.81 338 TRP A C 1
ATOM 2700 O O . TRP A 1 338 ? -22.261 10.397 5.414 1.00 89.81 338 TRP A O 1
ATOM 2710 N N . GLN A 1 339 ? -23.279 9.366 7.134 1.00 86.88 339 GLN A N 1
ATOM 2711 C CA . GLN A 1 339 ? -24.017 10.540 7.613 1.00 86.88 339 GLN A CA 1
ATOM 2712 C C . GLN A 1 339 ? -23.089 11.710 7.963 1.00 86.88 339 GLN A C 1
ATOM 2714 O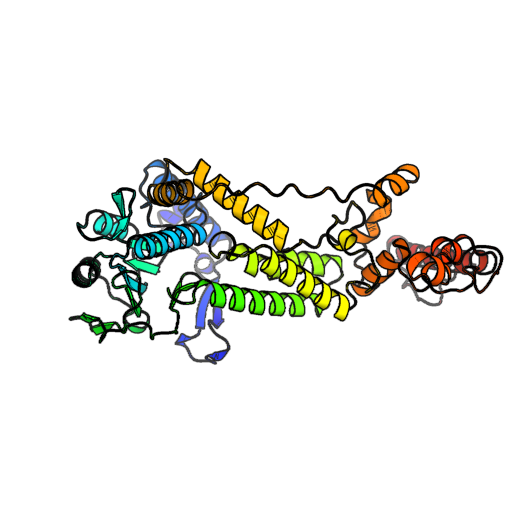 O . GLN A 1 339 ? -23.393 12.855 7.621 1.00 86.88 339 GLN A O 1
ATOM 2719 N N . HIS A 1 340 ? -21.947 11.432 8.602 1.00 84.06 340 HIS A N 1
ATOM 2720 C CA . HIS A 1 340 ? -20.945 12.451 8.917 1.00 84.06 340 HIS A CA 1
ATOM 2721 C C . HIS A 1 340 ? -20.298 13.025 7.643 1.00 84.06 340 HIS A C 1
ATOM 2723 O O . HIS A 1 340 ? -20.162 14.240 7.517 1.00 84.06 340 HIS A O 1
ATOM 2729 N N . GLN A 1 341 ? -19.961 12.179 6.661 1.00 81.00 341 GLN A N 1
ATOM 2730 C CA . GLN A 1 341 ? -19.345 12.604 5.395 1.00 81.00 341 GLN A CA 1
ATOM 2731 C C . GLN A 1 341 ? -20.297 13.405 4.497 1.00 81.00 341 GLN A C 1
ATOM 2733 O O . GLN A 1 341 ? -19.890 14.404 3.914 1.00 81.00 341 GLN A O 1
ATOM 2738 N N . THR A 1 342 ? -21.577 13.033 4.408 1.00 67.38 342 THR A N 1
ATOM 2739 C CA . THR A 1 342 ? -22.557 13.761 3.575 1.00 67.38 342 THR A CA 1
ATOM 2740 C C . THR A 1 342 ? -22.850 15.182 4.057 1.00 67.38 342 THR A C 1
ATOM 2742 O O . THR A 1 342 ? -23.348 15.998 3.290 1.00 67.38 342 THR A O 1
ATOM 2745 N N . GLN A 1 343 ? -22.507 15.511 5.306 1.00 57.31 343 GLN A N 1
ATOM 2746 C CA . GLN A 1 343 ? -22.587 16.880 5.819 1.00 57.31 343 GLN A CA 1
ATOM 2747 C C . GLN A 1 343 ? -21.377 17.745 5.398 1.00 57.31 343 GLN A C 1
ATOM 2749 O O . GLN A 1 343 ? -21.366 18.942 5.682 1.00 57.31 343 GLN A O 1
ATOM 2754 N N . GLY A 1 344 ? -20.379 17.183 4.697 1.00 47.12 344 GLY A N 1
ATOM 2755 C CA . GLY A 1 344 ? -19.159 17.878 4.282 1.00 47.12 344 GLY A CA 1
ATOM 2756 C C . GLY A 1 344 ? -18.609 17.422 2.925 1.00 47.12 344 GLY A C 1
ATOM 2757 O O . GLY A 1 344 ? -17.791 16.517 2.877 1.00 47.12 344 GLY A O 1
ATOM 2758 N N . ARG A 1 345 ? -19.001 18.146 1.861 1.00 43.09 345 ARG A N 1
ATOM 2759 C CA . ARG A 1 345 ? -18.445 18.198 0.483 1.00 43.09 345 ARG A CA 1
ATOM 2760 C C . ARG A 1 345 ? -18.247 16.876 -0.281 1.00 43.09 345 ARG A C 1
ATOM 2762 O O . ARG A 1 345 ? -17.473 16.003 0.094 1.00 43.09 345 ARG A O 1
ATOM 2769 N N . GLU A 1 346 ? -18.836 16.830 -1.475 1.00 35.38 346 GLU A N 1
ATOM 2770 C CA . GLU A 1 346 ? -18.524 15.842 -2.510 1.00 35.38 346 GLU A CA 1
ATOM 2771 C C . GLU A 1 346 ? -17.094 16.027 -3.040 1.00 35.38 346 GLU A C 1
ATOM 2773 O O . GLU A 1 346 ? -16.641 17.143 -3.302 1.00 35.38 346 GLU A O 1
ATOM 2778 N N . CYS A 1 347 ? -16.372 14.917 -3.196 1.00 34.88 347 CYS A N 1
ATOM 2779 C CA . CYS A 1 347 ? -15.081 14.891 -3.870 1.00 34.88 347 CYS A CA 1
ATOM 2780 C C . CYS A 1 347 ? -15.324 14.526 -5.339 1.00 34.88 347 CYS A C 1
ATOM 2782 O O . CYS A 1 347 ? -15.793 13.425 -5.631 1.00 34.88 347 CYS A O 1
ATOM 2784 N N . GLU A 1 348 ? -15.039 15.457 -6.251 1.00 31.25 348 GLU A N 1
ATOM 2785 C CA . GLU A 1 348 ? -15.139 15.215 -7.690 1.00 31.25 348 GLU A CA 1
ATOM 2786 C C . GLU A 1 348 ? -14.167 14.102 -8.119 1.00 31.25 348 GLU A C 1
ATOM 2788 O O . GLU A 1 348 ? -12.977 14.158 -7.785 1.00 31.25 348 GLU A O 1
ATOM 2793 N N . PRO A 1 349 ? -14.625 13.103 -8.895 1.00 32.66 349 PRO A N 1
ATOM 2794 C CA . PRO A 1 349 ? -13.738 12.107 -9.473 1.00 32.66 349 PRO A CA 1
ATOM 2795 C C . PRO A 1 349 ? -12.743 12.785 -10.418 1.00 32.66 349 PRO A C 1
ATOM 2797 O O . PRO A 1 349 ? -13.127 13.364 -11.435 1.00 32.66 349 PRO A O 1
ATOM 2800 N N . SER A 1 350 ? -11.446 12.687 -10.121 1.00 38.56 350 SER A N 1
ATOM 2801 C CA . SER A 1 350 ? -10.423 13.149 -11.053 1.00 38.56 350 SER A CA 1
ATOM 2802 C C . SER A 1 350 ? -10.389 12.201 -12.259 1.00 38.56 350 SER A C 1
ATOM 2804 O O . SER A 1 350 ? -9.962 11.047 -12.193 1.00 38.56 350 SER A O 1
ATOM 2806 N N . THR A 1 351 ? -10.888 12.667 -13.404 1.00 33.88 351 THR A N 1
ATOM 2807 C CA . THR A 1 351 ? -10.730 11.945 -14.667 1.00 33.88 351 THR A CA 1
ATOM 2808 C C . THR A 1 351 ? -9.254 11.893 -15.027 1.00 33.88 351 THR A C 1
ATOM 2810 O O . THR A 1 351 ? -8.599 12.925 -15.205 1.00 33.88 351 THR A O 1
ATOM 2813 N N . ARG A 1 352 ? -8.731 10.673 -15.164 1.00 38.19 352 ARG A N 1
ATOM 2814 C CA . ARG A 1 352 ? -7.400 10.402 -15.706 1.00 38.19 352 ARG A CA 1
ATOM 2815 C C . ARG A 1 352 ? -7.304 11.096 -17.069 1.00 38.19 352 ARG A C 1
ATOM 2817 O O . ARG A 1 352 ? -7.983 10.687 -18.010 1.00 38.19 352 ARG A O 1
ATOM 2824 N N . LYS A 1 353 ? -6.491 12.153 -17.189 1.00 39.78 353 LYS A N 1
ATOM 2825 C CA . LYS A 1 353 ? -6.178 12.729 -18.504 1.00 39.78 353 LYS A CA 1
ATOM 2826 C C . LYS A 1 353 ? -5.551 11.618 -19.338 1.00 39.78 353 LYS A C 1
ATOM 2828 O O . LYS A 1 353 ? -4.516 11.067 -18.968 1.00 39.78 353 LYS A O 1
ATOM 2833 N N . ALA A 1 354 ? -6.210 11.264 -20.436 1.00 41.53 354 ALA A N 1
ATOM 2834 C CA . ALA A 1 354 ? -5.702 10.294 -21.383 1.00 41.53 354 ALA A CA 1
ATOM 2835 C C . ALA A 1 354 ? -4.429 10.860 -22.026 1.00 41.53 354 ALA A C 1
ATOM 2837 O O . ALA A 1 354 ? -4.484 11.622 -22.986 1.00 41.53 354 ALA A O 1
ATOM 2838 N N . LEU A 1 355 ? -3.267 10.489 -21.490 1.00 49.25 355 LEU A N 1
ATOM 2839 C CA . LEU A 1 355 ? -1.993 10.598 -22.194 1.00 49.25 355 LEU A CA 1
ATOM 2840 C C . LEU A 1 355 ? -1.979 9.521 -23.273 1.00 49.25 355 LEU A C 1
ATOM 2842 O O . LEU A 1 355 ? -1.427 8.437 -23.110 1.00 49.25 355 LEU A O 1
ATOM 2846 N N . LYS A 1 356 ? -2.696 9.793 -24.356 1.00 55.06 356 LYS A N 1
ATOM 2847 C CA . LYS A 1 356 ? -2.740 8.950 -25.541 1.00 55.06 356 LYS A CA 1
ATOM 2848 C C . LYS A 1 356 ? -2.735 9.868 -26.743 1.00 55.06 356 LYS A C 1
ATOM 2850 O O . LYS A 1 356 ? -3.680 10.631 -26.897 1.00 55.06 356 LYS A O 1
ATOM 2855 N N . LYS A 1 357 ? -1.690 9.770 -27.567 1.00 53.34 357 LYS A N 1
ATOM 2856 C CA . LYS A 1 357 ? -1.847 9.808 -29.028 1.00 53.34 357 LYS A CA 1
ATOM 2857 C C . LYS A 1 357 ? -0.561 9.464 -29.770 1.00 53.34 357 LYS A C 1
ATOM 2859 O O . LYS A 1 357 ? -0.527 8.450 -30.447 1.00 53.34 357 LYS A O 1
ATOM 2864 N N . LYS A 1 358 ? 0.534 10.188 -29.527 1.00 57.66 358 LYS A N 1
ATOM 2865 C CA . LYS A 1 358 ? 1.680 10.176 -30.453 1.00 57.66 358 LYS A CA 1
ATOM 2866 C C . LYS A 1 358 ? 2.313 8.796 -30.720 1.00 57.66 358 LYS A C 1
ATOM 2868 O O . LYS A 1 358 ? 2.404 8.379 -31.860 1.00 57.66 358 LYS A O 1
ATOM 2873 N N . TRP A 1 359 ? 2.713 8.069 -29.678 1.00 57.50 359 TRP A N 1
ATOM 2874 C CA . TRP A 1 359 ? 3.474 6.813 -29.833 1.00 57.50 359 TRP A CA 1
ATOM 2875 C C . TRP A 1 359 ? 2.633 5.602 -30.230 1.00 57.50 359 TRP A C 1
ATOM 2877 O O . TRP A 1 359 ? 3.156 4.592 -30.687 1.00 57.50 359 TRP A O 1
ATOM 2887 N N . ILE A 1 360 ? 1.333 5.681 -29.963 1.00 59.53 360 ILE A N 1
ATOM 2888 C CA . ILE A 1 360 ? 0.416 4.560 -30.111 1.00 59.53 360 ILE A CA 1
ATOM 2889 C C . ILE A 1 360 ? 0.004 4.403 -31.577 1.00 59.53 360 ILE A C 1
ATOM 2891 O O . ILE A 1 360 ? -0.027 3.281 -32.073 1.00 59.53 360 ILE A O 1
ATOM 2895 N N . GLU A 1 361 ? -0.277 5.524 -32.241 1.00 58.47 361 GLU A N 1
ATOM 2896 C CA . GLU A 1 361 ? -0.724 5.567 -33.636 1.00 58.47 361 GLU A CA 1
ATOM 2897 C C . GLU A 1 361 ? 0.410 5.130 -34.586 1.00 58.47 361 GLU A C 1
ATOM 2899 O O . GLU A 1 361 ? 0.198 4.248 -35.411 1.00 58.47 361 GLU A O 1
ATOM 2904 N N . GLU A 1 362 ? 1.645 5.611 -34.379 1.00 63.41 362 GLU A N 1
ATOM 2905 C CA . GLU A 1 362 ? 2.814 5.270 -35.218 1.00 63.41 362 GLU A CA 1
ATOM 2906 C C . GLU A 1 362 ? 3.166 3.764 -35.223 1.00 63.41 362 GLU A C 1
ATOM 2908 O O . GLU A 1 362 ? 3.660 3.234 -36.216 1.00 63.41 362 GLU A O 1
ATOM 2913 N N . VAL A 1 363 ? 2.940 3.045 -34.115 1.00 69.69 363 VAL A N 1
ATOM 2914 C CA . VAL A 1 363 ? 3.294 1.615 -34.020 1.00 69.69 363 VAL A CA 1
ATOM 2915 C C . VAL A 1 363 ? 2.260 0.721 -34.694 1.00 69.69 363 VAL A C 1
ATOM 2917 O O . VAL A 1 363 ? 2.640 -0.284 -35.296 1.00 69.69 363 VAL A O 1
ATOM 2920 N N . GLU A 1 364 ? 0.976 1.073 -34.607 1.00 70.06 364 GLU A N 1
ATOM 2921 C CA . GLU A 1 364 ? -0.110 0.275 -35.190 1.00 70.06 364 GLU A CA 1
ATOM 2922 C C . GLU A 1 364 ? -0.101 0.258 -36.716 1.00 70.06 364 GLU A C 1
ATOM 2924 O O . GLU A 1 364 ? -0.563 -0.717 -37.305 1.00 70.06 364 GLU A O 1
ATOM 2929 N N . GLU A 1 365 ? 0.479 1.278 -37.350 1.00 69.81 365 GLU A N 1
ATOM 2930 C CA . GLU A 1 365 ? 0.678 1.315 -38.802 1.00 69.81 365 GLU A CA 1
ATOM 2931 C C . GLU A 1 365 ? 1.698 0.272 -39.290 1.00 69.81 365 GLU A C 1
ATOM 2933 O O . GLU A 1 365 ? 1.617 -0.192 -40.425 1.00 69.81 365 GLU A O 1
ATOM 2938 N N . ILE A 1 366 ? 2.650 -0.126 -38.437 1.00 74.38 366 ILE A N 1
ATOM 2939 C CA . ILE A 1 366 ? 3.774 -0.999 -38.811 1.00 74.38 366 ILE A CA 1
ATOM 2940 C C . ILE A 1 366 ? 3.559 -2.432 -38.309 1.00 74.38 366 ILE A C 1
ATOM 2942 O O . ILE A 1 366 ? 3.899 -3.401 -38.991 1.00 74.38 366 ILE A O 1
ATOM 2946 N N . THR A 1 367 ? 3.047 -2.606 -37.085 1.00 79.75 367 THR A N 1
ATOM 2947 C CA . THR A 1 367 ? 2.861 -3.930 -36.478 1.00 79.75 367 THR A CA 1
ATOM 2948 C C . THR A 1 367 ? 1.871 -3.916 -35.309 1.00 79.75 367 THR A C 1
ATOM 2950 O O . THR A 1 367 ? 1.436 -2.877 -34.822 1.00 79.75 367 THR A O 1
ATOM 2953 N N . LYS A 1 368 ? 1.529 -5.098 -34.784 1.00 80.69 368 LYS A N 1
ATOM 2954 C CA . LYS A 1 368 ? 0.708 -5.206 -33.570 1.00 80.69 368 LYS A CA 1
ATOM 2955 C C . LYS A 1 368 ? 1.498 -4.713 -32.352 1.00 80.69 368 LYS A C 1
ATOM 2957 O O . LYS A 1 368 ? 2.625 -5.158 -32.124 1.00 80.69 368 LYS A O 1
ATOM 2962 N N . ARG A 1 369 ? 0.882 -3.876 -31.508 1.00 76.25 369 ARG A N 1
ATOM 2963 C CA . ARG A 1 369 ? 1.503 -3.310 -30.285 1.00 76.25 369 ARG A CA 1
ATOM 2964 C C . ARG A 1 369 ? 2.168 -4.362 -29.396 1.00 76.25 369 ARG A C 1
ATOM 2966 O O . ARG A 1 369 ? 3.267 -4.153 -28.890 1.00 76.25 369 ARG A O 1
ATOM 2973 N N . GLU A 1 370 ? 1.516 -5.511 -29.238 1.00 74.69 370 GLU A N 1
ATOM 2974 C CA . GLU A 1 370 ? 2.017 -6.626 -28.429 1.00 74.69 370 GLU A CA 1
ATOM 2975 C C . GLU A 1 370 ? 3.369 -7.147 -28.917 1.00 74.69 370 GLU A C 1
ATOM 2977 O O . GLU A 1 370 ? 4.204 -7.549 -28.111 1.00 74.69 370 GLU A O 1
ATOM 2982 N N . HIS A 1 371 ? 3.604 -7.124 -30.230 1.00 80.19 371 HIS A N 1
ATOM 2983 C CA . HIS A 1 371 ? 4.876 -7.527 -30.817 1.00 80.19 371 HIS A CA 1
ATOM 2984 C C . HIS A 1 371 ? 5.925 -6.428 -30.633 1.00 80.19 371 HIS A C 1
ATOM 2986 O O . HIS A 1 371 ? 7.023 -6.713 -30.156 1.00 80.19 371 HIS A O 1
ATOM 2992 N N . ALA A 1 372 ? 5.567 -5.171 -30.918 1.00 81.19 372 ALA A N 1
ATOM 2993 C CA . ALA A 1 372 ? 6.467 -4.022 -30.795 1.00 81.19 372 ALA A CA 1
ATOM 2994 C C . ALA A 1 372 ? 6.988 -3.805 -29.364 1.00 81.19 372 ALA A C 1
ATOM 2996 O O . ALA A 1 372 ? 8.145 -3.429 -29.166 1.00 81.19 372 ALA A O 1
ATOM 2997 N N . TYR A 1 373 ? 6.150 -4.061 -28.356 1.00 85.00 373 TYR A N 1
ATOM 2998 C CA . TYR A 1 373 ? 6.474 -3.802 -26.952 1.00 85.00 373 TYR A CA 1
ATOM 2999 C C . TYR A 1 373 ? 6.741 -5.057 -26.124 1.00 85.00 373 TYR A C 1
ATOM 3001 O O . TYR A 1 373 ? 6.958 -4.944 -24.915 1.00 85.00 373 TYR A O 1
ATOM 3009 N N . ARG A 1 374 ? 6.821 -6.241 -26.748 1.00 83.88 374 ARG A N 1
ATOM 3010 C CA . ARG A 1 374 ? 7.131 -7.511 -26.066 1.00 83.88 374 ARG A CA 1
ATOM 3011 C C . ARG A 1 374 ? 8.385 -7.415 -25.195 1.00 83.88 374 ARG A C 1
ATOM 3013 O O . ARG A 1 374 ? 8.413 -7.934 -24.084 1.00 83.88 374 ARG A O 1
ATOM 3020 N N . TRP A 1 375 ? 9.394 -6.676 -25.653 1.00 84.94 375 TRP A N 1
ATOM 3021 C CA . TRP A 1 375 ? 10.638 -6.478 -24.912 1.00 84.94 375 TRP A CA 1
ATOM 3022 C C . TRP A 1 375 ? 10.436 -5.783 -23.553 1.00 84.94 375 TRP A C 1
ATOM 3024 O O . TRP A 1 375 ? 11.150 -6.088 -22.603 1.00 84.94 375 TRP A O 1
ATOM 3034 N N . THR A 1 376 ? 9.433 -4.909 -23.415 1.00 83.56 376 THR A N 1
ATOM 3035 C CA . THR A 1 376 ? 9.091 -4.293 -22.121 1.00 83.56 376 THR A CA 1
ATOM 3036 C C . THR A 1 376 ? 8.363 -5.266 -21.193 1.00 83.56 376 THR A C 1
ATOM 3038 O O . THR A 1 376 ? 8.381 -5.081 -19.981 1.00 83.56 376 THR A O 1
ATOM 3041 N N . ALA A 1 377 ? 7.718 -6.303 -21.730 1.00 77.56 377 ALA A N 1
ATOM 3042 C CA . ALA A 1 377 ? 6.877 -7.217 -20.964 1.00 77.56 377 ALA A CA 1
ATOM 3043 C C . ALA A 1 377 ? 7.566 -8.539 -20.591 1.00 77.56 377 ALA A C 1
ATOM 3045 O O . ALA A 1 377 ? 7.156 -9.159 -19.613 1.00 77.56 377 ALA A O 1
ATOM 3046 N N . SER A 1 378 ? 8.571 -8.990 -21.354 1.00 75.25 378 SER A N 1
ATOM 3047 C CA . SER A 1 378 ? 9.116 -10.349 -21.200 1.00 75.25 378 SER A CA 1
ATOM 3048 C C . SER A 1 378 ? 10.633 -10.494 -21.354 1.00 75.25 378 SER A C 1
ATOM 3050 O O . SER A 1 378 ? 11.144 -11.591 -21.150 1.00 75.25 378 SER A O 1
ATOM 3052 N N . ALA A 1 379 ? 11.383 -9.446 -21.714 1.00 72.31 379 ALA A N 1
ATOM 3053 C CA . ALA A 1 379 ? 12.814 -9.600 -22.026 1.00 72.31 379 ALA A CA 1
ATOM 3054 C C . ALA A 1 379 ? 13.737 -9.646 -20.794 1.00 72.31 379 ALA A C 1
ATOM 3056 O O . ALA A 1 379 ? 14.945 -9.808 -20.941 1.00 72.31 379 ALA A O 1
ATOM 3057 N N . GLY A 1 380 ? 13.201 -9.479 -19.579 1.00 82.69 380 GLY A N 1
ATOM 3058 C CA . GLY A 1 380 ? 13.986 -9.567 -18.343 1.00 82.69 380 GLY A CA 1
ATOM 3059 C C . GLY A 1 380 ? 15.120 -8.539 -18.236 1.00 82.69 380 GLY A C 1
ATOM 3060 O O . GLY A 1 380 ? 16.100 -8.779 -17.531 1.00 82.69 380 GLY A O 1
ATOM 3061 N N . LEU A 1 381 ? 15.005 -7.403 -18.930 1.00 89.56 381 LEU A N 1
ATOM 3062 C CA . LEU A 1 381 ? 16.063 -6.401 -19.027 1.00 89.56 381 LEU A CA 1
ATOM 3063 C C . LEU A 1 381 ? 16.359 -5.729 -17.685 1.00 89.56 381 LEU A C 1
ATOM 3065 O O . LEU A 1 381 ? 15.470 -5.478 -16.865 1.00 89.56 381 LEU A O 1
ATOM 3069 N N . LYS A 1 382 ? 17.628 -5.356 -17.489 1.00 91.44 382 LYS A N 1
ATOM 3070 C CA . LYS A 1 382 ? 18.014 -4.472 -16.387 1.00 91.44 382 LYS A CA 1
ATOM 3071 C C . LYS A 1 382 ? 17.266 -3.143 -16.494 1.00 91.44 382 LYS A C 1
ATOM 3073 O O . LYS A 1 382 ? 16.943 -2.673 -17.587 1.00 91.44 382 LYS A O 1
ATOM 3078 N N . VAL A 1 383 ? 16.990 -2.534 -15.345 1.00 92.31 383 VAL A N 1
ATOM 3079 C CA . VAL A 1 383 ? 16.143 -1.337 -15.264 1.00 92.31 383 VAL A CA 1
ATOM 3080 C C . VAL A 1 383 ? 16.760 -0.137 -15.986 1.00 92.31 383 VAL A C 1
ATOM 3082 O O . VAL A 1 383 ? 16.023 0.675 -16.545 1.00 92.31 383 VAL A O 1
ATOM 3085 N N . GLU A 1 384 ? 18.090 -0.067 -16.007 1.00 93.44 384 GLU A N 1
ATOM 3086 C CA . GLU A 1 384 ? 18.898 0.951 -16.673 1.00 93.44 384 GLU A CA 1
ATOM 3087 C C . GLU A 1 384 ? 18.881 0.759 -18.189 1.00 93.44 384 GLU A C 1
ATOM 3089 O O . GLU A 1 384 ? 18.744 1.726 -18.935 1.00 93.44 384 GLU A O 1
ATOM 3094 N N . THR A 1 385 ? 18.949 -0.495 -18.650 1.00 92.12 385 THR A N 1
ATOM 3095 C CA . THR A 1 385 ? 18.812 -0.832 -20.071 1.00 92.12 385 THR A CA 1
ATOM 3096 C C . THR A 1 385 ? 17.431 -0.435 -20.575 1.00 92.12 385 THR A C 1
ATOM 3098 O O . THR A 1 385 ? 17.337 0.274 -21.570 1.00 92.12 385 THR A O 1
ATOM 3101 N N . GLU A 1 386 ? 16.362 -0.793 -19.852 1.00 91.75 386 GLU A N 1
ATOM 3102 C CA . GLU A 1 386 ? 15.008 -0.347 -20.204 1.00 91.75 386 GLU A CA 1
ATOM 3103 C C . GLU A 1 386 ? 14.908 1.182 -20.259 1.00 91.75 386 GLU A C 1
ATOM 3105 O O . GLU A 1 386 ? 14.326 1.729 -21.197 1.00 91.75 386 GLU A O 1
ATOM 3110 N N . ALA A 1 387 ? 15.467 1.882 -19.266 1.00 92.06 387 ALA A N 1
ATOM 3111 C CA . ALA A 1 387 ? 15.418 3.339 -19.196 1.00 92.06 387 ALA A CA 1
ATOM 3112 C C . ALA A 1 387 ? 16.148 3.998 -20.376 1.00 92.06 387 ALA A C 1
ATOM 3114 O O . ALA A 1 387 ? 15.627 4.949 -20.960 1.00 92.06 387 ALA A O 1
ATOM 3115 N N . LEU A 1 388 ? 17.317 3.476 -20.754 1.00 92.62 388 LEU A N 1
ATOM 3116 C CA . LEU A 1 388 ? 18.093 3.980 -21.883 1.00 92.62 388 LEU A CA 1
ATOM 3117 C C . LEU A 1 388 ? 17.394 3.709 -23.220 1.00 92.62 388 LEU A C 1
ATOM 3119 O O . LEU A 1 388 ? 17.295 4.613 -24.047 1.00 92.62 388 LEU A O 1
ATOM 3123 N N . THR A 1 389 ? 16.864 2.500 -23.423 1.00 90.06 389 THR A N 1
ATOM 3124 C CA . THR A 1 389 ? 16.111 2.145 -24.637 1.00 90.06 389 THR A CA 1
ATOM 3125 C C . THR A 1 389 ? 14.853 2.999 -24.780 1.00 90.06 389 THR A C 1
ATOM 3127 O O . THR A 1 389 ? 14.560 3.493 -25.868 1.00 90.06 389 THR A O 1
ATOM 3130 N N . THR A 1 390 ? 14.147 3.240 -23.673 1.00 88.94 390 THR A N 1
ATOM 3131 C CA . THR A 1 390 ? 12.984 4.138 -23.634 1.00 88.94 390 THR A CA 1
ATOM 3132 C C . THR A 1 390 ? 13.389 5.556 -24.047 1.00 88.94 390 THR A C 1
ATOM 3134 O O . THR A 1 390 ? 12.798 6.120 -24.961 1.00 88.94 390 THR A O 1
ATOM 3137 N N . ALA A 1 391 ? 14.466 6.097 -23.469 1.00 90.56 391 ALA A N 1
ATOM 3138 C CA . ALA A 1 391 ? 14.975 7.427 -23.809 1.00 90.56 391 ALA A CA 1
ATOM 3139 C C . ALA A 1 391 ? 15.428 7.552 -25.274 1.00 90.56 391 ALA A C 1
ATOM 3141 O O . ALA A 1 391 ? 15.267 8.607 -25.886 1.00 90.56 391 ALA A O 1
ATOM 3142 N N . ALA A 1 392 ? 15.994 6.484 -25.840 1.00 89.81 392 ALA A N 1
ATOM 3143 C CA . ALA A 1 392 ? 16.370 6.425 -27.249 1.00 89.81 392 ALA A CA 1
ATOM 3144 C C . ALA A 1 392 ? 15.141 6.546 -28.161 1.00 89.81 392 ALA A C 1
ATOM 3146 O O . ALA A 1 392 ? 15.148 7.337 -29.105 1.00 89.81 392 ALA A O 1
ATOM 3147 N N . GLN A 1 393 ? 14.076 5.805 -27.848 1.00 85.75 393 GLN A N 1
ATOM 3148 C CA . GLN A 1 393 ? 12.807 5.873 -28.573 1.00 85.75 393 GLN A CA 1
ATOM 3149 C C . GLN A 1 393 ? 12.134 7.243 -28.429 1.00 85.75 393 GLN A C 1
ATOM 3151 O O . GLN A 1 393 ? 11.641 7.778 -29.416 1.00 85.75 393 GLN A O 1
ATOM 3156 N N . ASP A 1 394 ? 12.227 7.859 -27.250 1.00 84.19 394 ASP A N 1
ATOM 3157 C CA . ASP A 1 394 ? 11.695 9.200 -26.985 1.00 84.19 394 ASP A CA 1
ATOM 3158 C C . ASP A 1 394 ? 12.505 10.329 -27.674 1.00 84.19 394 ASP A C 1
ATOM 3160 O O . ASP A 1 394 ? 12.183 11.503 -27.506 1.00 84.19 394 ASP A O 1
ATOM 3164 N N . GLN A 1 395 ? 13.575 10.013 -28.426 1.00 86.44 395 GLN A N 1
ATOM 3165 C CA . GLN A 1 395 ? 14.543 10.984 -28.977 1.00 86.44 395 GLN A CA 1
ATOM 3166 C C . GLN A 1 395 ? 15.169 11.899 -27.901 1.00 86.44 395 GLN A C 1
ATOM 3168 O O . GLN A 1 395 ? 15.552 13.036 -28.172 1.00 86.44 395 GLN A O 1
ATOM 3173 N N . ALA A 1 396 ? 15.290 11.393 -26.671 1.00 88.19 396 ALA A N 1
ATOM 3174 C CA . ALA A 1 396 ? 15.745 12.137 -25.495 1.00 88.19 396 ALA A CA 1
ATOM 3175 C C . ALA A 1 396 ? 17.253 12.005 -2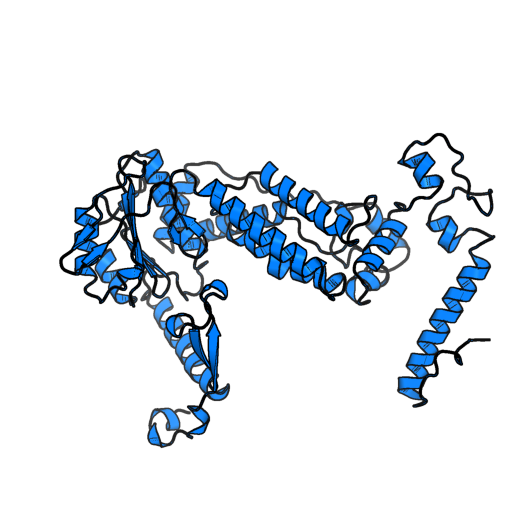5.210 1.00 88.19 396 ALA A C 1
ATOM 3177 O O . ALA A 1 396 ? 17.774 12.569 -24.240 1.00 88.19 396 ALA A O 1
ATOM 3178 N N . LEU A 1 397 ? 17.965 11.213 -26.014 1.00 91.31 397 LEU A N 1
ATOM 3179 C CA . LEU A 1 397 ? 19.417 11.101 -25.936 1.00 91.31 397 LEU A CA 1
ATOM 3180 C C . LEU A 1 397 ? 20.087 12.351 -26.515 1.00 91.31 397 LEU A C 1
ATOM 3182 O O . LEU A 1 397 ? 19.528 13.062 -27.346 1.00 91.31 397 LEU A O 1
ATOM 3186 N N . ASN A 1 398 ? 21.313 12.620 -26.071 1.00 90.94 398 ASN A N 1
ATOM 3187 C CA . ASN A 1 398 ? 22.040 13.840 -26.413 1.00 90.94 398 ASN A CA 1
ATOM 3188 C C . ASN A 1 398 ? 22.614 13.812 -27.843 1.00 90.94 398 ASN A C 1
ATOM 3190 O O . ASN A 1 398 ? 23.823 13.670 -28.036 1.00 90.94 398 ASN A O 1
ATOM 3194 N N . THR A 1 399 ? 21.748 13.943 -28.842 1.00 92.38 399 THR A N 1
ATOM 3195 C CA . THR A 1 399 ? 22.134 14.118 -30.245 1.00 92.38 399 THR A CA 1
ATOM 3196 C C . THR A 1 399 ? 22.173 15.594 -30.635 1.00 92.38 399 THR A C 1
ATOM 3198 O O . THR A 1 399 ? 21.574 16.434 -29.959 1.00 92.38 399 THR A O 1
ATOM 3201 N N . LYS A 1 400 ? 22.831 15.941 -31.748 1.00 92.12 400 LYS A N 1
ATOM 3202 C CA . LYS A 1 400 ? 22.787 17.315 -32.276 1.00 92.12 400 LYS A CA 1
ATOM 3203 C C . LYS A 1 400 ? 21.369 17.781 -32.590 1.00 92.12 400 LYS A C 1
ATOM 3205 O O . LYS A 1 400 ? 21.033 18.915 -32.271 1.00 92.12 400 LYS A O 1
ATOM 3210 N N . TYR A 1 401 ? 20.518 16.911 -33.140 1.00 91.50 401 TYR A N 1
ATOM 3211 C CA . TYR A 1 401 ? 19.108 17.248 -33.343 1.00 91.50 401 TYR A CA 1
ATOM 3212 C C . TYR A 1 401 ? 18.432 17.620 -32.019 1.00 91.50 401 TYR A C 1
ATOM 3214 O O . TYR A 1 401 ? 17.775 18.656 -31.930 1.00 91.50 401 TYR A O 1
ATOM 3222 N N . HIS A 1 402 ? 18.629 16.817 -30.969 1.00 89.44 402 HIS A N 1
ATOM 3223 C CA . HIS A 1 402 ? 18.051 17.092 -29.657 1.00 89.44 402 HIS A CA 1
ATOM 3224 C C . HIS A 1 402 ? 18.577 18.413 -29.065 1.00 89.44 402 HIS A C 1
ATOM 3226 O O . HIS A 1 402 ? 17.791 19.232 -28.586 1.00 89.44 402 HIS A O 1
ATOM 3232 N N . GLN A 1 403 ? 19.883 18.677 -29.170 1.00 89.81 403 GLN A N 1
ATOM 3233 C CA . GLN A 1 403 ? 20.493 19.937 -28.728 1.00 89.81 403 GLN A CA 1
ATOM 3234 C C . GLN A 1 403 ? 19.901 21.154 -29.447 1.00 89.81 403 GLN A C 1
ATOM 3236 O O . GLN A 1 403 ? 19.472 22.106 -28.796 1.00 89.81 403 GLN A O 1
ATOM 3241 N N . THR A 1 404 ? 19.829 21.112 -30.776 1.00 89.75 404 THR A N 1
ATOM 3242 C CA . THR A 1 404 ? 19.366 22.251 -31.572 1.00 89.75 404 THR A CA 1
ATOM 3243 C C . THR A 1 404 ? 17.857 22.443 -31.483 1.00 89.75 404 THR A C 1
ATOM 3245 O O . THR A 1 404 ? 17.380 23.552 -31.263 1.00 89.75 404 THR A O 1
ATOM 3248 N N . LYS A 1 405 ? 17.072 21.375 -31.662 1.00 86.69 405 LYS A N 1
ATOM 3249 C CA . LYS A 1 405 ? 15.612 21.474 -31.810 1.00 86.69 405 LYS A CA 1
ATOM 3250 C C . LYS A 1 405 ? 14.862 21.409 -30.485 1.00 86.69 405 LYS A C 1
ATOM 3252 O O . LYS A 1 405 ? 13.807 22.022 -30.370 1.00 86.69 405 LYS A O 1
ATOM 3257 N N . THR A 1 406 ? 15.387 20.692 -29.488 1.00 84.19 406 THR A N 1
ATOM 3258 C CA . THR A 1 406 ? 14.728 20.561 -28.174 1.00 84.19 406 THR A CA 1
ATOM 3259 C C . THR A 1 406 ? 15.333 21.509 -27.145 1.00 84.19 406 THR A C 1
ATOM 3261 O O . THR A 1 406 ? 14.605 22.286 -26.535 1.00 84.19 406 THR A O 1
ATOM 3264 N N . LEU A 1 407 ? 16.662 21.496 -26.980 1.00 86.56 407 LEU A N 1
ATOM 3265 C CA . LEU A 1 407 ? 17.352 22.364 -26.013 1.00 86.56 407 LEU A CA 1
ATOM 3266 C C . LEU A 1 407 ? 17.589 23.791 -26.537 1.00 86.56 407 LEU A C 1
ATOM 3268 O O . LEU A 1 407 ? 18.082 24.629 -25.786 1.00 86.56 407 LEU A O 1
ATOM 3272 N N . ARG A 1 408 ? 17.227 24.072 -27.800 1.00 88.56 408 ARG A N 1
ATOM 3273 C CA . ARG A 1 408 ? 17.369 25.381 -28.467 1.00 88.56 408 ARG A CA 1
ATOM 3274 C C . ARG A 1 408 ? 18.793 25.945 -28.407 1.00 88.56 408 ARG A C 1
ATOM 3276 O O . ARG A 1 408 ? 18.989 27.157 -28.377 1.00 88.56 408 ARG A O 1
ATOM 3283 N N . VAL A 1 409 ? 19.791 25.063 -28.401 1.00 90.38 409 VAL A N 1
ATOM 3284 C CA . VAL A 1 409 ? 21.199 25.453 -28.508 1.00 90.38 409 VAL A CA 1
ATOM 3285 C C . VAL A 1 409 ? 21.473 25.851 -29.957 1.00 90.38 409 VAL A C 1
ATOM 3287 O O . VAL A 1 409 ? 21.129 25.108 -30.876 1.00 90.38 409 VAL A O 1
ATOM 3290 N N . SER A 1 410 ? 22.090 27.014 -30.172 1.00 80.94 410 SER A N 1
ATOM 3291 C CA . SER A 1 410 ? 22.398 27.523 -31.514 1.00 80.94 410 SER A CA 1
ATOM 3292 C C . SER A 1 410 ? 23.555 26.742 -32.147 1.00 80.94 410 SER A C 1
ATOM 3294 O O . SER A 1 410 ? 24.707 27.148 -32.063 1.00 80.94 410 SER A O 1
ATOM 3296 N N . ASN A 1 411 ? 23.241 25.581 -32.727 1.00 86.00 411 ASN A N 1
ATOM 3297 C CA . ASN A 1 411 ? 24.175 24.670 -33.385 1.00 86.00 411 ASN A CA 1
ATOM 3298 C C . ASN A 1 411 ? 23.525 24.012 -34.608 1.00 86.00 411 ASN A C 1
ATOM 3300 O O . ASN A 1 411 ? 22.306 23.846 -34.668 1.00 86.00 411 ASN A O 1
ATOM 3304 N N . ASP A 1 412 ? 24.349 23.554 -35.547 1.00 90.62 412 ASP A N 1
ATOM 3305 C CA . ASP A 1 412 ? 23.908 22.768 -36.701 1.00 90.62 412 ASP A CA 1
ATOM 3306 C C . ASP A 1 412 ? 23.406 21.358 -36.284 1.00 90.62 412 ASP A C 1
ATOM 3308 O O . ASP A 1 412 ? 24.191 20.585 -35.706 1.00 90.62 412 ASP A O 1
ATOM 3312 N N . PRO A 1 413 ? 22.138 20.988 -36.590 1.00 92.69 413 PRO A N 1
ATOM 3313 C CA . PRO A 1 413 ? 21.559 19.698 -36.216 1.00 92.69 413 PRO A CA 1
ATOM 3314 C C . PRO A 1 413 ? 22.105 18.510 -37.024 1.00 92.69 413 PRO A C 1
ATOM 3316 O O . PRO A 1 413 ? 21.799 17.366 -36.677 1.00 92.69 413 PRO A O 1
ATOM 3319 N N . LYS A 1 414 ? 22.898 18.732 -38.083 1.00 94.56 414 LYS A N 1
ATOM 3320 C CA . LYS A 1 414 ? 23.365 17.664 -38.980 1.00 94.56 414 LYS A CA 1
ATOM 3321 C C . LYS A 1 414 ? 24.264 16.634 -38.294 1.00 94.56 414 LYS A C 1
ATOM 3323 O O . LYS A 1 414 ? 25.171 16.971 -37.525 1.00 94.56 414 LYS A O 1
ATOM 3328 N N . CYS A 1 415 ? 24.053 15.365 -38.650 1.00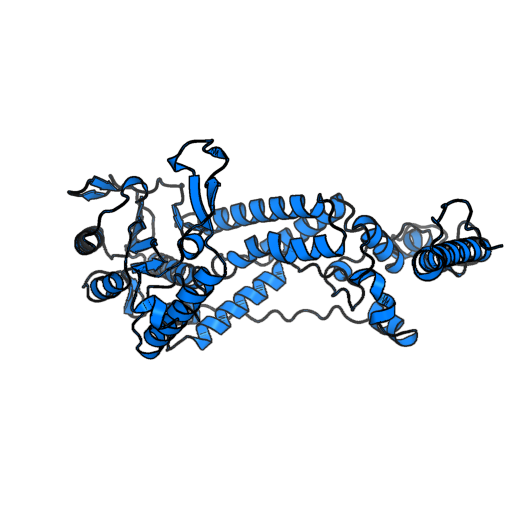 93.94 415 CYS A N 1
ATOM 3329 C CA . CYS A 1 415 ? 24.786 14.191 -38.176 1.00 93.94 415 CYS A CA 1
ATOM 3330 C C . CYS A 1 415 ? 26.302 14.392 -38.197 1.00 93.94 415 CYS A C 1
ATOM 3332 O O . CYS A 1 415 ? 26.877 14.769 -39.216 1.00 93.94 415 CYS A O 1
ATOM 3334 N N . LYS A 1 416 ? 26.975 14.084 -37.084 1.00 92.31 416 LYS A N 1
ATOM 3335 C CA . LYS A 1 416 ? 28.437 14.173 -36.959 1.00 92.31 416 LYS A CA 1
ATOM 3336 C C . LYS A 1 416 ? 29.178 13.307 -37.972 1.00 92.31 416 LYS A C 1
ATOM 3338 O O . LYS A 1 416 ? 30.261 13.714 -38.377 1.00 92.31 416 LYS A O 1
ATOM 3343 N N . MET A 1 417 ? 28.591 12.178 -38.370 1.00 91.69 417 MET A N 1
ATOM 3344 C CA . MET A 1 417 ? 29.228 11.184 -39.235 1.00 91.69 417 MET A CA 1
ATOM 3345 C C . MET A 1 417 ? 28.985 11.455 -40.719 1.00 91.69 417 MET A C 1
ATOM 3347 O O . MET A 1 417 ? 29.948 11.561 -41.466 1.00 91.69 417 MET A O 1
ATOM 3351 N N . CYS A 1 418 ? 27.724 11.552 -41.161 1.00 92.12 418 CYS A N 1
ATOM 3352 C CA . CYS A 1 418 ? 27.416 11.703 -42.589 1.00 92.12 418 CYS A CA 1
ATOM 3353 C C . CYS A 1 418 ? 27.263 13.161 -43.037 1.00 92.12 418 CYS A C 1
ATOM 3355 O O . CYS A 1 418 ? 27.403 13.425 -44.220 1.00 92.12 418 CYS A O 1
ATOM 3357 N N . LYS A 1 419 ? 26.952 1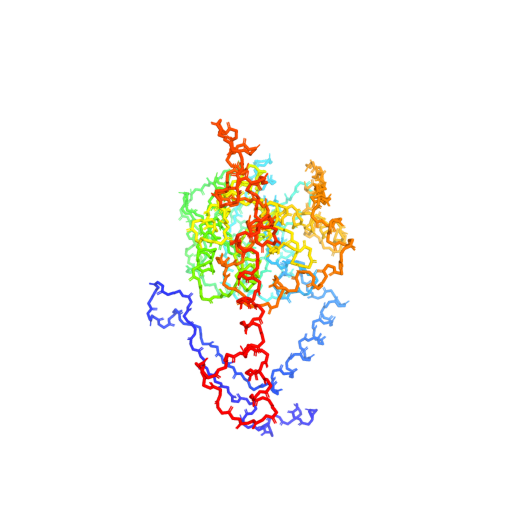4.098 -42.127 1.00 93.06 419 LYS A N 1
ATOM 3358 C CA . LYS A 1 419 ? 26.652 15.520 -42.412 1.00 93.06 419 LYS A CA 1
ATOM 3359 C C . LYS A 1 419 ? 25.450 15.791 -43.338 1.00 93.06 419 LYS A C 1
ATOM 3361 O O . LYS A 1 419 ? 25.108 16.949 -43.538 1.00 93.06 419 LYS A O 1
ATOM 3366 N N . LEU A 1 420 ? 24.769 14.766 -43.856 1.00 90.56 420 LEU A N 1
ATOM 3367 C CA . LEU A 1 420 ? 23.684 14.915 -44.840 1.00 90.56 420 LEU A CA 1
ATOM 3368 C C . LEU A 1 420 ? 22.311 15.175 -44.198 1.00 90.56 420 LEU A C 1
ATOM 3370 O O . LEU A 1 420 ? 21.563 16.059 -44.624 1.00 90.56 420 LEU A O 1
ATOM 3374 N N . ALA A 1 421 ? 21.982 14.438 -43.138 1.00 93.12 421 ALA A N 1
ATOM 3375 C CA . ALA A 1 421 ? 20.688 14.503 -42.460 1.00 93.12 421 ALA A CA 1
ATOM 3376 C C . ALA A 1 421 ? 20.831 14.936 -40.996 1.00 93.12 421 ALA A C 1
ATOM 3378 O O . ALA A 1 421 ? 21.930 14.926 -40.436 1.00 93.12 421 ALA A O 1
ATOM 3379 N N . ASP A 1 422 ? 19.716 15.320 -40.378 1.00 94.06 422 ASP A N 1
ATOM 3380 C CA . ASP A 1 422 ? 19.667 15.678 -38.961 1.00 94.06 422 ASP A CA 1
ATOM 3381 C C . ASP A 1 422 ? 20.032 14.475 -38.076 1.00 94.06 422 ASP A C 1
ATOM 3383 O O . ASP A 1 422 ? 19.626 13.338 -38.327 1.00 94.06 422 ASP A O 1
ATOM 3387 N N . GLU A 1 423 ? 20.808 14.720 -37.018 1.00 93.19 423 GLU A N 1
ATOM 3388 C CA . GLU A 1 423 ? 21.291 13.688 -36.099 1.00 93.19 423 GLU A CA 1
ATOM 3389 C C . GLU A 1 423 ? 20.184 13.203 -35.151 1.00 93.19 423 GLU A C 1
ATOM 3391 O O . GLU A 1 423 ? 20.204 13.484 -33.956 1.00 93.19 423 GLU A O 1
ATOM 3396 N N . THR A 1 424 ? 19.182 12.494 -35.656 1.00 92.12 424 THR A N 1
ATOM 3397 C CA . THR A 1 424 ? 18.190 11.811 -34.810 1.00 92.12 424 THR A CA 1
ATOM 3398 C C . THR A 1 424 ? 18.686 10.422 -34.406 1.00 92.12 424 THR A C 1
ATOM 3400 O O . THR A 1 424 ? 19.573 9.848 -35.044 1.00 92.12 424 THR A O 1
ATOM 3403 N N . ILE A 1 425 ? 18.100 9.834 -33.361 1.00 89.75 425 ILE A N 1
ATOM 3404 C CA . ILE A 1 425 ? 18.388 8.443 -32.983 1.00 89.75 425 ILE A CA 1
ATOM 3405 C C . ILE A 1 425 ? 17.929 7.474 -34.072 1.00 89.75 425 ILE A C 1
ATOM 3407 O O . ILE A 1 425 ? 18.634 6.507 -34.359 1.00 89.75 425 ILE A O 1
ATOM 3411 N N . SER A 1 426 ? 16.801 7.753 -34.732 1.00 86.94 426 SER A N 1
ATOM 3412 C CA . SER A 1 426 ? 16.351 6.953 -35.878 1.00 86.94 426 SER A CA 1
ATOM 3413 C C . SER A 1 426 ? 17.390 7.001 -37.006 1.00 86.94 426 SER A C 1
ATOM 3415 O O . SER A 1 426 ? 17.805 5.960 -37.519 1.00 86.94 426 SER A O 1
ATOM 3417 N N . HIS A 1 427 ? 17.932 8.193 -37.292 1.00 90.56 427 HIS A N 1
ATOM 3418 C CA . HIS A 1 427 ? 18.985 8.338 -38.291 1.00 90.56 427 HIS A CA 1
ATOM 3419 C C . HIS A 1 427 ? 20.243 7.547 -37.917 1.00 90.56 427 HIS A C 1
ATOM 3421 O O . HIS A 1 427 ? 20.719 6.750 -38.721 1.00 90.56 427 HIS A O 1
ATOM 3427 N N . ILE A 1 428 ? 20.758 7.708 -36.694 1.00 89.62 428 ILE A N 1
ATOM 3428 C CA . ILE A 1 428 ? 21.969 7.007 -36.234 1.00 89.62 428 ILE A CA 1
ATOM 3429 C C . ILE A 1 428 ? 21.806 5.482 -36.301 1.00 89.62 428 ILE A C 1
ATOM 3431 O O . ILE A 1 428 ? 22.725 4.786 -36.725 1.00 89.62 428 ILE A O 1
ATOM 3435 N N . THR A 1 429 ? 20.657 4.960 -35.873 1.00 85.06 429 THR A N 1
ATOM 3436 C CA . THR A 1 429 ? 20.450 3.510 -35.720 1.00 85.06 429 THR A CA 1
ATOM 3437 C C . THR A 1 429 ? 20.103 2.795 -37.025 1.00 85.06 429 THR A C 1
ATOM 3439 O O . THR A 1 429 ? 20.359 1.591 -37.134 1.00 85.06 429 THR A O 1
ATOM 3442 N N . SER A 1 430 ? 19.508 3.508 -37.991 1.00 84.19 430 SER A N 1
ATOM 3443 C CA . SER A 1 430 ? 18.865 2.860 -39.144 1.00 84.19 430 SER A CA 1
ATOM 3444 C C . SER A 1 430 ? 19.063 3.551 -40.499 1.00 84.19 430 SER A C 1
ATOM 3446 O O . SER A 1 430 ? 18.839 2.899 -41.509 1.00 84.19 430 SER A O 1
ATOM 3448 N N . ALA A 1 431 ? 19.494 4.820 -40.567 1.00 89.62 431 ALA A N 1
ATOM 3449 C CA . ALA A 1 431 ? 19.538 5.566 -41.839 1.00 89.62 431 ALA A CA 1
ATOM 3450 C C . ALA A 1 431 ? 20.894 6.210 -42.183 1.00 89.62 431 ALA A C 1
ATOM 3452 O O . ALA A 1 431 ? 21.112 6.634 -43.315 1.00 89.62 431 ALA A O 1
ATOM 3453 N N . CYS A 1 432 ? 21.819 6.334 -41.232 1.00 92.62 432 CYS A N 1
ATOM 3454 C CA . CYS A 1 432 ? 23.113 6.958 -41.479 1.00 92.62 432 CYS A CA 1
ATOM 3455 C C . CYS A 1 432 ? 23.972 6.053 -42.362 1.00 92.62 432 CYS A C 1
ATOM 3457 O O . CYS A 1 432 ? 24.420 5.014 -41.897 1.00 92.62 432 CYS A O 1
ATOM 3459 N N . GLN A 1 433 ? 24.264 6.459 -43.597 1.00 89.25 433 GLN A N 1
ATOM 3460 C CA . GLN A 1 433 ? 25.036 5.649 -44.554 1.00 89.25 433 GLN A CA 1
ATOM 3461 C C . GLN A 1 433 ? 26.399 5.162 -44.017 1.00 89.25 433 GLN A C 1
ATOM 3463 O O . GLN A 1 433 ? 26.839 4.070 -44.354 1.00 89.25 433 GLN A O 1
ATOM 3468 N N . ASN A 1 434 ? 27.025 5.928 -43.116 1.00 88.81 434 ASN A N 1
ATOM 3469 C CA . ASN A 1 434 ? 28.323 5.588 -42.521 1.00 88.81 434 ASN A CA 1
ATOM 3470 C C . ASN A 1 434 ? 28.218 4.604 -41.339 1.00 88.81 434 ASN A C 1
ATOM 3472 O O . ASN A 1 434 ? 29.233 4.073 -40.903 1.00 88.81 434 ASN A O 1
ATOM 3476 N N . LEU A 1 435 ? 27.020 4.395 -40.781 1.00 87.69 435 LEU A N 1
ATOM 3477 C CA . LEU A 1 435 ? 26.801 3.571 -39.584 1.00 87.69 435 LEU A CA 1
ATOM 3478 C C . LEU A 1 435 ? 25.849 2.397 -39.841 1.00 87.69 435 LEU A C 1
ATOM 3480 O O . LEU A 1 435 ? 26.074 1.304 -39.333 1.00 87.69 435 LEU A O 1
ATOM 3484 N N . ALA A 1 436 ? 24.790 2.614 -40.620 1.00 85.19 436 ALA A N 1
ATOM 3485 C CA . ALA A 1 436 ? 23.682 1.686 -40.791 1.00 85.19 436 ALA A CA 1
ATOM 3486 C C . ALA A 1 436 ? 24.140 0.348 -41.376 1.00 85.19 436 ALA A C 1
ATOM 3488 O O . ALA A 1 436 ? 23.808 -0.679 -40.799 1.00 85.19 436 ALA A O 1
ATOM 3489 N N . GLY A 1 437 ? 24.940 0.351 -42.449 1.00 84.12 437 GLY A N 1
ATOM 3490 C CA . GLY A 1 437 ? 25.430 -0.878 -43.086 1.00 84.12 437 GLY A CA 1
ATOM 3491 C C . GLY A 1 437 ? 26.243 -1.764 -42.130 1.00 84.12 437 GLY A C 1
ATOM 3492 O O . GLY A 1 437 ? 25.797 -2.868 -41.809 1.00 84.12 437 GLY A O 1
ATOM 3493 N N . PRO A 1 438 ? 27.387 -1.282 -41.602 1.00 82.56 438 PRO A N 1
ATOM 3494 C CA . PRO A 1 438 ? 28.213 -2.062 -40.681 1.00 82.56 438 PRO A CA 1
ATOM 3495 C C . PRO A 1 438 ? 27.471 -2.488 -39.405 1.00 82.56 438 PRO A C 1
ATOM 3497 O O . PRO A 1 438 ? 27.542 -3.649 -39.010 1.00 82.56 438 PRO A O 1
ATOM 3500 N N . LEU A 1 439 ? 26.706 -1.587 -38.771 1.00 83.56 439 LEU A N 1
ATOM 3501 C CA . LEU A 1 439 ? 25.968 -1.911 -37.542 1.00 83.56 439 LEU A CA 1
ATOM 3502 C C . LEU A 1 439 ? 24.788 -2.854 -37.787 1.00 83.56 439 LEU A C 1
ATOM 3504 O O . LEU A 1 439 ? 24.394 -3.591 -36.883 1.00 83.56 439 LEU A O 1
ATOM 3508 N N . TYR A 1 440 ? 24.167 -2.812 -38.965 1.00 83.00 440 TYR A N 1
ATOM 3509 C CA . TYR A 1 440 ? 23.131 -3.771 -39.333 1.00 83.00 440 TYR A CA 1
ATOM 3510 C C . TYR A 1 440 ? 23.716 -5.179 -39.430 1.00 83.00 440 TYR A C 1
ATOM 3512 O O . TYR A 1 440 ? 23.183 -6.081 -38.788 1.00 83.00 440 TYR A O 1
ATOM 3520 N N . LEU A 1 441 ? 24.839 -5.344 -40.136 1.00 84.12 441 LEU A N 1
ATOM 3521 C CA . LEU A 1 441 ? 25.504 -6.640 -40.266 1.00 84.12 441 LEU A CA 1
ATOM 3522 C C . LEU A 1 441 ? 25.919 -7.202 -38.900 1.00 84.12 441 LEU A C 1
ATOM 3524 O O . LEU A 1 441 ? 25.620 -8.354 -38.601 1.00 84.12 441 LEU A O 1
ATOM 3528 N N . THR A 1 442 ? 26.515 -6.380 -38.029 1.00 84.88 442 THR A N 1
ATOM 3529 C CA . THR A 1 442 ? 26.872 -6.809 -36.667 1.00 84.88 442 THR A CA 1
ATOM 3530 C C . THR A 1 442 ? 25.648 -7.280 -35.878 1.00 84.88 442 THR A C 1
ATOM 3532 O O . THR A 1 442 ? 25.654 -8.388 -35.353 1.00 84.88 442 THR A O 1
ATOM 3535 N N . ARG A 1 443 ? 24.560 -6.492 -35.846 1.00 83.81 443 ARG A N 1
ATOM 3536 C CA . ARG A 1 443 ? 23.323 -6.866 -35.129 1.00 83.81 443 ARG A CA 1
ATOM 3537 C C . ARG A 1 443 ? 22.688 -8.139 -35.684 1.00 83.81 443 ARG A C 1
ATOM 3539 O O . ARG A 1 443 ? 22.192 -8.960 -34.915 1.00 83.81 443 ARG A O 1
ATOM 3546 N N . HIS A 1 444 ? 22.682 -8.283 -37.007 1.00 85.19 444 HIS A N 1
ATOM 3547 C CA . HIS A 1 444 ? 22.185 -9.476 -37.681 1.00 85.19 444 HIS A CA 1
ATOM 3548 C C . HIS A 1 444 ? 22.999 -10.707 -37.270 1.00 85.19 444 HIS A C 1
ATOM 3550 O O . HIS A 1 444 ? 22.428 -11.720 -36.870 1.00 85.19 444 HIS A O 1
ATOM 3556 N N . ASN A 1 445 ? 24.327 -10.593 -37.287 1.00 86.06 445 ASN A N 1
ATOM 3557 C CA . ASN A 1 445 ? 25.229 -11.683 -36.935 1.00 86.06 445 ASN A CA 1
ATOM 3558 C C . ASN A 1 445 ? 25.142 -12.054 -35.448 1.00 86.06 445 ASN A C 1
ATOM 3560 O O . ASN A 1 445 ? 25.150 -13.240 -35.119 1.00 86.06 445 ASN A O 1
ATOM 3564 N N . ASP A 1 446 ? 24.974 -11.073 -34.560 1.00 84.50 446 ASP A N 1
ATOM 3565 C CA . ASP A 1 446 ? 24.740 -11.305 -33.131 1.00 84.50 446 ASP A CA 1
ATOM 3566 C C . ASP A 1 446 ? 23.428 -12.070 -32.892 1.00 84.50 446 ASP A C 1
ATOM 3568 O O . ASP A 1 446 ? 23.394 -13.034 -32.121 1.00 84.50 446 ASP A O 1
ATOM 3572 N N . LEU A 1 447 ? 22.347 -11.681 -33.580 1.00 84.12 447 LEU A N 1
ATOM 3573 C CA . LEU A 1 447 ? 21.056 -12.365 -33.486 1.00 84.12 447 LEU A CA 1
ATOM 3574 C C . LEU A 1 447 ? 21.135 -13.790 -34.041 1.00 84.12 447 LEU A C 1
ATOM 3576 O O . LEU A 1 447 ? 20.672 -14.727 -33.390 1.00 84.12 447 LEU A O 1
ATOM 3580 N N . ALA A 1 448 ? 21.742 -13.965 -35.215 1.00 85.75 448 ALA A N 1
ATOM 3581 C CA . ALA A 1 448 ? 21.947 -15.275 -35.821 1.00 85.75 448 ALA A CA 1
ATOM 3582 C C . ALA A 1 448 ? 22.795 -16.181 -34.913 1.00 85.75 448 ALA A C 1
ATOM 3584 O O . ALA A 1 448 ? 22.447 -17.344 -34.721 1.00 85.75 448 ALA A O 1
ATOM 3585 N N . SER A 1 449 ? 23.836 -15.641 -34.269 1.00 84.06 449 SER A N 1
ATOM 3586 C CA . SER A 1 449 ? 24.634 -16.358 -33.267 1.00 84.06 449 SER A CA 1
ATOM 3587 C C . SER A 1 449 ? 23.787 -16.797 -32.066 1.00 84.06 449 SER A C 1
ATOM 3589 O O . SER A 1 449 ? 23.867 -17.949 -31.637 1.00 84.06 449 SER A O 1
ATOM 3591 N N . ALA A 1 450 ? 22.927 -15.918 -31.541 1.00 83.56 450 ALA A N 1
ATOM 3592 C CA . ALA A 1 450 ? 22.037 -16.249 -30.429 1.00 83.56 450 ALA A CA 1
ATOM 3593 C C . ALA A 1 450 ? 21.024 -17.348 -30.796 1.00 83.56 450 ALA A C 1
ATOM 3595 O O . ALA A 1 450 ? 20.854 -18.300 -30.034 1.00 83.56 450 ALA A O 1
ATOM 3596 N N . ILE A 1 451 ? 20.394 -17.253 -31.972 1.00 84.69 451 ILE A N 1
ATOM 3597 C CA . ILE A 1 451 ? 19.465 -18.273 -32.480 1.00 84.69 451 ILE A CA 1
ATOM 3598 C C . ILE A 1 451 ? 20.196 -19.602 -32.667 1.00 84.69 451 ILE A C 1
ATOM 3600 O O . ILE A 1 451 ? 19.728 -20.628 -32.180 1.00 84.69 451 ILE A O 1
ATOM 3604 N N . HIS A 1 452 ? 21.367 -19.580 -33.305 1.00 83.69 452 HIS A N 1
ATOM 3605 C CA . HIS A 1 452 ? 22.185 -20.768 -33.513 1.00 83.69 452 HIS A CA 1
ATOM 3606 C C . HIS A 1 452 ? 22.521 -21.460 -32.186 1.00 83.69 452 HIS A C 1
ATOM 3608 O O . HIS A 1 452 ? 22.353 -22.669 -32.070 1.00 83.69 452 HIS A O 1
ATOM 3614 N N . ARG A 1 453 ? 22.906 -20.709 -31.143 1.00 80.81 453 ARG A N 1
ATOM 3615 C CA . ARG A 1 453 ? 23.163 -21.273 -29.804 1.00 80.81 453 ARG A CA 1
ATOM 3616 C C . ARG A 1 453 ? 21.932 -21.953 -29.206 1.00 80.81 453 ARG A C 1
ATOM 3618 O O . ARG A 1 453 ? 22.060 -23.051 -28.673 1.00 80.81 453 ARG A O 1
ATOM 3625 N N . ILE A 1 454 ? 20.758 -21.328 -29.309 1.00 83.94 454 ILE A N 1
ATOM 3626 C CA . ILE A 1 454 ? 19.497 -21.908 -28.819 1.00 83.94 454 ILE A CA 1
ATOM 3627 C C . ILE A 1 454 ? 19.184 -23.209 -29.568 1.00 83.94 454 ILE A C 1
ATOM 3629 O O . ILE A 1 454 ? 18.775 -24.193 -28.953 1.00 83.94 454 ILE A O 1
ATOM 3633 N N . VAL A 1 455 ? 19.404 -23.237 -30.885 1.00 84.62 455 VAL A N 1
ATOM 3634 C CA . VAL A 1 455 ? 19.210 -24.442 -31.700 1.00 84.62 455 VAL A CA 1
ATOM 3635 C C . VAL A 1 455 ? 20.201 -25.538 -31.303 1.00 84.62 455 VAL A C 1
ATOM 3637 O O . VAL A 1 455 ? 19.784 -26.672 -31.076 1.00 84.62 455 VAL A O 1
ATOM 3640 N N . CYS A 1 456 ? 21.486 -25.207 -31.140 1.00 83.19 456 CYS A N 1
ATOM 3641 C CA . CYS A 1 456 ? 22.503 -26.162 -30.705 1.00 83.19 456 CYS A CA 1
ATOM 3642 C C . CYS A 1 456 ? 22.166 -26.789 -29.350 1.00 83.19 456 CYS A C 1
ATOM 3644 O O . CYS A 1 456 ? 22.260 -28.004 -29.209 1.00 83.19 456 CYS A O 1
ATOM 3646 N N . GLN A 1 457 ? 21.734 -25.980 -28.380 1.00 81.25 457 GLN A N 1
ATOM 3647 C CA . GLN A 1 457 ? 21.362 -26.458 -27.047 1.00 81.25 457 GLN A CA 1
ATOM 3648 C C . GLN A 1 457 ? 20.134 -27.375 -27.072 1.00 81.25 457 GLN A C 1
ATOM 3650 O O . GLN A 1 457 ? 20.138 -28.412 -26.413 1.00 81.25 457 GLN A O 1
ATOM 3655 N N . ASN A 1 458 ? 19.094 -27.001 -27.824 1.00 84.19 458 ASN A N 1
ATOM 3656 C CA . ASN A 1 458 ? 17.801 -27.686 -27.771 1.00 84.19 458 ASN A CA 1
ATOM 3657 C C . ASN A 1 458 ? 17.683 -28.883 -28.720 1.00 84.19 458 ASN A C 1
ATOM 3659 O O . ASN A 1 458 ? 16.886 -29.775 -28.447 1.00 84.19 458 ASN A O 1
ATOM 3663 N N . TYR A 1 459 ? 18.433 -28.898 -29.826 1.00 83.75 459 TYR A N 1
ATOM 3664 C CA . TYR A 1 459 ? 18.249 -29.891 -30.892 1.00 83.75 459 TYR A CA 1
ATOM 3665 C C . TYR A 1 459 ? 19.525 -30.635 -31.294 1.00 83.75 459 TYR A C 1
ATOM 3667 O O . TYR A 1 459 ? 19.423 -31.696 -31.900 1.00 83.75 459 TYR A O 1
ATOM 3675 N N . ILE A 1 460 ? 20.714 -30.097 -30.997 1.00 81.00 460 ILE A N 1
ATOM 3676 C CA . ILE A 1 460 ? 21.994 -30.668 -31.465 1.00 81.00 460 ILE A CA 1
ATOM 3677 C C . ILE A 1 460 ? 22.843 -31.210 -30.295 1.00 81.00 460 ILE A C 1
ATOM 3679 O O . ILE A 1 460 ? 23.729 -32.026 -30.512 1.00 81.00 460 ILE A O 1
ATOM 3683 N N . HIS A 1 461 ? 22.550 -30.820 -29.047 1.00 73.94 461 HIS A N 1
ATOM 3684 C CA . HIS A 1 461 ? 23.218 -31.274 -27.814 1.00 73.94 461 HIS A CA 1
ATOM 3685 C C . HIS A 1 461 ? 24.747 -31.079 -27.784 1.00 73.94 461 HIS A C 1
ATOM 3687 O O . HIS A 1 461 ? 25.471 -31.862 -27.173 1.00 73.94 461 HIS A O 1
ATOM 3693 N N . ILE A 1 462 ? 25.248 -30.013 -28.411 1.00 71.31 462 ILE A N 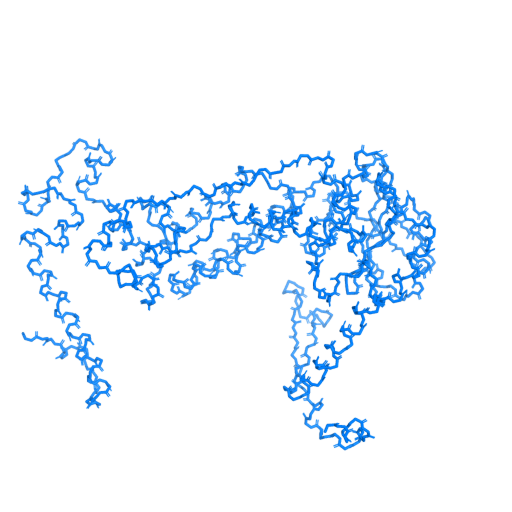1
ATOM 3694 C CA . ILE A 1 462 ? 26.661 -29.610 -28.341 1.00 71.31 462 ILE A CA 1
ATOM 3695 C C . ILE A 1 462 ? 26.789 -28.454 -27.343 1.00 71.31 462 ILE A C 1
ATOM 3697 O O . ILE A 1 462 ? 25.966 -27.534 -27.370 1.00 71.31 462 ILE A O 1
ATOM 3701 N N . GLU A 1 463 ? 27.812 -28.472 -26.479 1.00 60.88 463 GLU A N 1
ATOM 3702 C CA . GLU A 1 463 ? 28.103 -27.334 -25.598 1.00 60.88 463 GLU A CA 1
ATOM 3703 C C . GLU A 1 463 ? 28.429 -26.085 -26.437 1.00 60.88 463 GLU A C 1
ATOM 3705 O O . GLU A 1 463 ? 29.393 -26.088 -27.206 1.00 60.88 463 GLU A O 1
ATOM 3710 N N . PRO A 1 464 ? 27.642 -25.000 -26.329 1.00 58.12 464 PRO A N 1
ATOM 3711 C CA . PRO A 1 464 ? 27.847 -23.824 -27.158 1.00 58.12 464 PRO A CA 1
ATOM 3712 C C . PRO A 1 464 ? 29.050 -23.027 -26.658 1.00 58.12 464 PRO A C 1
ATOM 3714 O O . PRO A 1 464 ? 28.985 -22.324 -25.647 1.00 58.12 464 PRO A O 1
ATOM 3717 N N . VAL A 1 465 ? 30.149 -23.101 -27.400 1.00 61.91 465 VAL A N 1
ATOM 3718 C CA . VAL A 1 465 ? 31.368 -22.347 -27.123 1.00 61.91 465 VAL A CA 1
ATOM 3719 C C . VAL A 1 465 ? 31.210 -20.913 -27.665 1.00 61.91 465 VAL A C 1
ATOM 3721 O O . VAL A 1 465 ? 31.103 -20.725 -28.880 1.00 61.91 465 VAL A O 1
ATOM 3724 N N . PRO A 1 466 ? 31.203 -19.855 -26.823 1.00 56.66 466 PRO A N 1
ATOM 3725 C CA . PRO A 1 466 ? 30.768 -18.514 -27.233 1.00 56.66 466 PRO A CA 1
ATOM 3726 C C . PRO A 1 466 ? 31.510 -17.906 -28.434 1.00 56.66 466 PRO A C 1
ATOM 3728 O O . PRO A 1 466 ? 30.915 -17.132 -29.185 1.00 56.66 466 PRO A O 1
ATOM 3731 N N . TRP A 1 467 ? 32.787 -18.241 -28.628 1.00 60.56 467 TRP A N 1
ATOM 3732 C CA . TRP A 1 467 ? 33.645 -17.664 -29.668 1.00 60.56 467 TRP A CA 1
ATOM 3733 C C . TRP A 1 467 ? 33.623 -18.409 -31.013 1.00 60.56 467 TRP A C 1
ATOM 3735 O O . TRP A 1 467 ? 34.150 -17.877 -31.987 1.00 60.56 467 TRP A O 1
ATOM 3745 N N . GLN A 1 468 ? 33.007 -19.595 -31.096 1.00 55.88 468 GLN A N 1
ATOM 3746 C CA . GLN A 1 468 ? 32.931 -20.394 -32.333 1.00 55.88 468 GLN A CA 1
ATOM 3747 C C . GLN A 1 468 ? 31.699 -20.078 -33.199 1.00 55.88 468 GLN A C 1
ATOM 3749 O O . GLN A 1 468 ? 31.603 -20.528 -34.334 1.00 55.88 468 GLN A O 1
ATOM 3754 N N . HIS A 1 469 ? 30.757 -19.281 -32.693 1.00 57.22 469 HIS A N 1
ATOM 3755 C CA . HIS A 1 469 ? 29.484 -19.003 -33.362 1.00 57.22 469 HIS A CA 1
ATOM 3756 C C . HIS A 1 469 ? 29.485 -17.640 -34.060 1.00 57.22 469 HIS A C 1
ATOM 3758 O O . HIS A 1 469 ? 28.711 -16.753 -33.691 1.00 57.22 469 HIS A O 1
ATOM 3764 N N . LYS A 1 470 ? 30.366 -17.457 -35.048 1.00 54.72 470 LYS A N 1
ATOM 3765 C CA . LYS A 1 470 ? 30.274 -16.335 -35.989 1.00 54.72 470 LYS A CA 1
ATOM 3766 C C . LYS A 1 470 ? 29.619 -16.845 -37.276 1.00 54.72 470 LYS A C 1
ATOM 3768 O O . LYS A 1 470 ? 30.194 -17.734 -37.896 1.00 54.72 470 LYS A O 1
ATOM 3773 N N . PRO A 1 471 ? 28.427 -16.358 -37.655 1.00 51.09 471 PRO A N 1
ATOM 3774 C CA . PRO A 1 471 ? 27.910 -16.623 -38.992 1.00 51.09 471 PRO A CA 1
ATOM 3775 C C . PRO A 1 471 ? 28.877 -16.001 -40.008 1.00 51.09 471 PRO A C 1
ATOM 3777 O O . PRO A 1 471 ? 29.319 -14.866 -39.806 1.00 51.09 471 PRO A O 1
ATOM 3780 N N . ASN A 1 472 ? 29.252 -16.786 -41.021 1.00 51.34 472 ASN A N 1
ATOM 3781 C CA . ASN A 1 472 ? 30.085 -16.325 -42.134 1.00 51.34 472 ASN A CA 1
ATOM 3782 C C . ASN A 1 472 ? 29.374 -15.240 -42.940 1.00 51.34 472 ASN A C 1
ATOM 3784 O O . ASN A 1 472 ? 28.154 -15.403 -43.176 1.00 51.34 472 ASN A O 1
#

Secondary structure (DSSP, 8-state):
-HHHHH-GGGS-HHHH--EEEEEES-GGGTT-GGGEEEEEE--HHHHHHHHHHHHHHHHHHHHTT-S-TTB-TT-TTS-THHHHHHHHHHHHHHHHHHT--EEEEEEEES---HHHHHHHHHSS--EE-TTS-EE-EEEETTEEEE--SSHHHHHHHHHHT-S---GGG-EEEEEETTEEE--S-EEETTEEEEEPPTTPPEEETTEEE-TTTHHHHHHHHHHHHHHHHHHHHHHSS--HHHHHHHIIIIITHHHHHHBTTB---HHHHHHHHHHHHHHHHHTTSS-TTS-HHHHHS-GGGTS--PPPHHHHHHHHHHHHHHHHHHHTTT-HHHHHHHHHHHTS------------SHHHHHHHTTS-HHHHTHHHHHS---HHHHHHHHHHHTT-S--HHIIIIIS--SS--B-TTTSSSB--HHIIIII-TTTHHHHHHHHHHHHHHHHHHHHIIIII-----TTT----

Foldseek 3Di:
DVVCVVDVVPDDPLQVQWDWDWDAQDVVVPDDPVRTDIDTGGDPVNVVVVVVVVVVVLVVCVVVVVAALLELAPHPPDPRQVLVLLLVLQLLVQCQVQQAKKKKFAKWQFQDDRVLSVQQVPDPFADAGPVRDGDAWHDHRRIIIGIGRDPVSVLVSVVSSPGDTPLVLTEIWIRGRSATDADPADQDPNGTHHYQDDPAFDADPNATDDRPCRQPVRLVVLLVQLVVQLLVLLPDPAALQVSLVSNVVPRLVSLLVCQPSHDDDPVNQVVSQVVSVVSCCVSLLAPPQFDPVLQCDDLLQVRRNHDRNRLSSLVSNVVLVVSLVVCQPVRPSSVSSVVSPVVDDDDDRDDDDPPDDDSRVVVVVPDRSCVVRVCSVPVRHHSNVSNVVSCLVRQRDDALLCCCVPVVPPDDQADPFQSPDGGTSCCQDDNPPRRNVVVVLVVVQVVQLVVVCVCCVPPVVDDDDSVVRGDD

pLDDT: mean 81.74, std 13.1, range [31.25, 97.75]

Sequence (472 aa):
MQDLLQNPPKLPAWLTTGRTVLMQKDPQKGSQPSNYRPITCLPTMWKIFPGILADTISNHLQQNGLLAHEQKGARPGCRGTKDQLLIDKILFEDSRQRRTNLPEPGLITGKPLNPLSYILRNSRQGYKLKSEQKINHLLYMDDLKLYGKNEKEIEALITDVSMEFGLDKCTRQITHRGKVKLTEGLQMSIGKINDVQLGEGYKYLGILQNMENMQKEAKTNATITYKKRLRQVIQSKLNGQFKMQAINSYALPVITYTAGITDWNKNELEELDHKTRKIVTMHGALHPRADIHRMYLPRNCGGRDLQEVRPTVDLECAGITKYIHTKKGEDLLINAVWQHQTQGRECEPSTRKALKKKWIEEVEEITKREHAYRWTASAGLKVETEALTTAAQDQALNTKYHQTKTLRVSNDPKCKMCKLADETISHITSACQNLAGPLYLTRHNDLASAIHRIVCQNYIHIEPVPWQHKPN